Protein 4RAV (pdb70)

B-factor: mean 53.61, std 17.85, range [20.2, 138.65]

Organism: Homo sapiens (NCBI:txid9606)

Structure (mmCIF, N/CA/C/O backbone):
data_4RAV
#
_entry.id   4RAV
#
_cell.length_a   151.313
_cell.length_b   35.933
_cell.length_c   110.946
_cell.angle_alpha   90.00
_cell.angle_beta   120.72
_cell.angle_gamma   90.00
#
_symmetry.space_group_name_H-M   'C 1 2 1'
#
loop_
_entity.id
_entity.type
_entity.pdbx_description
1 polymer 'Single-chain Fv, VL'
2 polymer 'single-chain Fv, VH'
3 polymer Huntingtin
4 non-polymer 'SULFATE ION'
5 water water
#
loop_
_atom_site.group_PDB
_atom_site.id
_atom_site.type_symbol
_atom_site.label_atom_id
_atom_site.label_alt_id
_atom_site.label_comp_id
_atom_site.label_asym_id
_atom_site.label_entity_id
_atom_site.label_seq_id
_atom_site.pdbx_PDB_ins_code
_atom_site.Cartn_x
_atom_site.Cartn_y
_atom_site.Cartn_z
_atom_site.occupancy
_atom_site.B_iso_or_equiv
_atom_site.auth_seq_id
_atom_site.auth_comp_id
_atom_site.auth_asym_id
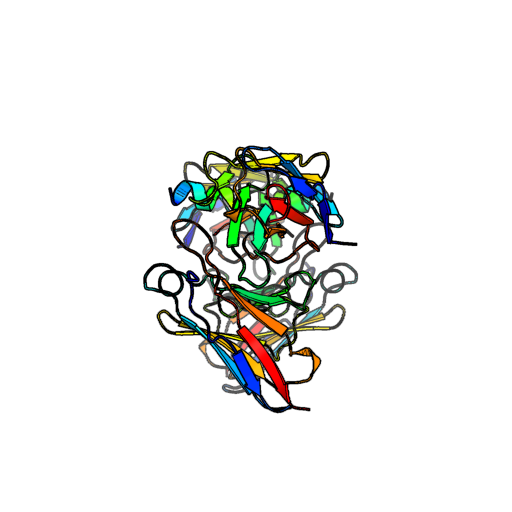_atom_site.auth_atom_id
_atom_site.pdbx_PDB_model_num
ATOM 1 N N . GLN A 1 2 ? 27.138 -18.008 76.934 1.00 73.59 128 GLN B N 1
ATOM 2 C CA . GLN A 1 2 ? 28.396 -18.009 77.674 1.00 76.62 128 GLN B CA 1
ATOM 3 C C . GLN A 1 2 ? 29.446 -17.128 77.000 1.00 79.92 128 GLN B C 1
ATOM 4 O O . GLN A 1 2 ? 29.756 -17.301 75.820 1.00 79.50 128 GLN B O 1
ATOM 6 N N . SER A 1 3 ? 29.991 -16.185 77.763 1.00 74.95 129 SER B N 1
ATOM 7 C CA . SER A 1 3 ? 30.982 -15.241 77.254 1.00 63.89 129 SER B CA 1
ATOM 8 C C . SER A 1 3 ? 32.299 -15.922 76.899 1.00 60.85 129 SER B C 1
ATOM 9 O O . SER A 1 3 ? 32.693 -16.897 77.540 1.00 71.80 129 SER B O 1
ATOM 12 N N . ALA A 1 4 ? 32.972 -15.400 75.876 1.00 48.67 130 ALA B N 1
ATOM 13 C CA . ALA A 1 4 ? 34.221 -15.980 75.386 1.00 54.10 130 ALA B CA 1
ATOM 14 C C . ALA A 1 4 ? 35.289 -16.006 76.475 1.00 64.17 130 ALA B C 1
ATOM 15 O O . ALA A 1 4 ? 35.927 -17.034 76.715 1.00 64.87 130 ALA B O 1
ATOM 17 N N . LEU A 1 5 ? 35.470 -14.863 77.127 1.00 59.49 131 LEU B N 1
ATOM 18 C CA . LEU A 1 5 ? 36.355 -14.751 78.278 1.00 52.91 131 LEU B CA 1
ATOM 19 C C . LEU A 1 5 ? 35.533 -14.787 79.556 1.00 55.07 131 LEU B C 1
ATOM 20 O O . LEU A 1 5 ? 34.388 -14.340 79.575 1.00 55.12 131 LEU B O 1
ATOM 25 N N . THR A 1 6 ? 36.111 -15.323 80.623 1.00 50.72 132 THR B N 1
ATOM 26 C CA . THR A 1 6 ? 35.366 -15.467 81.864 1.00 46.10 132 THR B CA 1
ATOM 27 C C . THR A 1 6 ? 35.784 -14.453 82.926 1.00 45.49 132 THR B C 1
ATOM 28 O O . THR A 1 6 ? 36.953 -14.370 83.304 1.00 50.10 132 THR B O 1
ATOM 32 N N . GLN A 1 7 ? 34.813 -13.682 83.401 1.00 32.33 133 GLN B N 1
ATOM 33 C CA . GLN A 1 7 ? 35.025 -12.770 84.515 1.00 39.43 133 GLN B CA 1
ATOM 34 C C . GLN A 1 7 ? 34.042 -13.086 85.631 1.00 46.53 133 GLN B C 1
ATOM 35 O O . GLN A 1 7 ? 32.971 -13.636 85.371 1.00 45.27 133 GLN B O 1
ATOM 41 N N . PRO A 1 8 ? 34.397 -12.732 86.877 1.00 38.40 134 PRO B N 1
ATOM 42 C CA . PRO A 1 8 ? 33.428 -12.821 87.974 1.00 40.31 134 PRO B CA 1
ATOM 43 C C . PRO A 1 8 ? 32.223 -11.926 87.704 1.00 45.36 134 PRO B C 1
ATOM 44 O O . PRO A 1 8 ? 32.381 -10.861 87.105 1.00 46.26 134 PRO B O 1
ATOM 48 N N . ALA A 1 9 ? 31.041 -12.348 88.144 1.00 41.30 135 ALA B N 1
ATOM 49 C CA . ALA A 1 9 ? 29.823 -11.593 87.877 1.00 33.23 135 ALA B CA 1
ATOM 50 C C . ALA A 1 9 ? 29.834 -10.259 88.612 1.00 32.38 135 ALA B C 1
ATOM 51 O O . ALA A 1 9 ? 29.443 -9.229 88.060 1.00 39.22 135 ALA B O 1
ATOM 53 N N . SER A 1 10 ? 30.303 -10.278 89.853 1.00 43.53 136 SER B N 1
ATOM 54 C CA . SER A 1 10 ? 30.317 -9.071 90.666 1.00 51.77 136 SER B CA 1
ATOM 55 C C . SER A 1 10 ? 31.411 -9.105 91.721 1.00 43.20 136 SER B C 1
ATOM 56 O O . SER A 1 10 ? 31.787 -10.169 92.210 1.00 49.76 136 SER B O 1
ATOM 59 N N . VAL A 1 11 ? 31.928 -7.928 92.053 1.00 41.89 137 VAL B N 1
ATOM 60 C CA . VAL A 1 11 ? 32.914 -7.784 93.118 1.00 42.76 137 VAL B CA 1
ATOM 61 C C . VAL A 1 11 ? 32.600 -6.533 93.925 1.00 40.32 137 VAL B C 1
ATOM 62 O O . VAL A 1 11 ? 32.451 -5.449 93.363 1.00 45.22 137 VAL B O 1
ATOM 66 N N . SER A 1 12 ? 32.482 -6.684 95.239 1.00 41.39 138 SER B N 1
ATOM 67 C CA . SER A 1 12 ? 32.224 -5.546 96.110 1.00 30.41 138 SER B CA 1
ATOM 68 C C . SER A 1 12 ? 33.459 -5.206 96.932 1.00 41.97 138 SER B C 1
ATOM 69 O O . SER A 1 12 ? 34.287 -6.074 97.216 1.00 44.33 138 SER B O 1
ATOM 72 N N . GLY A 1 13 ? 33.588 -3.934 97.294 1.00 36.36 139 GLY B N 1
ATOM 73 C CA . GLY A 1 13 ? 34.705 -3.485 98.101 1.00 36.99 139 GLY B CA 1
ATOM 74 C C . GLY A 1 13 ? 34.374 -2.241 98.900 1.00 49.93 139 GLY B C 1
ATOM 75 O O . GLY A 1 13 ? 33.543 -1.429 98.488 1.00 52.46 139 GLY B O 1
ATOM 76 N N . SER A 1 14 ? 35.014 -2.101 100.055 1.00 46.77 140 SER B N 1
ATOM 77 C CA . SER A 1 14 ? 34.869 -0.905 100.875 1.00 48.11 140 SER B CA 1
ATOM 78 C C . SER A 1 14 ? 35.741 0.218 100.316 1.00 50.82 140 SER B C 1
ATOM 79 O O . SER A 1 14 ? 36.806 -0.044 99.759 1.00 54.45 140 SER B O 1
ATOM 82 N N . PRO A 1 15 ? 35.285 1.472 100.454 1.00 50.10 141 PRO B N 1
ATOM 83 C CA . PRO A 1 15 ? 36.039 2.635 99.973 1.00 41.57 141 PRO B CA 1
ATOM 84 C C . PRO A 1 15 ? 37.450 2.696 100.549 1.00 48.22 141 PRO B C 1
ATOM 85 O O . PRO A 1 15 ? 37.627 2.533 101.757 1.00 61.05 141 PRO B O 1
ATOM 89 N N . GLY A 1 16 ? 38.436 2.922 99.687 1.00 49.12 142 GLY B N 1
ATOM 90 C CA . GLY A 1 16 ? 39.824 2.998 100.106 1.00 49.36 142 GLY B CA 1
ATOM 91 C C . GLY A 1 16 ? 40.591 1.711 99.861 1.00 43.02 142 GLY B C 1
ATOM 92 O O . GLY A 1 16 ? 41.813 1.723 99.730 1.00 34.02 142 GLY B O 1
ATOM 93 N N . GLN A 1 17 ? 39.867 0.599 99.791 1.00 44.94 143 GLN B N 1
ATOM 94 C CA . GLN A 1 17 ? 40.478 -0.713 99.608 1.00 42.45 143 GLN B CA 1
ATOM 95 C C . GLN A 1 17 ? 40.874 -0.966 98.153 1.00 52.78 143 GLN B C 1
ATOM 96 O O . GLN A 1 17 ? 40.737 -0.092 97.296 1.00 50.72 143 GLN B O 1
ATOM 102 N N . SER A 1 18 ? 41.370 -2.170 97.886 1.00 53.32 144 SER B N 1
ATOM 103 C CA . SER A 1 18 ? 41.691 -2.588 96.526 1.00 41.09 144 SER B CA 1
ATOM 104 C C . SER A 1 18 ? 40.933 -3.850 96.137 1.00 40.60 144 SER B C 1
ATOM 105 O O . SER A 1 18 ? 40.785 -4.775 96.936 1.00 43.62 144 SER B O 1
ATOM 108 N N . ILE A 1 19 ? 40.441 -3.881 94.906 1.00 47.10 145 ILE B N 1
ATOM 109 C CA . ILE A 1 19 ? 39.818 -5.083 94.373 1.00 40.58 145 ILE B CA 1
ATOM 110 C C . ILE A 1 19 ? 40.487 -5.497 93.073 1.00 46.94 145 ILE B C 1
ATOM 111 O O . ILE A 1 19 ? 40.989 -4.661 92.322 1.00 42.34 145 ILE B O 1
ATOM 116 N N . THR A 1 20 ? 40.499 -6.798 92.818 1.00 50.68 146 THR B N 1
ATOM 117 C CA . THR A 1 20 ? 41.067 -7.313 91.587 1.00 47.16 146 THR B CA 1
ATOM 118 C C . THR A 1 20 ? 40.009 -8.055 90.786 1.00 52.56 146 THR B C 1
ATOM 119 O O . THR A 1 20 ? 39.334 -8.952 91.298 1.00 55.40 146 THR B O 1
ATOM 123 N N . ILE A 1 21 ? 39.859 -7.655 89.528 1.00 43.81 147 ILE B N 1
ATOM 124 C CA . ILE A 1 21 ? 38.951 -8.324 88.613 1.00 33.15 147 ILE B CA 1
ATOM 125 C C . ILE A 1 21 ? 39.746 -9.253 87.715 1.00 40.01 147 ILE B C 1
ATOM 126 O O . ILE A 1 21 ? 40.598 -8.808 86.948 1.00 38.71 147 ILE B O 1
ATOM 131 N N . SER A 1 22 ? 39.480 -10.548 87.832 1.00 45.01 148 SER B N 1
ATOM 132 C CA . SER A 1 22 ? 40.168 -11.542 87.024 1.00 46.31 148 SER B CA 1
ATOM 133 C C . SER A 1 22 ? 39.456 -11.751 85.690 1.00 57.17 148 SER B C 1
ATOM 134 O O . SER A 1 22 ? 38.262 -11.486 85.557 1.00 52.64 148 SER B O 1
ATOM 137 N N . CYS A 1 23 ? 40.202 -12.227 84.703 1.00 55.25 149 CYS B N 1
ATOM 138 C CA . CYS A 1 23 ? 39.641 -12.517 83.394 1.00 49.64 149 CYS B CA 1
ATOM 139 C C . CYS A 1 23 ? 40.342 -13.719 82.787 1.00 59.80 149 CYS B C 1
ATOM 140 O O . CYS A 1 23 ? 41.449 -13.603 82.260 1.00 63.09 149 CYS B O 1
ATOM 143 N N . THR A 1 24 ? 39.702 -14.879 82.872 1.00 53.42 150 THR B N 1
ATOM 144 C CA . THR A 1 24 ? 40.317 -16.096 82.371 1.00 51.38 150 THR B CA 1
ATOM 145 C C . THR A 1 24 ? 39.943 -16.373 80.924 1.00 61.58 150 THR B C 1
ATOM 146 O O . THR A 1 24 ? 38.766 -16.472 80.575 1.00 65.69 150 THR B O 1
ATOM 150 N N . GLY A 1 25 ? 40.962 -16.491 80.083 1.00 70.17 151 GLY B N 1
ATOM 151 C CA . GLY A 1 25 ? 40.773 -16.878 78.702 1.00 69.21 151 GLY B CA 1
ATOM 152 C C . GLY A 1 25 ? 41.365 -18.257 78.521 1.00 74.23 151 GLY B C 1
ATOM 153 O O . GLY A 1 25 ? 41.249 -19.110 79.403 1.00 71.16 151 GLY B O 1
ATOM 154 N N . THR A 1 26 ? 42.002 -18.487 77.379 1.00 73.01 152 THR B N 1
ATOM 155 C CA . THR A 1 26 ? 42.643 -19.770 77.134 1.00 65.40 152 THR B CA 1
ATOM 156 C C . THR A 1 26 ? 44.021 -19.618 76.512 1.00 69.54 152 THR B C 1
ATOM 157 O O . THR A 1 26 ? 44.511 -18.508 76.298 1.00 57.58 152 THR B O 1
ATOM 161 N N . SER A 1 27 ? 44.642 -20.768 76.268 1.00 81.22 153 SER B N 1
ATOM 162 C CA . SER A 1 27 ? 45.852 -20.902 75.468 1.00 86.46 153 SER B CA 1
ATOM 163 C C . SER A 1 27 ? 45.883 -19.980 74.245 1.00 87.81 153 SER B C 1
ATOM 164 O O . SER A 1 27 ? 46.912 -19.373 73.953 1.00 84.94 153 SER B O 1
ATOM 167 N N . SER A 1 28 ? 44.765 -19.881 73.525 1.00 85.07 154 SER B N 1
ATOM 168 C CA . SER A 1 28 ? 44.791 -19.252 72.206 1.00 89.40 154 SER B CA 1
ATOM 169 C C . SER A 1 28 ? 44.293 -17.810 72.136 1.00 83.79 154 SER B C 1
ATOM 170 O O . SER A 1 28 ? 43.899 -17.340 71.067 1.00 77.16 154 SER B O 1
ATOM 173 N N . ASP A 1 29 ? 44.321 -17.105 73.262 1.00 80.54 155 ASP B N 1
ATOM 174 C CA . ASP A 1 29 ? 43.939 -15.695 73.273 1.00 72.37 155 ASP B CA 1
ATOM 175 C C . ASP A 1 29 ? 44.758 -14.888 74.292 1.00 67.14 155 ASP B C 1
ATOM 176 O O . ASP A 1 29 ? 45.741 -14.235 73.939 1.00 63.94 155 ASP B O 1
ATOM 181 N N . ILE A 1 30 ? 44.365 -14.961 75.560 1.00 63.90 156 ILE B N 1
ATOM 182 C CA . ILE A 1 30 ? 45.057 -14.236 76.619 1.00 61.84 156 ILE B CA 1
ATOM 183 C C . ILE A 1 30 ? 46.439 -14.835 76.842 1.00 63.93 156 ILE B C 1
ATOM 184 O O . ILE A 1 30 ? 47.396 -14.118 77.131 1.00 68.38 156 ILE B O 1
ATOM 189 N N . GLY A 1 31 ? 46.544 -16.151 76.701 1.00 62.81 157 GLY B N 1
ATOM 190 C CA . GLY A 1 31 ? 47.825 -16.817 76.837 1.00 76.66 157 GLY B CA 1
ATOM 191 C C . GLY A 1 31 ? 48.705 -16.605 75.617 1.00 82.80 157 GLY B C 1
ATOM 192 O O . GLY A 1 31 ? 49.914 -16.408 75.737 1.00 92.04 157 GLY B O 1
ATOM 193 N N . ALA A 1 32 ? 48.089 -16.632 74.439 1.00 76.27 158 ALA B N 1
ATOM 194 C CA . ALA A 1 32 ? 48.822 -16.543 73.179 1.00 74.78 158 ALA B CA 1
ATOM 195 C C . ALA A 1 32 ? 49.301 -15.129 72.854 1.00 77.69 158 ALA B C 1
ATOM 196 O O . ALA A 1 32 ? 50.314 -14.953 72.178 1.00 82.93 158 ALA B O 1
ATOM 198 N N . TYR A 1 33 ? 48.571 -14.123 73.323 1.00 76.66 159 TYR B N 1
ATOM 199 C CA . TYR A 1 33 ? 48.890 -12.741 72.979 1.00 70.22 159 TYR B CA 1
ATOM 200 C C . TYR A 1 33 ? 48.971 -11.843 74.205 1.00 60.03 159 TYR B C 1
ATOM 201 O O . TYR A 1 33 ? 48.336 -12.106 75.225 1.00 69.08 159 TYR B O 1
ATOM 210 N N . ASN A 1 34 ? 49.750 -10.774 74.085 1.00 54.07 160 ASN B N 1
ATOM 211 C CA . ASN A 1 34 ? 49.813 -9.740 75.107 1.00 58.39 160 ASN B CA 1
ATOM 212 C C . ASN A 1 34 ? 48.915 -8.578 74.704 1.00 64.19 160 ASN B C 1
ATOM 213 O O . ASN A 1 34 ? 49.287 -7.409 74.817 1.00 62.03 160 ASN B O 1
ATOM 218 N N . TYR A 1 35 ? 47.729 -8.923 74.215 1.00 65.35 161 TYR B N 1
ATOM 219 C CA . TYR A 1 35 ? 46.796 -7.951 73.664 1.00 67.89 161 TYR B CA 1
ATOM 220 C C . TYR A 1 35 ? 45.490 -7.887 74.451 1.00 64.71 161 TYR B C 1
ATOM 221 O O . TYR A 1 35 ? 44.409 -7.946 73.866 1.00 61.60 161 TYR B O 1
ATOM 230 N N . VAL A 1 36 ? 45.574 -7.779 75.771 1.00 66.01 162 VAL B N 1
ATOM 231 C CA . VAL A 1 36 ? 44.351 -7.701 76.559 1.00 61.38 162 VAL B CA 1
ATOM 232 C C . VAL A 1 36 ? 44.072 -6.253 76.966 1.00 53.41 162 VAL B C 1
ATOM 233 O O . VAL A 1 36 ? 44.981 -5.495 77.308 1.00 45.36 162 VAL B O 1
ATOM 237 N N . SER A 1 37 ? 42.803 -5.865 76.883 1.00 49.30 163 SER B N 1
ATOM 238 C CA . SER A 1 37 ? 42.396 -4.510 77.227 1.00 43.48 163 SER B CA 1
ATOM 239 C C . SER A 1 37 ? 41.295 -4.511 78.289 1.00 35.18 163 SER B C 1
ATOM 240 O O . SER A 1 37 ? 40.610 -5.512 78.485 1.00 38.25 163 SER B O 1
ATOM 243 N N . TRP A 1 38 ? 41.132 -3.385 78.975 1.00 34.48 164 TRP B N 1
ATOM 244 C CA . TRP A 1 38 ? 40.081 -3.252 79.978 1.00 28.09 164 TRP B CA 1
ATOM 245 C C . TRP A 1 38 ? 39.239 -2.006 79.729 1.00 30.42 164 TRP B C 1
ATOM 246 O O . TRP A 1 38 ? 39.761 -0.953 79.356 1.00 31.57 164 TRP B O 1
ATOM 257 N N . TYR A 1 39 ? 37.934 -2.134 79.949 1.00 26.07 165 TYR B N 1
ATOM 258 C CA . TYR A 1 39 ? 37.007 -1.042 79.701 1.00 31.19 165 TYR B CA 1
ATOM 259 C C . TYR A 1 39 ? 36.090 -0.799 80.893 1.00 34.27 165 TYR B C 1
ATOM 260 O O . TYR A 1 39 ? 35.684 -1.735 81.581 1.00 28.54 165 TYR B O 1
ATOM 269 N N . GLN A 1 40 ? 35.778 0.469 81.132 1.00 28.99 166 GLN B N 1
ATOM 270 C CA . GLN A 1 40 ? 34.827 0.856 82.161 1.00 25.14 166 GLN B CA 1
ATOM 271 C C . GLN A 1 40 ? 33.548 1.381 81.523 1.00 32.11 166 GLN B C 1
ATOM 272 O O . GLN A 1 40 ? 33.593 2.272 80.674 1.00 32.52 166 GLN B O 1
ATOM 278 N N . GLN A 1 41 ? 32.408 0.830 81.920 1.00 34.22 167 GLN B N 1
ATOM 279 C CA . GLN A 1 41 ? 31.143 1.303 81.376 1.00 38.50 167 GLN B CA 1
ATOM 280 C C . GLN A 1 41 ? 30.144 1.679 82.463 1.00 36.64 167 GLN B C 1
ATOM 281 O O . GLN A 1 41 ? 29.818 0.868 83.328 1.00 38.50 167 GLN B O 1
ATOM 287 N N . TYR A 1 42 ? 29.676 2.922 82.417 1.00 41.77 168 TYR B N 1
ATOM 288 C CA . TYR A 1 42 ? 28.561 3.358 83.246 1.00 46.63 168 TYR B CA 1
ATOM 289 C C . TYR A 1 42 ? 27.255 3.024 82.532 1.00 52.82 168 TYR B C 1
ATOM 290 O O . TYR A 1 42 ? 27.229 2.936 81.305 1.00 58.90 168 TYR B O 1
ATOM 299 N N . PRO A 1 43 ? 26.167 2.832 83.295 1.00 60.44 169 PRO B N 1
ATOM 300 C CA . PRO A 1 43 ? 24.876 2.473 82.693 1.00 58.11 169 PRO B CA 1
ATOM 301 C C . PRO A 1 43 ? 24.390 3.488 81.659 1.00 57.85 169 PRO B C 1
ATOM 302 O O . PRO A 1 43 ? 24.310 4.680 81.949 1.00 56.02 169 PRO B O 1
ATOM 306 N N . GLY A 1 44 ? 24.089 3.007 80.456 1.00 56.13 170 GLY B N 1
ATOM 307 C CA . GLY A 1 44 ? 23.571 3.853 79.396 1.00 51.88 170 GLY B CA 1
ATOM 308 C C . GLY A 1 44 ? 24.617 4.768 78.791 1.00 57.00 170 GLY B C 1
ATOM 309 O O . GLY A 1 44 ? 24.290 5.670 78.018 1.00 49.27 170 GLY B O 1
ATOM 310 N N . LYS A 1 45 ? 25.879 4.544 79.149 1.00 54.45 171 LYS B N 1
ATOM 311 C CA . LYS A 1 45 ? 26.971 5.354 78.622 1.00 42.51 171 LYS B CA 1
ATOM 312 C C . LYS A 1 45 ? 27.946 4.536 77.780 1.00 47.91 171 LYS B C 1
ATOM 313 O O . LYS A 1 45 ? 27.889 3.305 77.746 1.00 43.48 171 LYS B O 1
ATOM 319 N N . ALA A 1 46 ? 28.835 5.242 77.091 1.00 50.95 172 ALA B N 1
ATOM 320 C CA . ALA A 1 46 ? 29.839 4.611 76.247 1.00 53.27 172 ALA B CA 1
ATOM 321 C C . ALA A 1 46 ? 30.965 4.002 77.072 1.00 58.23 172 ALA B C 1
ATOM 322 O O . ALA A 1 46 ? 31.435 4.606 78.037 1.00 59.04 172 ALA B O 1
ATOM 324 N N . PRO A 1 47 ? 31.395 2.792 76.693 1.00 37.70 173 PRO B N 1
ATOM 325 C CA . PRO A 1 47 ? 32.552 2.145 77.312 1.00 28.58 173 PRO B CA 1
ATOM 326 C C . PRO A 1 47 ? 33.793 3.031 77.229 1.00 42.59 173 PRO B C 1
ATOM 327 O O . PRO A 1 47 ? 33.914 3.830 76.300 1.00 39.39 173 PRO B O 1
ATOM 331 N N . LYS A 1 48 ? 34.683 2.910 78.209 1.00 46.25 174 LYS B N 1
ATOM 332 C CA . LYS A 1 48 ? 35.883 3.737 78.262 1.00 44.17 174 LYS B CA 1
ATOM 333 C C . LYS A 1 48 ? 37.127 2.885 78.462 1.00 45.28 174 LYS B C 1
ATOM 334 O O . LYS A 1 48 ? 37.200 2.092 79.399 1.00 49.79 174 LYS B O 1
ATOM 340 N N . LEU A 1 49 ? 38.111 3.066 77.588 1.00 36.64 175 LEU B N 1
ATOM 341 C CA . LEU A 1 49 ? 39.352 2.306 77.667 1.00 35.96 175 LEU B CA 1
ATOM 342 C C . LEU A 1 49 ? 40.173 2.692 78.899 1.00 39.08 175 LEU B C 1
ATOM 343 O O . LEU A 1 49 ? 40.567 3.846 79.054 1.00 40.71 175 LEU B O 1
ATOM 348 N N . LEU A 1 50 ? 40.427 1.718 79.769 1.00 38.79 176 LEU B N 1
ATOM 349 C CA . LEU A 1 50 ? 41.215 1.953 80.978 1.00 34.20 176 LEU B CA 1
ATOM 350 C C . LEU A 1 50 ? 42.664 1.534 80.793 1.00 36.07 176 LEU B C 1
ATOM 351 O O . LEU A 1 50 ? 43.580 2.245 81.197 1.00 48.14 176 LEU B O 1
ATOM 356 N N . ILE A 1 51 ? 42.858 0.373 80.176 1.00 41.57 177 ILE B N 1
ATOM 357 C CA . ILE A 1 51 ? 44.183 -0.205 80.000 1.00 44.21 177 ILE B CA 1
ATOM 358 C C . ILE A 1 51 ? 44.248 -1.061 78.738 1.00 49.60 177 ILE B C 1
ATOM 359 O O . ILE A 1 51 ? 43.362 -1.871 78.488 1.00 50.76 177 ILE B O 1
ATOM 364 N N . TYR A 1 52 ? 45.299 -0.873 77.946 1.00 43.68 178 TYR B N 1
ATOM 365 C CA . TYR A 1 52 ? 45.519 -1.689 76.760 1.00 41.06 178 TYR B CA 1
ATOM 366 C C . TYR A 1 52 ? 46.870 -2.379 76.847 1.00 54.52 178 TYR B C 1
ATOM 367 O O . TYR A 1 52 ? 47.717 -1.992 77.656 1.00 52.88 178 TYR B O 1
ATOM 376 N N . ASP A 1 53 ? 47.055 -3.404 76.019 1.00 56.77 179 ASP B N 1
ATOM 377 C CA . ASP A 1 53 ? 48.294 -4.177 75.992 1.00 57.78 179 ASP B CA 1
ATOM 378 C C . ASP A 1 53 ? 48.658 -4.645 77.391 1.00 58.97 179 ASP B C 1
ATOM 379 O O . ASP A 1 53 ? 49.751 -4.358 77.879 1.00 59.43 179 ASP B O 1
ATOM 384 N N . VAL A 1 54 ? 47.713 -5.327 78.035 1.00 49.44 180 VAL B N 1
ATOM 385 C CA . VAL A 1 54 ? 47.892 -5.897 79.372 1.00 44.32 180 VAL B CA 1
ATOM 386 C C . VAL A 1 54 ? 48.064 -4.853 80.478 1.00 41.61 180 VAL B C 1
ATOM 387 O O . VAL A 1 54 ? 47.291 -4.831 81.435 1.00 50.66 180 VAL B O 1
ATOM 391 N N . SER A 1 55 ? 49.069 -3.991 80.355 1.00 48.38 181 SER B N 1
ATOM 392 C CA . SER A 1 55 ? 49.459 -3.147 81.479 1.00 52.46 181 SER B CA 1
ATOM 393 C C . SER A 1 55 ? 49.580 -1.655 81.162 1.00 50.09 181 SER B C 1
ATOM 394 O O . SER A 1 55 ? 49.821 -0.852 82.062 1.00 52.10 181 SER B O 1
ATOM 397 N N . ASN A 1 56 ? 49.397 -1.274 79.902 1.00 46.52 182 ASN B N 1
ATOM 398 C CA . ASN A 1 56 ? 49.611 0.118 79.515 1.00 52.70 182 ASN B CA 1
ATOM 399 C C . ASN A 1 56 ? 48.370 0.985 79.690 1.00 53.92 182 ASN B C 1
ATOM 400 O O . ASN A 1 56 ? 47.261 0.587 79.335 1.00 53.35 182 ASN B O 1
ATOM 405 N N . ARG A 1 57 ? 48.579 2.186 80.216 1.00 44.26 183 ARG B N 1
ATOM 406 C CA . ARG A 1 57 ? 47.486 3.064 80.607 1.00 43.34 183 ARG B CA 1
ATOM 407 C C . ARG A 1 57 ? 47.461 4.354 79.791 1.00 53.13 183 ARG B C 1
ATOM 408 O O . ARG A 1 57 ? 48.451 5.081 79.752 1.00 72.79 183 ARG B O 1
ATOM 416 N N . PRO A 1 58 ? 46.329 4.637 79.127 1.00 58.77 184 PRO B N 1
ATOM 417 C CA . PRO A 1 58 ? 46.146 5.900 78.400 1.00 56.95 184 PRO B CA 1
ATOM 418 C C . PRO A 1 58 ? 46.353 7.119 79.301 1.00 65.25 184 PRO B C 1
ATOM 419 O O . PRO A 1 58 ? 46.196 7.011 80.518 1.00 81.88 184 PRO B O 1
ATOM 423 N N . SER A 1 59 ? 46.686 8.259 78.700 1.00 66.96 185 SER B N 1
ATOM 424 C CA . SER A 1 59 ? 47.126 9.450 79.431 1.00 78.73 185 SER B CA 1
ATOM 425 C C . SER A 1 59 ? 46.150 9.966 80.491 1.00 80.55 185 SER B C 1
ATOM 426 O O . SER A 1 59 ? 46.549 10.280 81.614 1.00 88.47 185 SER B O 1
ATOM 429 N N . GLY A 1 60 ? 44.873 10.054 80.133 1.00 67.88 186 GLY B N 1
ATOM 430 C CA . GLY A 1 60 ? 43.884 10.639 81.018 1.00 61.74 186 GLY B CA 1
ATOM 431 C C . GLY A 1 60 ? 43.271 9.676 82.018 1.00 70.85 186 GLY B C 1
ATOM 432 O O . GLY A 1 60 ? 42.242 9.977 82.625 1.00 69.69 186 GLY B O 1
ATOM 433 N N . ILE A 1 61 ? 43.893 8.514 82.190 1.00 69.22 187 ILE B N 1
ATOM 434 C CA . ILE A 1 61 ? 43.373 7.499 83.102 1.00 65.75 187 ILE B CA 1
ATOM 435 C C . ILE A 1 61 ? 44.145 7.491 84.416 1.00 64.76 187 ILE B C 1
ATOM 436 O O . ILE A 1 61 ? 45.376 7.479 84.415 1.00 62.95 187 ILE B O 1
ATOM 441 N N . SER A 1 62 ? 43.413 7.490 85.529 1.00 63.61 188 SER B N 1
ATOM 442 C CA . SER A 1 62 ? 44.011 7.491 86.864 1.00 61.42 188 SER B CA 1
ATOM 443 C C . SER A 1 62 ? 44.947 6.312 87.094 1.00 60.33 188 SER B C 1
ATOM 444 O O . SER A 1 62 ? 44.686 5.205 86.632 1.00 71.72 188 SER B O 1
ATOM 447 N N . ASN A 1 63 ? 46.030 6.549 87.828 1.00 68.01 189 ASN B N 1
ATOM 448 C CA . ASN A 1 63 ? 47.005 5.498 88.102 1.00 71.34 189 ASN B CA 1
ATOM 449 C C . ASN A 1 63 ? 46.548 4.527 89.190 1.00 65.18 189 ASN B C 1
ATOM 450 O O . ASN A 1 63 ? 47.316 3.673 89.631 1.00 65.23 189 ASN B O 1
ATOM 455 N N . ARG A 1 64 ? 45.295 4.654 89.617 1.00 55.01 190 ARG B N 1
ATOM 456 C CA . ARG A 1 64 ? 44.721 3.698 90.554 1.00 58.85 190 ARG B CA 1
ATOM 457 C C . ARG A 1 64 ? 44.349 2.416 89.816 1.00 56.16 190 ARG B C 1
ATOM 458 O O . ARG A 1 64 ? 44.097 1.379 90.430 1.00 59.05 190 ARG B O 1
ATOM 466 N N . PHE A 1 65 ? 44.326 2.499 88.489 1.00 42.23 191 PHE B N 1
ATOM 467 C CA . PHE A 1 65 ? 44.041 1.347 87.645 1.00 46.50 191 PHE B CA 1
ATOM 468 C C . PHE A 1 65 ? 45.328 0.751 87.086 1.00 47.28 191 PHE B C 1
ATOM 469 O O . PHE A 1 65 ? 46.126 1.445 86.461 1.00 52.16 191 PHE B O 1
ATOM 477 N N . SER A 1 66 ? 45.517 -0.544 87.305 1.00 49.05 192 SER B N 1
ATOM 478 C CA . SER A 1 66 ? 46.683 -1.244 86.792 1.00 50.62 192 SER B CA 1
ATOM 479 C C . SER A 1 66 ? 46.278 -2.605 86.242 1.00 45.25 192 SER B C 1
ATOM 480 O O . SER A 1 66 ? 45.299 -3.199 86.690 1.00 49.68 192 SER B O 1
ATOM 483 N N . GLY A 1 67 ? 47.027 -3.085 85.256 1.00 46.14 193 GLY B N 1
ATOM 484 C CA . GLY A 1 67 ? 46.713 -4.340 84.601 1.00 45.04 193 GLY B CA 1
ATOM 485 C C . GLY A 1 67 ? 47.910 -5.266 84.560 1.00 50.44 193 GLY B C 1
ATOM 486 O O . GLY A 1 67 ? 49.046 -4.822 84.419 1.00 54.02 193 GLY B O 1
ATOM 487 N N . SER A 1 68 ? 47.649 -6.560 84.698 1.00 43.92 194 SER B N 1
ATOM 488 C CA . SER A 1 68 ? 48.699 -7.567 84.664 1.00 41.13 194 SER B CA 1
ATOM 489 C C . SER A 1 68 ? 48.176 -8.845 84.022 1.00 49.44 194 SER B C 1
ATOM 490 O O . SER A 1 68 ? 46.986 -8.963 83.738 1.00 62.80 194 SER B O 1
ATOM 493 N N . LYS A 1 69 ? 49.069 -9.798 83.790 1.00 60.23 195 LYS B N 1
ATOM 494 C CA . LYS A 1 69 ? 48.697 -11.035 83.118 1.00 57.95 195 LYS B CA 1
ATOM 495 C C . LYS A 1 69 ? 49.556 -12.208 83.580 1.00 62.50 195 LYS B C 1
ATOM 496 O O . LYS A 1 69 ? 50.782 -12.119 83.608 1.00 70.86 195 LYS B O 1
ATOM 502 N N . SER A 1 70 ? 48.902 -13.299 83.962 1.00 61.46 196 SER B N 1
ATOM 503 C CA . SER A 1 70 ? 49.608 -14.513 84.350 1.00 68.33 196 SER B CA 1
ATOM 504 C C . SER A 1 70 ? 48.982 -15.736 83.690 1.00 74.31 196 SER B C 1
ATOM 505 O O . SER A 1 70 ? 47.882 -16.153 84.052 1.00 73.14 196 SER B O 1
ATOM 508 N N . GLY A 1 71 ? 49.687 -16.307 82.720 1.00 81.95 197 GLY B N 1
ATOM 509 C CA . GLY A 1 71 ? 49.192 -17.469 82.008 1.00 79.54 197 GLY B CA 1
ATOM 510 C C . GLY A 1 71 ? 48.010 -17.150 81.116 1.00 77.75 197 GLY B C 1
ATOM 511 O O . GLY A 1 71 ? 48.117 -16.348 80.187 1.00 73.93 197 GLY B O 1
ATOM 512 N N . ASP A 1 72 ? 46.882 -17.795 81.394 1.00 74.98 198 ASP B N 1
ATOM 513 C CA . ASP A 1 72 ? 45.678 -17.594 80.604 1.00 76.42 198 ASP B CA 1
ATOM 514 C C . ASP A 1 72 ? 44.758 -16.569 81.254 1.00 73.97 198 ASP B C 1
ATOM 515 O O . ASP A 1 72 ? 43.649 -16.330 80.774 1.00 79.31 198 ASP B O 1
ATOM 520 N N . THR A 1 73 ? 45.217 -15.965 82.345 1.00 63.51 199 THR B N 1
ATOM 521 C CA . THR A 1 73 ? 44.388 -15.018 83.081 1.00 50.96 199 THR B CA 1
ATOM 522 C C . THR A 1 73 ? 44.998 -13.621 83.134 1.00 55.51 199 THR B C 1
ATOM 523 O O . THR A 1 73 ? 46.183 -13.453 83.416 1.00 61.62 199 THR B O 1
ATOM 527 N N . ALA A 1 74 ? 44.166 -12.623 82.860 1.00 53.84 200 ALA B N 1
ATOM 528 C CA . ALA A 1 74 ? 44.550 -11.229 83.005 1.00 38.84 200 ALA B CA 1
ATOM 529 C C . ALA A 1 74 ? 43.832 -10.653 84.214 1.00 45.51 200 ALA B C 1
ATOM 530 O O . ALA A 1 74 ? 42.811 -11.189 84.657 1.00 44.36 200 ALA B O 1
ATOM 532 N N . SER A 1 75 ? 44.376 -9.577 84.768 1.00 44.11 201 SER B N 1
ATOM 533 C CA . SER A 1 75 ? 43.793 -8.982 85.962 1.00 40.66 201 SER B CA 1
ATOM 534 C C . SER A 1 75 ? 43.761 -7.468 85.894 1.00 31.71 201 SER B C 1
ATOM 535 O O . SER A 1 75 ? 44.696 -6.835 85.405 1.00 34.11 201 SER B O 1
ATOM 538 N N . LEU A 1 76 ? 42.664 -6.897 86.376 1.00 37.70 202 LEU B N 1
ATOM 539 C CA . LEU A 1 76 ? 42.556 -5.458 86.550 1.00 31.79 202 LEU B CA 1
ATOM 540 C C . LEU A 1 76 ? 42.484 -5.140 88.038 1.00 39.31 202 LEU B C 1
ATOM 541 O O . LEU A 1 76 ? 41.688 -5.731 88.768 1.00 43.79 202 LEU B O 1
ATOM 546 N N . THR A 1 77 ? 43.324 -4.219 88.492 1.00 39.12 203 THR B N 1
ATOM 547 C CA . THR A 1 77 ? 43.324 -3.834 89.894 1.00 36.91 203 THR B CA 1
ATOM 548 C C . THR A 1 77 ? 42.946 -2.368 90.051 1.00 45.87 203 THR B C 1
ATOM 549 O O . THR A 1 77 ? 43.494 -1.499 89.374 1.00 49.40 203 THR B O 1
ATOM 553 N N . ILE A 1 78 ? 41.982 -2.109 90.928 1.00 45.12 204 ILE B N 1
ATOM 554 C CA . ILE A 1 78 ? 41.597 -0.751 91.277 1.00 40.11 204 ILE B CA 1
ATOM 555 C C . ILE A 1 78 ? 41.946 -0.477 92.736 1.00 41.95 204 ILE B C 1
ATOM 556 O O . ILE A 1 78 ? 41.386 -1.106 93.633 1.00 57.86 204 ILE B O 1
ATOM 561 N N . SER A 1 79 ? 42.871 0.448 92.977 1.00 42.14 205 SER B N 1
ATOM 562 C CA . SER A 1 79 ? 43.260 0.792 94.345 1.00 44.42 205 SER B CA 1
ATOM 563 C C . SER A 1 79 ? 42.647 2.129 94.740 1.00 54.57 205 SER B C 1
ATOM 564 O O . SER A 1 79 ? 42.251 2.910 93.876 1.00 61.32 205 SER B O 1
ATOM 567 N N . GLY A 1 80 ? 42.573 2.391 96.042 1.00 53.92 206 GLY B N 1
ATOM 568 C CA . GLY A 1 80 ? 41.938 3.602 96.533 1.00 58.42 206 GLY B CA 1
ATOM 569 C C . GLY A 1 80 ? 40.496 3.686 96.072 1.00 56.63 206 GLY B C 1
ATOM 570 O O . GLY A 1 80 ? 40.022 4.740 95.642 1.00 56.59 206 GLY B O 1
ATOM 571 N N . LEU A 1 81 ? 39.815 2.549 96.147 1.00 47.41 207 LEU B N 1
ATOM 572 C CA . LEU A 1 81 ? 38.447 2.398 95.674 1.00 43.18 207 LEU B CA 1
ATOM 573 C C . LEU A 1 81 ? 37.506 3.477 96.200 1.00 51.83 207 LEU B C 1
ATOM 574 O O . LEU A 1 81 ? 37.452 3.735 97.398 1.00 61.99 207 LEU B O 1
ATOM 579 N N . GLN A 1 82 ? 36.774 4.112 95.294 1.00 53.26 208 GLN B N 1
ATOM 580 C CA . GLN A 1 82 ? 35.830 5.152 95.677 1.00 48.39 208 GLN B CA 1
ATOM 581 C C . GLN A 1 82 ? 34.516 4.998 94.923 1.00 56.33 208 GLN B C 1
ATOM 582 O O . GLN A 1 82 ? 34.384 4.132 94.059 1.00 57.59 208 GLN B O 1
ATOM 588 N N . ALA A 1 83 ? 33.554 5.853 95.255 1.00 59.52 209 ALA B N 1
ATOM 589 C CA . ALA A 1 83 ? 32.198 5.775 94.718 1.00 51.10 209 ALA B CA 1
ATOM 590 C C . ALA A 1 83 ? 32.133 5.761 93.190 1.00 62.05 209 ALA B C 1
ATOM 591 O O . ALA A 1 83 ? 31.369 4.994 92.604 1.00 58.46 209 ALA B O 1
ATOM 593 N N . GLU A 1 84 ? 32.932 6.607 92.548 1.00 69.42 210 GLU B N 1
ATOM 594 C CA . GLU A 1 84 ? 32.881 6.752 91.095 1.00 65.83 210 GLU B CA 1
ATOM 595 C C . GLU A 1 84 ? 33.413 5.526 90.352 1.00 62.00 210 GLU B C 1
ATOM 596 O O . GLU A 1 84 ? 33.362 5.470 89.125 1.00 68.94 210 GLU B O 1
ATOM 602 N N . ASP A 1 85 ? 33.931 4.552 91.091 1.00 63.39 211 ASP B N 1
ATOM 603 C CA . ASP A 1 85 ? 34.464 3.340 90.482 1.00 55.49 211 ASP B CA 1
ATOM 604 C C . ASP A 1 85 ? 33.379 2.281 90.302 1.00 51.76 211 ASP B C 1
ATOM 605 O O . ASP A 1 85 ? 33.592 1.277 89.622 1.00 41.68 211 ASP B O 1
ATOM 610 N N . GLU A 1 86 ? 32.218 2.510 90.909 1.00 50.50 212 GLU B N 1
ATOM 611 C CA . GLU A 1 86 ? 31.095 1.584 90.779 1.00 45.51 212 GLU B CA 1
ATOM 612 C C . GLU A 1 86 ? 30.554 1.605 89.352 1.00 47.59 212 GLU B C 1
ATOM 613 O O . GLU A 1 86 ? 29.941 2.582 88.921 1.00 52.46 212 GLU B O 1
ATOM 619 N N . ALA A 1 87 ? 30.779 0.513 88.629 1.00 35.74 213 ALA B N 1
ATOM 620 C CA . ALA A 1 87 ? 30.448 0.443 87.212 1.00 32.00 213 ALA B CA 1
ATOM 621 C C . ALA A 1 87 ? 30.609 -0.974 86.693 1.00 32.39 213 ALA B C 1
ATOM 622 O O . ALA A 1 87 ? 30.873 -1.898 87.465 1.00 32.66 213 ALA B O 1
ATOM 624 N N . ASP A 1 88 ? 30.426 -1.139 85.385 1.00 29.02 214 ASP B N 1
ATOM 625 C CA . ASP A 1 88 ? 30.699 -2.408 84.722 1.00 27.83 214 ASP B CA 1
ATOM 626 C C . ASP A 1 88 ? 32.109 -2.394 84.137 1.00 35.63 214 ASP B C 1
ATOM 627 O O . ASP A 1 88 ? 32.552 -1.384 83.587 1.00 37.97 214 ASP B O 1
ATOM 632 N N . TYR A 1 89 ? 32.815 -3.513 84.255 1.00 31.42 215 TYR B N 1
ATOM 633 C CA . TYR A 1 89 ? 34.166 -3.609 83.719 1.00 24.16 215 TYR B CA 1
ATOM 634 C C . TYR A 1 89 ? 34.323 -4.821 82.822 1.00 34.81 215 TYR B C 1
ATOM 635 O O . TYR A 1 89 ? 34.050 -5.950 83.230 1.00 29.67 215 TYR B O 1
ATOM 644 N N . TYR A 1 90 ? 34.757 -4.571 81.591 1.00 26.53 216 TYR B N 1
ATOM 645 C CA . TYR A 1 90 ? 34.951 -5.630 80.610 1.00 27.31 216 TYR B CA 1
ATOM 646 C C . TYR A 1 90 ? 36.417 -5.759 80.236 1.00 30.39 216 TYR B C 1
ATOM 647 O O . TYR A 1 90 ? 37.114 -4.757 80.073 1.00 34.39 216 TYR B O 1
ATOM 656 N N . CYS A 1 91 ? 36.885 -6.995 80.110 1.00 28.44 217 CYS B N 1
ATOM 657 C CA . CYS A 1 91 ? 38.203 -7.246 79.546 1.00 33.45 217 CYS B CA 1
ATOM 658 C C . CYS A 1 91 ? 38.042 -7.732 78.113 1.00 39.41 217 CYS B C 1
ATOM 659 O O . CYS A 1 91 ? 37.076 -8.421 77.784 1.00 34.19 217 CYS B O 1
ATOM 662 N N . SER A 1 92 ? 38.987 -7.356 77.263 1.00 35.23 218 SER B N 1
ATOM 663 C CA . SER A 1 92 ? 39.007 -7.828 75.892 1.00 41.09 218 SER B CA 1
ATOM 664 C C . SER A 1 92 ? 40.372 -8.392 75.559 1.00 41.62 218 SER B C 1
ATOM 665 O O . SER A 1 92 ? 41.382 -7.890 76.038 1.00 36.96 218 SER B O 1
ATOM 668 N N . SER A 1 93 ? 40.400 -9.448 74.758 1.00 43.62 219 SER B N 1
ATOM 669 C CA . SER A 1 93 ? 41.662 -9.987 74.280 1.00 49.55 219 SER B CA 1
ATOM 670 C C . SER A 1 93 ? 41.671 -10.033 72.763 1.00 51.11 219 SER B C 1
ATOM 671 O O . SER A 1 93 ? 40.762 -9.534 72.106 1.00 58.07 219 SER B O 1
ATOM 674 N N . PHE A 1 94 ? 42.713 -10.635 72.213 1.00 48.03 220 PHE B N 1
ATOM 675 C CA . PHE A 1 94 ? 42.808 -10.825 70.781 1.00 49.92 220 PHE B CA 1
ATOM 676 C C . PHE A 1 94 ? 42.824 -12.318 70.486 1.00 52.41 220 PHE B C 1
ATOM 677 O O . PHE A 1 94 ? 43.281 -13.116 71.304 1.00 54.12 220 PHE B O 1
ATOM 685 N N . ALA A 1 95 ? 42.285 -12.693 69.333 1.00 42.57 221 ALA B N 1
ATOM 686 C CA . ALA A 1 95 ? 42.220 -14.090 68.934 1.00 60.56 221 ALA B CA 1
ATOM 687 C C . ALA A 1 95 ? 42.308 -14.196 67.415 1.00 75.85 221 ALA B C 1
ATOM 688 O O . ALA A 1 95 ? 42.110 -13.209 66.706 1.00 79.44 221 ALA B O 1
ATOM 690 N N . ASN A 1 96 ? 42.607 -15.395 66.922 1.00 76.96 222 ASN B N 1
ATOM 691 C CA . ASN A 1 96 ? 42.751 -15.635 65.489 1.00 80.46 222 ASN B CA 1
ATOM 692 C C . ASN A 1 96 ? 41.515 -15.286 64.662 1.00 74.74 222 ASN B C 1
ATOM 693 O O . ASN A 1 96 ? 41.618 -15.021 63.463 1.00 71.46 222 ASN B O 1
ATOM 698 N N . SER A 1 97 ? 40.351 -15.293 65.301 1.00 65.34 223 SER B N 1
ATOM 699 C CA . SER A 1 97 ? 39.104 -14.991 64.609 1.00 74.74 223 SER B CA 1
ATOM 700 C C . SER A 1 97 ? 38.545 -13.623 64.995 1.00 67.38 223 SER B C 1
ATOM 701 O O . SER A 1 97 ? 37.458 -13.244 64.563 1.00 72.64 223 SER B O 1
ATOM 704 N N . GLY A 1 98 ? 39.294 -12.883 65.805 1.00 62.84 224 GLY B N 1
ATOM 705 C CA . GLY A 1 98 ? 38.897 -11.539 66.180 1.00 50.18 224 GLY B CA 1
ATOM 706 C C . GLY A 1 98 ? 38.846 -11.328 67.681 1.00 52.73 224 GLY B C 1
ATOM 707 O O . GLY A 1 98 ? 38.849 -12.294 68.445 1.00 49.08 224 GLY B O 1
ATOM 708 N N . PRO A 1 99 ? 38.775 -10.057 68.108 1.00 47.97 225 PRO B N 1
ATOM 709 C CA . PRO A 1 99 ? 38.746 -9.650 69.517 1.00 43.76 225 PRO B CA 1
ATOM 710 C C . PRO A 1 99 ? 37.605 -10.293 70.299 1.00 40.38 225 PRO B C 1
ATOM 711 O O . PRO A 1 99 ? 36.472 -10.330 69.824 1.00 36.20 225 PRO B O 1
ATOM 715 N N . LEU A 1 100 ? 37.920 -10.800 71.486 1.00 37.10 226 LEU B N 1
ATOM 716 C CA . LEU A 1 100 ? 36.934 -11.430 72.355 1.00 42.19 226 LEU B CA 1
ATOM 717 C C . LEU A 1 100 ? 36.671 -10.562 73.577 1.00 41.84 226 LEU B C 1
ATOM 718 O O . LEU A 1 100 ? 37.561 -9.848 74.026 1.00 45.57 226 LEU B O 1
ATOM 723 N N . PHE A 1 101 ? 35.465 -10.641 74.130 1.00 34.30 227 PHE B N 1
ATOM 724 C CA . PHE A 1 101 ? 35.144 -9.898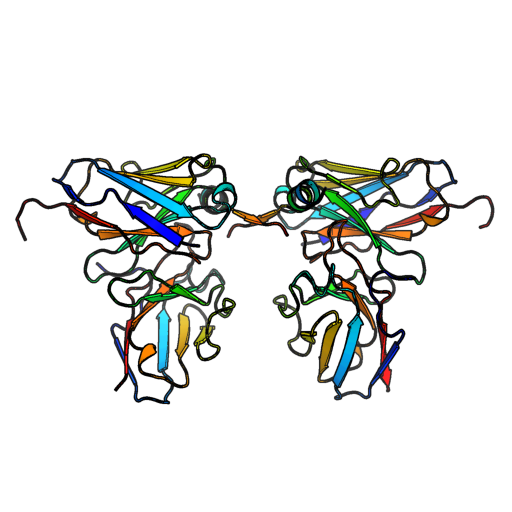 75.346 1.00 29.24 227 PHE B CA 1
ATOM 725 C C . PHE A 1 101 ? 34.719 -10.824 76.472 1.00 36.72 227 PHE B C 1
ATOM 726 O O . PHE A 1 101 ? 34.237 -11.932 76.237 1.00 36.48 227 PHE B O 1
ATOM 734 N N . GLY A 1 102 ? 34.894 -10.356 77.702 1.00 38.19 228 GLY B N 1
ATOM 735 C CA . GLY A 1 102 ? 34.391 -11.071 78.855 1.00 34.30 228 GLY B CA 1
ATOM 736 C C . GLY A 1 102 ? 32.944 -10.684 79.085 1.00 41.59 228 GLY B C 1
ATOM 737 O O . GLY A 1 102 ? 32.429 -9.775 78.432 1.00 37.59 228 GLY B O 1
ATOM 738 N N . GLY A 1 103 ? 32.292 -11.366 80.019 1.00 44.66 229 GLY B N 1
ATOM 739 C CA . GLY A 1 103 ? 30.902 -11.096 80.328 1.00 40.79 229 GLY B CA 1
ATOM 740 C C . GLY A 1 103 ? 30.698 -9.801 81.082 1.00 38.80 229 GLY B C 1
ATOM 741 O O . GLY A 1 103 ? 29.576 -9.304 81.194 1.00 43.07 229 GLY B O 1
ATOM 742 N N . GLY A 1 104 ? 31.788 -9.249 81.602 1.00 35.28 230 GLY B N 1
ATOM 743 C CA . GLY A 1 104 ? 31.712 -8.019 82.3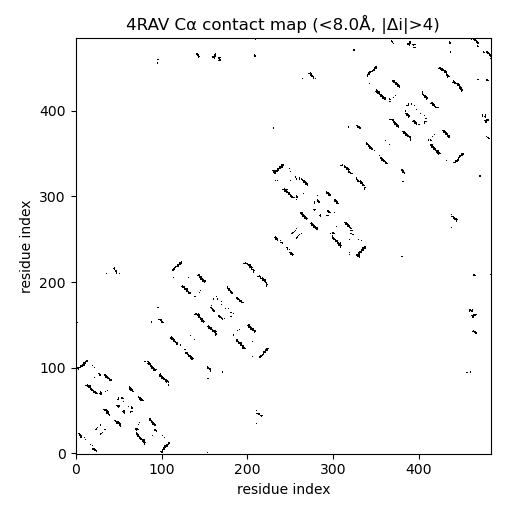63 1.00 29.67 230 GLY B CA 1
ATOM 744 C C . GLY A 1 104 ? 31.562 -8.281 83.846 1.00 31.65 230 GLY B C 1
ATOM 745 O O . GLY A 1 104 ? 31.033 -9.310 84.267 1.00 32.56 230 GLY B O 1
ATOM 746 N N . THR A 1 105 ? 32.029 -7.329 84.641 1.00 41.65 231 THR B N 1
ATOM 747 C CA . THR A 1 105 ? 32.000 -7.451 86.085 1.00 30.90 231 THR B CA 1
ATOM 748 C C . THR A 1 105 ? 31.407 -6.193 86.694 1.00 35.45 231 THR B C 1
ATOM 749 O O . THR A 1 105 ? 31.869 -5.088 86.416 1.00 40.87 231 THR B O 1
ATOM 753 N N . LYS A 1 106 ? 30.361 -6.356 87.497 1.00 30.84 232 LYS B N 1
ATOM 754 C CA . LYS A 1 106 ? 29.788 -5.223 88.210 1.00 43.34 232 LYS B CA 1
ATOM 755 C C . LYS A 1 106 ? 30.554 -4.995 89.510 1.00 44.20 232 LYS B C 1
ATOM 756 O O . LYS A 1 106 ? 30.675 -5.895 90.341 1.00 43.25 232 LYS B O 1
ATOM 762 N N . VAL A 1 107 ? 31.090 -3.792 89.667 1.00 39.84 233 VAL B N 1
ATOM 763 C CA . VAL A 1 107 ? 31.811 -3.432 90.876 1.00 36.39 233 VAL B CA 1
ATOM 764 C C . VAL A 1 107 ? 30.936 -2.595 91.795 1.00 41.61 233 VAL B C 1
ATOM 765 O O . VAL A 1 107 ? 30.391 -1.577 91.380 1.00 49.84 233 VAL B O 1
ATOM 769 N N . THR A 1 108 ? 30.799 -3.031 93.041 1.00 45.08 234 THR B N 1
ATOM 770 C CA . THR A 1 108 ? 29.997 -2.301 94.013 1.00 42.65 234 THR B CA 1
ATOM 771 C C . THR A 1 108 ? 30.869 -1.738 95.132 1.00 42.92 234 THR B C 1
ATOM 772 O O . THR A 1 108 ? 31.666 -2.455 95.735 1.00 38.56 234 THR B O 1
ATOM 776 N N . VAL A 1 109 ? 30.721 -0.445 95.392 1.00 41.61 235 VAL B N 1
ATOM 777 C CA . VAL A 1 109 ? 31.395 0.193 96.511 1.00 49.98 235 VAL B CA 1
ATOM 778 C C . VAL A 1 109 ? 30.370 0.415 97.615 1.00 54.32 235 VAL B C 1
ATOM 779 O O . VAL A 1 109 ? 29.253 0.859 97.350 1.00 65.53 235 VAL B O 1
ATOM 783 N N . LEU A 1 110 ? 30.744 0.097 98.848 1.00 56.58 236 LEU B N 1
ATOM 784 C CA . LEU A 1 110 ? 29.790 0.101 99.951 1.00 60.42 236 LEU B CA 1
ATOM 785 C C . LEU A 1 110 ? 29.792 1.411 100.732 1.00 73.92 236 LEU B C 1
ATOM 786 O O . LEU A 1 110 ? 30.792 1.781 101.344 1.00 72.67 236 LEU B O 1
ATOM 791 N N . GLY A 1 111 ? 28.657 2.106 100.705 1.00 80.59 237 GLY B N 1
ATOM 792 C CA . GLY A 1 111 ? 28.511 3.368 101.407 1.00 85.38 237 GLY B CA 1
ATOM 793 C C . GLY A 1 111 ? 27.067 3.702 101.730 1.00 86.59 237 GLY B C 1
ATOM 794 O O . GLY A 1 111 ? 26.141 3.147 101.137 1.00 85.72 237 GLY B O 1
ATOM 795 N N . GLN B 2 1 ? 36.431 18.426 70.795 1.00 77.30 1 GLN A N 1
ATOM 796 C CA . GLN B 2 1 ? 35.250 18.021 70.045 1.00 74.20 1 GLN A CA 1
ATOM 797 C C . GLN B 2 1 ? 35.480 16.683 69.354 1.00 78.28 1 GLN A C 1
ATOM 798 O O . GLN B 2 1 ? 34.877 16.399 68.320 1.00 74.82 1 GLN A O 1
ATOM 800 N N . VAL B 2 2 ? 36.360 15.868 69.932 1.00 78.33 2 VAL A N 1
ATOM 801 C CA . VAL B 2 2 ? 36.669 14.546 69.390 1.00 76.95 2 VAL A CA 1
ATOM 802 C C . VAL B 2 2 ? 35.638 13.514 69.847 1.00 72.99 2 VAL A C 1
ATOM 803 O O . VAL B 2 2 ? 35.547 13.192 71.033 1.00 66.75 2 VAL A O 1
ATOM 807 N N . GLN B 2 3 ? 34.851 13.005 68.903 1.00 73.99 3 GLN A N 1
ATOM 808 C CA . GLN B 2 3 ? 33.770 12.088 69.245 1.00 68.93 3 GLN A CA 1
ATOM 809 C C . GLN B 2 3 ? 33.234 11.278 68.067 1.00 67.75 3 GLN A C 1
ATOM 810 O O . GLN B 2 3 ? 33.394 11.644 66.901 1.00 63.29 3 GLN A O 1
ATOM 816 N N . LEU B 2 4 ? 32.585 10.170 68.404 1.00 59.96 4 LEU A N 1
ATOM 817 C CA . LEU B 2 4 ? 31.874 9.344 67.442 1.00 55.51 4 LEU A CA 1
ATOM 818 C C . LEU B 2 4 ? 30.384 9.397 67.755 1.00 52.90 4 LEU A C 1
ATOM 819 O O . LEU B 2 4 ? 29.994 9.377 68.923 1.00 57.54 4 LEU A O 1
ATOM 824 N N . GLN B 2 5 ? 29.551 9.463 66.722 1.00 47.23 5 GLN A N 1
ATOM 825 C CA . GLN B 2 5 ? 28.108 9.499 66.937 1.00 57.47 5 GLN A CA 1
ATOM 826 C C . GLN B 2 5 ? 27.367 8.596 65.961 1.00 54.46 5 GLN A C 1
ATOM 827 O O . GLN B 2 5 ? 27.316 8.867 64.760 1.00 46.03 5 GLN A O 1
ATOM 833 N N . GLU B 2 6 ? 26.810 7.511 66.490 1.00 51.41 6 GLU A N 1
ATOM 834 C CA . GLU B 2 6 ? 26.029 6.576 65.692 1.00 43.36 6 GLU A CA 1
ATOM 835 C C . GLU B 2 6 ? 24.633 7.121 65.402 1.00 42.56 6 GLU A C 1
ATOM 836 O O . GLU B 2 6 ? 24.162 8.039 66.072 1.00 58.99 6 GLU A O 1
ATOM 842 N N . SER B 2 7 ? 23.977 6.539 64.404 1.00 40.48 7 SER A N 1
ATOM 843 C CA . SER B 2 7 ? 22.592 6.862 64.074 1.00 44.47 7 SER A CA 1
ATOM 844 C C . SER B 2 7 ? 22.047 5.815 63.112 1.00 41.93 7 SER A C 1
ATOM 845 O O . SER B 2 7 ? 22.800 4.983 62.605 1.00 46.97 7 SER A O 1
ATOM 848 N N . GLY B 2 8 ? 20.742 5.850 62.867 1.00 44.96 8 GLY A N 1
ATOM 849 C CA . GLY B 2 8 ? 20.132 4.932 61.922 1.00 36.00 8 GLY A CA 1
ATOM 850 C C . GLY B 2 8 ? 19.508 3.726 62.593 1.00 42.95 8 GLY A C 1
ATOM 851 O O . GLY B 2 8 ? 18.873 2.895 61.941 1.00 48.53 8 GLY A O 1
ATOM 852 N N . GLY B 2 9 ? 19.693 3.625 63.903 1.00 48.10 9 GLY A N 1
ATOM 853 C CA . GLY B 2 9 ? 19.098 2.545 64.665 1.00 35.48 9 GLY A CA 1
ATOM 854 C C . GLY B 2 9 ? 17.590 2.673 64.667 1.00 42.34 9 GLY A C 1
ATOM 855 O O . GLY B 2 9 ? 17.047 3.716 64.305 1.00 43.51 9 GLY A O 1
ATOM 856 N N . GLY B 2 10 ? 16.907 1.606 65.061 1.00 35.44 10 GLY A N 1
ATOM 857 C CA . GLY B 2 10 ? 15.462 1.624 65.094 1.00 35.44 10 GLY A CA 1
ATOM 858 C C . GLY B 2 10 ? 14.858 0.251 65.280 1.00 51.76 10 GLY A C 1
ATOM 859 O O . GLY B 2 10 ? 15.559 -0.719 65.569 1.00 57.25 10 GLY A O 1
ATOM 860 N N . LEU B 2 11 ? 13.545 0.175 65.101 1.00 46.98 11 LEU A N 1
ATOM 861 C CA . LEU B 2 11 ? 12.807 -1.061 65.299 1.00 45.71 11 LEU A CA 1
ATOM 862 C C . LEU B 2 11 ? 12.425 -1.686 63.956 1.00 50.26 11 LEU A C 1
ATOM 863 O O . LEU B 2 11 ? 11.816 -1.036 63.105 1.00 54.81 11 LEU A O 1
ATOM 868 N N . VAL B 2 12 ? 12.812 -2.945 63.765 1.00 39.57 12 VAL A N 1
ATOM 869 C CA . VAL B 2 12 ? 12.613 -3.642 62.496 1.00 36.24 12 VAL A CA 1
ATOM 870 C C . VAL B 2 12 ? 12.197 -5.094 62.689 1.00 39.47 12 VAL A C 1
ATOM 871 O O . VAL B 2 12 ? 12.345 -5.655 63.776 1.00 40.25 12 VAL A O 1
ATOM 875 N N . GLN B 2 13 ? 11.666 -5.690 61.626 1.00 41.84 13 GLN A N 1
ATOM 876 C CA . GLN B 2 13 ? 11.232 -7.082 61.650 1.00 40.11 13 GLN A CA 1
ATOM 877 C C . GLN B 2 13 ? 12.314 -8.052 61.202 1.00 36.79 13 GLN A C 1
ATOM 878 O O . GLN B 2 13 ? 13.180 -7.690 60.411 1.00 42.23 13 GLN A O 1
ATOM 884 N N . PRO B 2 14 ? 12.252 -9.299 61.697 1.00 41.32 14 PRO A N 1
ATOM 885 C CA . PRO B 2 14 ? 13.168 -10.357 61.263 1.00 36.92 14 PRO A CA 1
ATOM 886 C C . PRO B 2 14 ? 13.145 -10.542 59.747 1.00 43.45 14 PRO A C 1
ATOM 887 O O . PRO B 2 14 ? 12.068 -10.613 59.154 1.00 54.47 14 PRO A O 1
ATOM 891 N N . GLY B 2 15 ? 14.322 -10.599 59.132 1.00 44.08 15 GLY A N 1
ATOM 892 C CA . GLY B 2 15 ? 14.421 -10.708 57.689 1.00 45.06 15 GLY A CA 1
ATOM 893 C C . GLY B 2 15 ? 14.543 -9.337 57.053 1.00 45.51 15 GLY A C 1
ATOM 894 O O . GLY B 2 15 ? 14.902 -9.207 55.883 1.00 50.94 15 GLY A O 1
ATOM 895 N N . GLY B 2 16 ? 14.231 -8.309 57.834 1.00 42.96 16 GLY A N 1
ATOM 896 C CA . GLY B 2 16 ? 14.323 -6.936 57.379 1.00 37.53 16 GLY A CA 1
ATOM 897 C C . GLY B 2 16 ? 15.755 -6.446 57.316 1.00 50.09 16 GLY A C 1
ATOM 898 O O . GLY B 2 16 ? 16.688 -7.147 57.718 1.00 46.50 16 GLY A O 1
ATOM 899 N N . SER B 2 17 ? 15.932 -5.237 56.798 1.00 43.85 17 SER A N 1
ATOM 900 C CA . SER B 2 17 ? 17.257 -4.652 56.679 1.00 38.03 17 SER A CA 1
ATOM 901 C C . SER B 2 17 ? 17.343 -3.313 57.396 1.00 43.28 17 SER A C 1
ATOM 902 O O . SER B 2 17 ? 16.334 -2.652 57.637 1.00 52.38 17 SER A O 1
ATOM 905 N N . LEU B 2 18 ? 18.566 -2.918 57.722 1.00 26.38 18 LEU A N 1
ATOM 906 C CA . LEU B 2 18 ? 18.808 -1.684 58.448 1.00 36.21 18 LEU A CA 1
ATOM 907 C C . LEU B 2 18 ? 20.223 -1.196 58.152 1.00 32.44 18 LEU A C 1
ATOM 908 O O . LEU B 2 18 ? 21.126 -1.995 57.905 1.00 34.40 18 LEU A O 1
ATOM 913 N N . ARG B 2 19 ? 20.423 0.113 58.212 1.00 27.19 19 ARG A N 1
ATOM 914 C CA . ARG B 2 19 ? 21.707 0.696 57.856 1.00 23.98 19 ARG A CA 1
ATOM 915 C C . ARG B 2 19 ? 22.164 1.712 58.888 1.00 25.68 19 ARG A C 1
ATOM 916 O O . ARG B 2 19 ? 21.547 2.763 59.054 1.00 30.51 19 ARG A O 1
ATOM 924 N N . LEU B 2 20 ? 23.246 1.388 59.587 1.00 27.66 20 LEU A N 1
ATOM 925 C CA . LEU B 2 20 ? 23.756 2.263 60.635 1.00 28.18 20 LEU A CA 1
ATOM 926 C C . LEU B 2 20 ? 24.840 3.191 60.096 1.00 36.55 20 LEU A C 1
ATOM 927 O O . LEU B 2 20 ? 25.630 2.809 59.232 1.00 34.32 20 LEU A O 1
ATOM 932 N N . SER B 2 21 ? 24.857 4.419 60.599 1.00 33.29 21 SER A N 1
ATOM 933 C CA . SER B 2 21 ? 25.878 5.389 60.231 1.00 28.57 21 SER A CA 1
ATOM 934 C C . SER B 2 21 ? 26.642 5.823 61.473 1.00 45.01 21 SER A C 1
ATOM 935 O O . SER B 2 21 ? 26.100 5.826 62.578 1.00 37.91 21 SER A O 1
ATOM 938 N N . CYS B 2 22 ? 27.908 6.177 61.290 1.00 53.26 22 CYS A N 1
ATOM 939 C CA . CYS B 2 22 ? 28.733 6.644 62.393 1.00 43.87 22 CYS A CA 1
ATOM 940 C C . CYS B 2 22 ? 29.515 7.878 61.968 1.00 45.71 22 CYS A C 1
ATOM 941 O O . CYS B 2 22 ? 30.412 7.794 61.131 1.00 54.23 22 CYS A O 1
ATOM 944 N N . ALA B 2 23 ? 29.149 9.027 62.526 1.00 46.11 23 ALA A N 1
ATOM 945 C CA . ALA B 2 23 ? 29.821 10.283 62.209 1.00 50.11 23 ALA A CA 1
ATOM 946 C C . ALA B 2 23 ? 30.997 10.543 63.148 1.00 49.98 23 ALA A C 1
ATOM 947 O O . ALA B 2 23 ? 30.818 10.667 64.359 1.00 53.84 23 ALA A O 1
ATOM 949 N N . ALA B 2 24 ? 32.197 10.623 62.585 1.00 41.12 24 ALA A N 1
ATOM 950 C CA . ALA B 2 24 ? 33.390 10.916 63.371 1.00 44.97 24 ALA A CA 1
ATOM 951 C C . ALA B 2 24 ? 33.755 12.392 63.274 1.00 61.50 24 ALA A C 1
ATOM 952 O O . ALA B 2 24 ? 33.653 12.993 62.206 1.00 71.33 24 ALA A O 1
ATOM 954 N N . SER B 2 25 ? 34.181 12.972 64.391 1.00 72.46 25 SER A N 1
ATOM 955 C CA . SER B 2 25 ? 34.583 14.375 64.419 1.00 72.69 25 SER A CA 1
ATOM 956 C C . SER B 2 25 ? 35.726 14.597 65.399 1.00 67.23 25 SER A C 1
ATOM 957 O O . SER B 2 25 ? 35.802 13.929 66.427 1.00 79.92 25 SER A O 1
ATOM 960 N N . GLY B 2 26 ? 36.617 15.529 65.075 1.00 73.13 26 GLY A N 1
ATOM 961 C CA . GLY B 2 26 ? 37.673 15.923 65.990 1.00 61.57 26 GLY A CA 1
ATOM 962 C C . GLY B 2 26 ? 38.987 15.178 65.844 1.00 64.14 26 GLY A C 1
ATOM 963 O O . GLY B 2 26 ? 39.862 15.297 66.702 1.00 72.38 26 GLY A O 1
ATOM 964 N N . PHE B 2 27 ? 39.127 14.406 64.770 1.00 59.93 27 PHE A N 1
ATOM 965 C CA . PHE B 2 27 ? 40.362 13.665 64.506 1.00 56.93 27 PHE A CA 1
ATOM 966 C C . PHE B 2 27 ? 40.421 13.216 63.050 1.00 62.22 27 PHE A C 1
ATOM 967 O O . PHE B 2 27 ? 39.476 13.434 62.293 1.00 66.73 27 PHE A O 1
ATOM 975 N N . THR B 2 28 ? 41.526 12.591 62.654 1.00 58.86 28 THR A N 1
ATOM 976 C CA . THR B 2 28 ? 41.684 12.169 61.266 1.00 60.39 28 THR A CA 1
ATOM 977 C C . THR B 2 28 ? 41.150 10.754 61.076 1.00 58.44 28 THR A C 1
ATOM 978 O O . THR B 2 28 ? 41.859 9.770 61.296 1.00 60.67 28 THR A O 1
ATOM 982 N N . PHE B 2 29 ? 39.890 10.683 60.650 1.00 57.96 29 PHE A N 1
ATOM 983 C CA . PHE B 2 29 ? 39.172 9.432 60.409 1.00 55.93 29 PHE A CA 1
ATOM 984 C C . PHE B 2 29 ? 39.933 8.495 59.479 1.00 58.88 29 PHE A C 1
ATOM 985 O O . PHE B 2 29 ? 39.984 7.284 59.699 1.00 65.05 29 PHE A O 1
ATOM 993 N N . SER B 2 30 ? 40.531 9.079 58.445 1.00 56.25 30 SER A N 1
ATOM 994 C CA . SER B 2 30 ? 41.249 8.339 57.414 1.00 55.33 30 SER A CA 1
ATOM 995 C C . SER B 2 30 ? 42.394 7.476 57.942 1.00 59.43 30 SER A C 1
ATOM 996 O O . SER B 2 30 ? 42.787 6.504 57.299 1.00 59.93 30 SER A O 1
ATOM 999 N N . SER B 2 31 ? 42.919 7.825 59.113 1.00 55.79 31 SER A N 1
ATOM 1000 C CA . SER B 2 31 ? 44.126 7.187 59.630 1.00 51.68 31 SER A CA 1
ATOM 1001 C C . SER B 2 31 ? 43.845 5.984 60.530 1.00 66.05 31 SER A C 1
ATOM 1002 O O . SER B 2 31 ? 44.743 5.188 60.807 1.00 61.95 31 SER A O 1
ATOM 1005 N N . TYR B 2 32 ? 42.607 5.858 60.997 1.00 58.74 32 TYR A N 1
ATOM 1006 C CA . TYR B 2 32 ? 42.264 4.791 61.928 1.00 52.20 32 TYR A CA 1
ATOM 1007 C C . TYR B 2 32 ? 41.348 3.736 61.317 1.00 50.13 32 TYR A C 1
ATOM 1008 O O . TYR B 2 32 ? 40.436 4.051 60.554 1.00 53.81 32 TYR A O 1
ATOM 1017 N N . SER B 2 33 ? 41.609 2.479 61.660 1.00 43.73 33 SER A N 1
ATOM 1018 C CA . SER B 2 33 ? 40.672 1.401 61.394 1.00 42.78 33 SER A CA 1
ATOM 1019 C C . SER B 2 33 ? 39.475 1.578 62.319 1.00 48.52 33 SER A C 1
ATOM 1020 O O . SER B 2 33 ? 39.621 2.073 63.434 1.00 41.54 33 SER A O 1
ATOM 1023 N N . MET B 2 34 ? 38.292 1.187 61.860 1.00 34.18 34 MET A N 1
ATOM 1024 C CA . MET B 2 34 ? 37.088 1.362 62.662 1.00 27.35 34 MET A CA 1
ATOM 1025 C C . MET B 2 34 ? 36.329 0.051 62.818 1.00 25.30 34 MET A C 1
ATOM 1026 O O . MET B 2 34 ? 36.328 -0.786 61.914 1.00 34.80 34 MET A O 1
ATOM 1031 N N . SER B 2 35 ? 35.684 -0.119 63.969 1.00 25.58 35 SER A N 1
ATOM 1032 C CA . SER B 2 35 ? 34.978 -1.357 64.276 1.00 25.77 35 SER A CA 1
ATOM 1033 C C . SER B 2 35 ? 33.540 -1.113 64.704 1.00 31.89 35 SER A C 1
ATOM 1034 O O . SER B 2 35 ? 33.173 -0.011 65.114 1.00 28.61 35 SER A O 1
ATOM 1037 N N . TRP B 2 36 ? 32.732 -2.161 64.607 1.00 31.93 36 TRP A N 1
ATOM 1038 C CA . TRP B 2 36 ? 31.400 -2.160 65.185 1.00 31.48 36 TRP A CA 1
ATOM 1039 C C . TRP B 2 36 ? 31.371 -3.172 66.314 1.00 35.11 36 TRP A C 1
ATOM 1040 O O . TRP B 2 36 ? 31.750 -4.328 66.132 1.00 39.62 36 TRP A O 1
ATOM 1051 N N . VAL B 2 37 ? 30.953 -2.719 67.488 1.00 30.05 37 VAL A N 1
ATOM 1052 C CA . VAL B 2 37 ? 30.795 -3.591 68.639 1.00 27.17 37 VAL A CA 1
ATOM 1053 C C . VAL B 2 37 ? 29.368 -3.438 69.147 1.00 36.01 37 VAL A C 1
ATOM 1054 O O . VAL B 2 37 ? 28.852 -2.323 69.227 1.00 39.04 37 VAL A O 1
ATOM 1058 N N . ARG B 2 38 ? 28.720 -4.549 69.474 1.00 27.60 38 ARG A N 1
ATOM 1059 C CA . ARG B 2 38 ? 27.330 -4.483 69.902 1.00 27.79 38 ARG A CA 1
ATOM 1060 C C . ARG B 2 38 ? 27.139 -5.081 71.281 1.00 29.17 38 ARG A C 1
ATOM 1061 O O . ARG B 2 38 ? 27.975 -5.843 71.770 1.00 35.31 38 ARG A O 1
ATOM 1069 N N . GLN B 2 39 ? 26.031 -4.712 71.909 1.00 37.24 39 GLN A N 1
ATOM 1070 C CA . GLN B 2 39 ? 25.728 -5.164 73.256 1.00 32.10 39 GLN A CA 1
ATOM 1071 C C . GLN B 2 39 ? 24.235 -5.408 73.404 1.00 34.66 39 GLN A C 1
ATOM 1072 O O . GLN B 2 39 ? 23.437 -4.474 73.316 1.00 38.93 39 GLN A O 1
ATOM 1078 N N . ALA B 2 40 ? 23.858 -6.671 73.577 1.00 39.67 40 ALA A N 1
ATOM 1079 C CA . ALA B 2 40 ? 22.464 -7.026 73.817 1.00 48.70 40 ALA A CA 1
ATOM 1080 C C . ALA B 2 40 ? 22.037 -6.460 75.171 1.00 50.46 40 ALA A C 1
ATOM 1081 O O . ALA B 2 40 ? 22.886 -6.220 76.027 1.00 60.45 40 ALA A O 1
ATOM 1083 N N . PRO B 2 41 ? 20.725 -6.236 75.367 1.00 53.03 41 PRO A N 1
ATOM 1084 C CA . PRO B 2 41 ? 20.217 -5.704 76.640 1.00 54.15 41 PRO A CA 1
ATOM 1085 C C . PRO B 2 41 ? 20.673 -6.508 77.858 1.00 56.20 41 PRO A C 1
ATOM 1086 O O . PRO B 2 41 ? 20.394 -7.704 77.944 1.00 64.37 41 PRO A O 1
ATOM 1090 N N . GLY B 2 42 ? 21.375 -5.847 78.776 1.00 54.62 42 GLY A N 1
ATOM 1091 C CA . GLY B 2 42 ? 21.852 -6.476 79.996 1.00 52.73 42 GLY A CA 1
ATOM 1092 C C . GLY B 2 42 ? 22.867 -7.584 79.767 1.00 63.26 42 GLY A C 1
ATOM 1093 O O . GLY B 2 42 ? 23.021 -8.474 80.603 1.00 74.30 42 GLY A O 1
ATOM 1094 N N . LYS B 2 43 ? 23.563 -7.534 78.636 1.00 53.70 43 LYS A N 1
ATOM 1095 C CA . LYS B 2 43 ? 24.568 -8.544 78.312 1.00 60.10 43 LYS A CA 1
ATOM 1096 C C . LYS B 2 43 ? 25.931 -7.919 77.989 1.00 54.25 43 LYS A C 1
ATOM 1097 O O . LYS B 2 43 ? 26.084 -6.698 78.005 1.00 47.95 43 LYS A O 1
ATOM 1102 N N . GLY B 2 44 ? 26.925 -8.764 77.726 1.00 49.36 44 GLY A N 1
ATOM 1103 C CA . GLY B 2 44 ? 28.273 -8.291 77.452 1.00 52.29 44 GLY A CA 1
ATOM 1104 C C . GLY B 2 44 ? 28.476 -7.677 76.079 1.00 47.64 44 GLY A C 1
ATOM 1105 O O . GLY B 2 44 ? 27.555 -7.618 75.269 1.00 51.34 44 GLY A O 1
ATOM 1106 N N . LEU B 2 45 ? 29.698 -7.219 75.822 1.00 38.48 45 LEU A N 1
ATOM 1107 C CA . LEU B 2 45 ? 30.070 -6.657 74.528 1.00 36.32 45 LEU A CA 1
ATOM 1108 C C . LEU B 2 45 ? 30.426 -7.751 73.524 1.00 36.74 45 LEU A C 1
ATOM 1109 O O . LEU B 2 45 ? 31.037 -8.756 73.884 1.00 36.86 45 LEU A O 1
ATOM 1114 N N . GLU B 2 46 ? 30.036 -7.558 72.267 1.00 33.82 46 GLU A N 1
ATOM 1115 C CA . GLU B 2 46 ? 30.383 -8.498 71.203 1.00 34.81 46 GLU A CA 1
ATOM 1116 C C . GLU B 2 46 ? 30.920 -7.767 69.971 1.00 39.20 46 GLU A C 1
ATOM 1117 O O . GLU B 2 46 ? 30.255 -6.888 69.420 1.00 36.96 46 GLU A O 1
ATOM 1123 N N . TRP B 2 47 ? 32.125 -8.124 69.543 1.00 33.85 47 TRP A N 1
ATOM 1124 C CA . TRP B 2 47 ? 32.714 -7.512 68.360 1.00 28.25 47 TRP A CA 1
ATOM 1125 C C . TRP B 2 47 ? 32.049 -8.036 67.084 1.00 38.28 47 TRP A C 1
ATOM 1126 O O . TRP B 2 47 ? 31.878 -9.243 66.911 1.00 39.64 47 TRP A O 1
ATOM 1137 N N . VAL B 2 48 ? 31.684 -7.121 66.192 1.00 26.98 48 VAL A N 1
ATOM 1138 C CA . VAL B 2 48 ? 30.926 -7.467 64.994 1.00 24.35 48 VAL A CA 1
ATOM 1139 C C . VAL B 2 48 ? 31.779 -7.477 63.723 1.00 33.62 48 VAL A C 1
ATOM 1140 O O . VAL B 2 48 ? 31.834 -8.482 63.013 1.00 30.85 48 VAL A O 1
ATOM 1144 N N . ALA B 2 49 ? 32.433 -6.356 63.435 1.00 32.32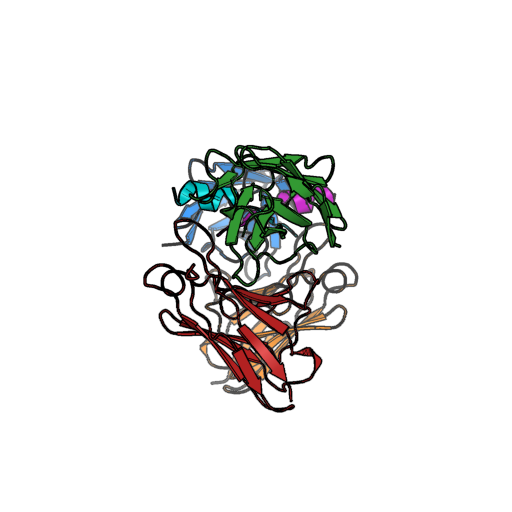 49 ALA A N 1
ATOM 1145 C CA . ALA B 2 49 ? 33.198 -6.218 62.198 1.00 31.80 49 ALA A CA 1
ATOM 1146 C C . ALA B 2 49 ? 34.225 -5.096 62.291 1.00 41.66 49 ALA A C 1
ATOM 1147 O O . ALA B 2 49 ? 34.119 -4.221 63.153 1.00 22.92 49 ALA A O 1
ATOM 1149 N N . VAL B 2 50 ? 35.203 -5.120 61.387 1.00 33.97 50 VAL A N 1
ATOM 1150 C CA . VAL B 2 50 ? 36.239 -4.092 61.342 1.00 27.60 50 VAL A CA 1
ATOM 1151 C C . VAL B 2 50 ? 36.607 -3.758 59.896 1.00 33.53 50 VAL A C 1
ATOM 1152 O O . VAL B 2 50 ? 36.534 -4.610 59.011 1.00 31.75 50 VAL A O 1
ATOM 1156 N N . ILE B 2 51 ? 36.982 -2.506 59.657 1.00 28.27 51 ILE A N 1
ATOM 1157 C CA . ILE B 2 51 ? 37.434 -2.083 58.340 1.00 26.96 51 ILE A CA 1
ATOM 1158 C C . ILE B 2 51 ? 38.702 -1.225 58.457 1.00 44.85 51 ILE A C 1
ATOM 1159 O O . ILE B 2 51 ? 38.857 -0.446 59.402 1.00 38.73 51 ILE A O 1
ATOM 1164 N N . SER B 2 52 ? 39.607 -1.381 57.494 1.00 56.26 52 SER A N 1
ATOM 1165 C CA . SER B 2 52 ? 40.885 -0.674 57.507 1.00 56.81 52 SER A CA 1
ATOM 1166 C C . SER B 2 52 ? 40.729 0.833 57.393 1.00 51.60 52 SER A C 1
ATOM 1167 O O . SER B 2 52 ? 39.660 1.338 57.049 1.00 45.88 52 SER A O 1
ATOM 1170 N N . TYR B 2 53 ? 41.822 1.535 57.669 1.00 44.47 53 TYR A N 1
ATOM 1171 C CA . TYR B 2 53 ? 41.897 2.987 57.554 1.00 46.44 53 TYR A CA 1
ATOM 1172 C C . TYR B 2 53 ? 41.515 3.483 56.159 1.00 51.80 53 TYR A C 1
ATOM 1173 O O . TYR B 2 53 ? 40.937 4.561 56.008 1.00 49.78 53 TYR A O 1
ATOM 1182 N N . ASP B 2 54 ? 41.830 2.686 55.141 1.00 50.99 54 ASP A N 1
ATOM 1183 C CA . ASP B 2 54 ? 41.565 3.072 53.760 1.00 55.64 54 ASP A CA 1
ATOM 1184 C C . ASP B 2 54 ? 40.468 2.212 53.140 1.00 55.50 54 ASP A C 1
ATOM 1185 O O . ASP B 2 54 ? 40.264 2.229 51.929 1.00 60.18 54 ASP A O 1
ATOM 1190 N N . GLY B 2 55 ? 39.785 1.442 53.981 1.00 53.15 55 GLY A N 1
ATOM 1191 C CA . GLY B 2 55 ? 38.643 0.652 53.560 1.00 41.14 55 GLY A CA 1
ATOM 1192 C C . GLY B 2 55 ? 38.969 -0.522 52.659 1.00 41.14 55 GLY A C 1
ATOM 1193 O O . GLY B 2 55 ? 38.071 -1.123 52.069 1.00 52.92 55 GLY A O 1
ATOM 1194 N N . SER B 2 56 ? 40.246 -0.872 52.575 1.00 39.30 56 SER A N 1
ATOM 1195 C CA . SER B 2 56 ? 40.694 -1.903 51.644 1.00 47.83 56 SER A CA 1
ATOM 1196 C C . SER B 2 56 ? 40.558 -3.313 52.213 1.00 58.91 56 SER A C 1
ATOM 1197 O O . SER B 2 56 ? 40.387 -4.275 51.465 1.00 66.36 56 SER A O 1
ATOM 1200 N N . ASN B 2 57 ? 40.653 -3.437 53.533 1.00 55.07 57 ASN A N 1
ATOM 1201 C CA . ASN B 2 57 ? 40.509 -4.737 54.177 1.00 61.15 57 ASN A CA 1
ATOM 1202 C C . ASN B 2 57 ? 39.432 -4.739 55.258 1.00 58.72 57 ASN A C 1
ATOM 1203 O O . ASN B 2 57 ? 39.454 -3.923 56.178 1.00 54.58 57 ASN A O 1
ATOM 1208 N N . LYS B 2 58 ? 38.496 -5.674 55.140 1.00 45.03 58 LYS A N 1
ATOM 1209 C CA . LYS B 2 58 ? 37.419 -5.816 56.110 1.00 43.05 58 LYS A CA 1
ATOM 1210 C C . LYS B 2 58 ? 37.493 -7.195 56.750 1.00 43.42 58 LYS A C 1
ATOM 1211 O O . LYS B 2 58 ? 38.099 -8.111 56.194 1.00 42.79 58 LYS A O 1
ATOM 1217 N N . TYR B 2 59 ? 36.886 -7.343 57.921 1.00 43.84 59 TYR A N 1
ATOM 1218 C CA . TYR B 2 59 ? 36.791 -8.650 58.558 1.00 43.47 59 TYR A CA 1
ATOM 1219 C C . TYR B 2 59 ? 35.528 -8.720 59.401 1.00 37.95 59 TYR A C 1
ATOM 1220 O O . TYR B 2 59 ? 35.181 -7.763 60.094 1.00 38.29 59 TYR A O 1
ATOM 1229 N N . TYR B 2 60 ? 34.850 -9.860 59.353 1.00 41.46 60 TYR A N 1
ATOM 1230 C CA . TYR B 2 60 ? 33.581 -10.023 60.052 1.00 44.61 60 TYR A CA 1
ATOM 1231 C C . TYR B 2 60 ? 33.631 -11.172 61.050 1.00 51.67 60 TYR A C 1
ATOM 1232 O O . TYR B 2 60 ? 34.379 -12.130 60.870 1.00 59.80 60 TYR A O 1
ATOM 1241 N N . ALA B 2 61 ? 32.843 -11.061 62.114 1.00 37.56 61 ALA A N 1
ATOM 1242 C CA . ALA B 2 61 ? 32.668 -12.163 63.048 1.00 38.93 61 ALA A CA 1
ATOM 1243 C C . ALA B 2 61 ? 31.815 -13.243 62.393 1.00 42.12 61 ALA A C 1
ATOM 1244 O O . ALA B 2 61 ? 31.019 -12.948 61.508 1.00 49.91 61 ALA A O 1
ATOM 1246 N N . ASP B 2 62 ? 31.979 -14.487 62.830 1.00 51.91 62 ASP A N 1
ATOM 1247 C CA . ASP B 2 62 ? 31.252 -15.612 62.243 1.00 50.44 62 ASP A CA 1
ATOM 1248 C C . ASP B 2 62 ? 29.731 -15.485 62.364 1.00 53.60 62 ASP A C 1
ATOM 1249 O O . ASP B 2 62 ? 28.991 -16.109 61.605 1.00 54.37 62 ASP A O 1
ATOM 1251 N N . SER B 2 63 ? 29.270 -14.678 63.315 1.00 46.28 63 SER A N 1
ATOM 1252 C CA . SER B 2 63 ? 27.841 -14.572 63.605 1.00 40.95 63 SER A CA 1
ATOM 1253 C C . SER B 2 63 ? 27.078 -13.621 62.676 1.00 45.06 63 SER A C 1
ATOM 1254 O O . SER B 2 63 ? 25.845 -13.602 62.679 1.00 43.73 63 SER A O 1
ATOM 1257 N N . VAL B 2 64 ? 27.805 -12.824 61.898 1.00 36.66 64 VAL A N 1
ATOM 1258 C CA . VAL B 2 64 ? 27.179 -11.840 61.018 1.00 35.00 64 VAL A CA 1
ATOM 1259 C C . VAL B 2 64 ? 27.718 -11.899 59.590 1.00 42.02 64 VAL A C 1
ATOM 1260 O O . VAL B 2 64 ? 27.250 -11.173 58.712 1.00 43.63 64 VAL A O 1
ATOM 1264 N N . LYS B 2 65 ? 28.703 -12.761 59.365 1.00 33.73 65 LYS A N 1
ATOM 1265 C CA . LYS B 2 65 ? 29.314 -12.896 58.051 1.00 36.85 65 LYS A CA 1
ATOM 1266 C C . LYS B 2 65 ? 28.287 -13.391 57.043 1.00 41.65 65 LYS A C 1
ATOM 1267 O O . LYS B 2 65 ? 27.577 -14.363 57.295 1.00 40.12 65 LYS A O 1
ATOM 1269 N N . GLY B 2 66 ? 28.194 -12.697 55.913 1.00 41.75 66 GLY A N 1
ATOM 1270 C CA . GLY B 2 66 ? 27.242 -13.052 54.876 1.00 38.55 66 GLY A CA 1
ATOM 1271 C C . GLY B 2 66 ? 25.937 -12.296 55.020 1.00 38.07 66 GLY A C 1
ATOM 1272 O O . GLY B 2 66 ? 25.091 -12.323 54.130 1.00 49.30 66 GLY A O 1
ATOM 1273 N N . ARG B 2 67 ? 25.781 -11.607 56.145 1.00 42.49 67 ARG A N 1
ATOM 1274 C CA . ARG B 2 67 ? 24.567 -10.849 56.414 1.00 39.71 67 ARG A CA 1
ATOM 1275 C C . ARG B 2 67 ? 24.870 -9.370 56.626 1.00 37.79 67 ARG A C 1
ATOM 1276 O O . ARG B 2 67 ? 24.103 -8.502 56.211 1.00 31.06 67 ARG A O 1
ATOM 1284 N N . PHE B 2 68 ? 25.988 -9.086 57.286 1.00 34.20 68 PHE A N 1
ATOM 1285 C CA . PHE B 2 68 ? 26.374 -7.706 57.547 1.00 33.64 68 PHE A CA 1
ATOM 1286 C C . PHE B 2 68 ? 27.497 -7.273 56.612 1.00 34.52 68 PHE A C 1
ATOM 1287 O O . PHE B 2 68 ? 28.368 -8.067 56.260 1.00 40.98 68 PHE A O 1
ATOM 1295 N N . THR B 2 69 ? 27.470 -6.004 56.222 1.00 32.17 69 THR A N 1
ATOM 1296 C CA . THR B 2 69 ? 28.496 -5.425 55.365 1.00 25.86 69 THR A CA 1
ATOM 1297 C C . THR B 2 69 ? 28.988 -4.106 55.937 1.00 36.17 69 THR A C 1
ATOM 1298 O O . THR B 2 69 ? 28.222 -3.150 56.066 1.00 41.86 69 THR A O 1
ATOM 1302 N N . ILE B 2 70 ? 30.267 -4.061 56.288 1.00 28.61 70 ILE A N 1
ATOM 1303 C CA . ILE B 2 70 ? 30.855 -2.850 56.835 1.00 20.69 70 ILE A CA 1
ATOM 1304 C C . ILE B 2 70 ? 31.527 -2.050 55.723 1.00 26.52 70 ILE A C 1
ATOM 1305 O O . ILE B 2 70 ? 32.091 -2.617 54.785 1.00 35.33 70 ILE A O 1
ATOM 1310 N N . SER B 2 71 ? 31.429 -0.729 55.812 1.00 26.79 71 SER A N 1
ATOM 1311 C CA . SER B 2 71 ? 32.044 0.146 54.826 1.00 21.40 71 SER A CA 1
ATOM 1312 C C . SER B 2 71 ? 32.267 1.532 55.416 1.00 27.63 71 SER A C 1
ATOM 1313 O O . SER B 2 71 ? 31.747 1.855 56.485 1.00 33.19 71 SER A O 1
ATOM 1316 N N . ARG B 2 72 ? 33.025 2.358 54.702 1.00 33.88 72 ARG A N 1
ATOM 1317 C CA . ARG B 2 72 ? 33.365 3.690 55.182 1.00 31.59 72 ARG A CA 1
ATOM 1318 C C . ARG B 2 72 ? 33.552 4.636 54.008 1.00 31.99 72 ARG A C 1
ATOM 1319 O O . ARG B 2 72 ? 33.873 4.206 52.901 1.00 31.92 72 ARG A O 1
ATOM 1327 N N . ASP B 2 73 ? 33.333 5.922 54.253 1.00 35.77 73 ASP A N 1
ATOM 1328 C CA . ASP B 2 73 ? 33.598 6.942 53.252 1.00 45.89 73 ASP A CA 1
ATOM 1329 C C . ASP B 2 73 ? 34.460 8.003 53.930 1.00 43.62 73 ASP A C 1
ATOM 1330 O O . ASP B 2 73 ? 33.948 8.891 54.611 1.00 45.45 73 ASP A O 1
ATOM 1335 N N . ASN B 2 74 ? 35.771 7.908 53.735 1.00 43.49 74 ASN A N 1
ATOM 1336 C CA . ASN B 2 74 ? 36.710 8.800 54.411 1.00 49.22 74 ASN A CA 1
ATOM 1337 C C . ASN B 2 74 ? 36.543 10.263 54.021 1.00 58.86 74 ASN A C 1
ATOM 1338 O O . ASN B 2 74 ? 36.917 11.156 54.780 1.00 60.74 74 ASN A O 1
ATOM 1343 N N . SER B 2 75 ? 35.971 10.508 52.847 1.00 66.65 75 SER A N 1
ATOM 1344 C CA . SER B 2 75 ? 35.800 11.873 52.369 1.00 57.22 75 SER A CA 1
ATOM 1345 C C . SER B 2 75 ? 34.650 12.584 53.072 1.00 52.10 75 SER A C 1
ATOM 1346 O O . SER B 2 75 ? 34.592 13.810 53.081 1.00 57.96 75 SER A O 1
ATOM 1349 N N . LYS B 2 76 ? 33.752 11.818 53.683 1.00 45.16 76 LYS A N 1
ATOM 1350 C CA . LYS B 2 76 ? 32.650 12.405 54.439 1.00 47.17 76 LYS A CA 1
ATOM 1351 C C . LYS B 2 76 ? 32.731 12.046 55.927 1.00 59.25 76 LYS A C 1
ATOM 1352 O O . LYS B 2 76 ? 31.824 12.365 56.700 1.00 53.94 76 LYS A O 1
ATOM 1355 N N . ASN B 2 77 ? 33.820 11.380 56.311 1.00 55.66 77 ASN A N 1
ATOM 1356 C CA . ASN B 2 77 ? 34.082 11.008 57.704 1.00 57.02 77 ASN A CA 1
ATOM 1357 C C . ASN B 2 77 ? 32.990 10.160 58.340 1.00 57.67 77 ASN A C 1
ATOM 1358 O O . ASN B 2 77 ? 32.541 10.443 59.451 1.00 56.80 77 ASN A O 1
ATOM 1363 N N . THR B 2 78 ? 32.576 9.109 57.645 1.00 50.38 78 THR A N 1
ATOM 1364 C CA . THR B 2 78 ? 31.470 8.295 58.119 1.00 42.83 78 THR A CA 1
ATOM 1365 C C . THR B 2 78 ? 31.773 6.807 58.007 1.00 36.72 78 THR A C 1
ATOM 1366 O O . THR B 2 78 ? 32.365 6.352 57.028 1.00 33.80 78 THR A O 1
ATOM 1370 N N . LEU B 2 79 ? 31.388 6.065 59.040 1.00 33.34 79 LEU A N 1
ATOM 1371 C CA . LEU B 2 79 ? 31.449 4.610 59.033 1.00 34.17 79 LEU A CA 1
ATOM 1372 C C . LEU B 2 79 ? 30.033 4.052 58.892 1.00 32.80 79 LEU A C 1
ATOM 1373 O O . LEU B 2 79 ? 29.099 4.575 59.497 1.00 44.69 79 LEU A O 1
ATOM 1378 N N . TYR B 2 80 ? 29.872 3.010 58.082 1.00 34.24 80 TYR A N 1
ATOM 1379 C CA . TYR B 2 80 ? 28.551 2.430 57.832 1.00 32.08 80 TYR A CA 1
ATOM 1380 C C . TYR B 2 80 ? 28.456 0.957 58.211 1.00 27.61 80 TYR A C 1
ATOM 1381 O O . TYR B 2 80 ? 29.449 0.233 58.205 1.00 29.31 80 TYR A O 1
ATOM 1390 N N . LEU B 2 81 ? 27.244 0.513 58.523 1.00 28.84 81 LEU A N 1
ATOM 1391 C CA . LEU B 2 81 ? 26.992 -0.904 58.732 1.00 24.45 81 LEU A CA 1
ATOM 1392 C C . LEU B 2 81 ? 25.655 -1.306 58.120 1.00 25.25 81 LEU A C 1
ATOM 1393 O O . LEU B 2 81 ? 24.591 -1.008 58.667 1.00 36.09 81 LEU A O 1
ATOM 1398 N N . GLN B 2 82 ? 25.722 -1.976 56.975 1.00 30.95 82 GLN A N 1
ATOM 1399 C CA . GLN B 2 82 ? 24.528 -2.482 56.315 1.00 24.97 82 GLN A CA 1
ATOM 1400 C C . GLN B 2 82 ? 24.155 -3.824 56.921 1.00 33.22 82 GLN A C 1
ATOM 1401 O O . GLN B 2 82 ? 24.925 -4.784 56.858 1.00 40.93 82 GLN A O 1
ATOM 1407 N N . MET B 2 83 ? 22.968 -3.884 57.512 1.00 25.17 83 MET A N 1
ATOM 1408 C CA . MET B 2 83 ? 22.509 -5.091 58.179 1.00 25.23 83 MET A CA 1
ATOM 1409 C C . MET B 2 83 ? 21.352 -5.718 57.407 1.00 38.38 83 MET A C 1
ATOM 1410 O O . MET B 2 83 ? 20.295 -5.110 57.263 1.00 44.82 83 MET A O 1
ATOM 1415 N N . ASN B 2 84 ? 21.568 -6.926 56.895 1.00 31.60 84 ASN A N 1
ATOM 1416 C CA . ASN B 2 84 ? 20.540 -7.644 56.147 1.00 35.10 84 ASN A CA 1
ATOM 1417 C C . ASN B 2 84 ? 20.179 -8.970 56.809 1.00 35.88 84 ASN A C 1
ATOM 1418 O O . ASN B 2 84 ? 20.970 -9.517 57.577 1.00 38.28 84 ASN A O 1
ATOM 1423 N N . SER B 2 85 ? 18.985 -9.477 56.505 1.00 31.88 85 SER A N 1
ATOM 1424 C CA . SER B 2 85 ? 18.491 -10.735 57.066 1.00 39.65 85 SER A CA 1
ATOM 1425 C C . SER B 2 85 ? 18.555 -10.738 58.588 1.00 37.41 85 SER A C 1
ATOM 1426 O O . SER B 2 85 ? 19.035 -11.693 59.196 1.00 45.56 85 SER A O 1
ATOM 1429 N N . LEU B 2 86 ? 18.067 -9.659 59.192 1.00 40.72 86 LEU A N 1
ATOM 1430 C CA . LEU B 2 86 ? 18.142 -9.467 60.638 1.00 39.60 86 LEU A CA 1
ATOM 1431 C C . LEU B 2 86 ? 17.407 -10.542 61.425 1.00 42.22 86 LEU A C 1
ATOM 1432 O O . LEU B 2 86 ? 16.346 -11.005 61.017 1.00 44.33 86 LEU A O 1
ATOM 1437 N N . ARG B 2 87 ? 17.985 -10.932 62.556 1.00 44.75 87 ARG A N 1
ATOM 1438 C CA . ARG B 2 87 ? 17.382 -11.935 63.426 1.00 42.15 87 ARG A CA 1
ATOM 1439 C C . ARG B 2 87 ? 17.128 -11.334 64.804 1.00 51.55 87 ARG A C 1
ATOM 1440 O O . ARG B 2 87 ? 17.619 -10.249 65.110 1.00 58.27 87 ARG A O 1
ATOM 1448 N N . ALA B 2 88 ? 16.364 -12.040 65.632 1.00 47.47 88 ALA A N 1
ATOM 1449 C CA . ALA B 2 88 ? 16.070 -11.573 66.982 1.00 42.70 88 ALA A CA 1
ATOM 1450 C C . ALA B 2 88 ? 17.348 -11.424 67.808 1.00 49.41 88 ALA A C 1
ATOM 1451 O O . ALA B 2 88 ? 17.487 -10.485 68.593 1.00 49.29 88 ALA A O 1
ATOM 1453 N N . GLU B 2 89 ? 18.283 -12.349 67.613 1.00 47.95 89 GLU A N 1
ATOM 1454 C CA . GLU B 2 89 ? 19.548 -12.337 68.340 1.00 46.04 89 GLU A CA 1
ATOM 1455 C C . GLU B 2 89 ? 20.403 -11.106 68.027 1.00 41.22 89 GLU A C 1
ATOM 1456 O O . GLU B 2 89 ? 21.352 -10.805 68.750 1.00 52.15 89 GLU A O 1
ATOM 1458 N N . ASP B 2 90 ? 20.070 -10.402 66.949 1.00 38.75 90 ASP A N 1
ATOM 1459 C CA . ASP B 2 90 ? 20.808 -9.207 66.544 1.00 32.60 90 ASP A CA 1
ATOM 1460 C C . ASP B 2 90 ? 20.389 -7.978 67.333 1.00 33.87 90 ASP A C 1
ATOM 1461 O O . ASP B 2 90 ? 20.991 -6.915 67.200 1.00 38.23 90 ASP A O 1
ATOM 1466 N N . THR B 2 91 ? 19.344 -8.124 68.140 1.00 38.79 91 THR A N 1
ATOM 1467 C CA . THR B 2 91 ? 18.848 -7.024 68.954 1.00 37.94 91 THR A CA 1
ATOM 1468 C C . THR B 2 91 ? 19.913 -6.587 69.948 1.00 32.45 91 THR A C 1
ATOM 1469 O O . THR B 2 91 ? 20.313 -7.364 70.812 1.00 46.88 91 THR A O 1
ATOM 1473 N N . ALA B 2 92 ? 20.367 -5.343 69.821 1.00 25.50 92 ALA A N 1
ATOM 1474 C CA . ALA B 2 92 ? 21.455 -4.839 70.649 1.00 25.03 92 ALA A CA 1
ATOM 1475 C C . ALA B 2 92 ? 21.662 -3.345 70.464 1.00 27.36 92 ALA A C 1
ATOM 1476 O O . ALA B 2 92 ? 21.117 -2.740 69.541 1.00 26.37 92 ALA A O 1
ATOM 1478 N N . VAL B 2 93 ? 22.460 -2.758 71.352 1.00 23.96 93 VAL A N 1
ATOM 1479 C CA . VAL B 2 93 ? 22.976 -1.413 71.149 1.00 27.09 93 VAL A CA 1
ATOM 1480 C C . VAL B 2 93 ? 24.266 -1.530 70.360 1.00 31.80 93 VAL A C 1
ATOM 1481 O O . VAL B 2 93 ? 25.154 -2.294 70.732 1.00 39.23 93 VAL A O 1
ATOM 1485 N N . TYR B 2 94 ? 24.362 -0.797 69.259 1.00 32.20 94 TYR A N 1
ATOM 1486 C CA . TYR B 2 94 ? 25.538 -0.893 68.404 1.00 29.08 94 TYR A CA 1
ATOM 1487 C C . TYR B 2 94 ? 26.450 0.315 68.561 1.00 23.27 94 TYR A C 1
ATOM 1488 O O . TYR B 2 94 ? 26.037 1.455 68.343 1.00 28.60 94 TYR A O 1
ATOM 1497 N N . TYR B 2 95 ? 27.690 0.044 68.956 1.00 23.51 95 TYR A N 1
ATOM 1498 C CA . TYR B 2 95 ? 28.717 1.069 69.104 1.00 20.28 95 TYR A CA 1
ATOM 1499 C C . TYR B 2 95 ? 29.716 1.012 67.952 1.00 31.63 95 TYR A C 1
ATOM 1500 O O . TYR B 2 95 ? 29.993 -0.059 67.414 1.00 34.25 95 TYR A O 1
ATOM 1509 N N . CYS B 2 96 ? 30.268 2.162 67.586 1.00 33.71 96 CYS A N 1
ATOM 1510 C CA . CYS B 2 96 ? 31.434 2.182 66.713 1.00 45.09 96 CYS A CA 1
ATOM 1511 C C . CYS B 2 96 ? 32.656 2.534 67.558 1.00 45.42 96 CYS A C 1
ATOM 1512 O O . CYS B 2 96 ? 32.600 3.424 68.406 1.00 45.65 96 CYS A O 1
ATOM 1515 N N . ALA B 2 97 ? 33.745 1.803 67.352 1.00 43.56 97 ALA A N 1
ATOM 1516 C CA . ALA B 2 97 ? 34.942 1.984 68.160 1.00 41.98 97 ALA A CA 1
ATOM 1517 C C . ALA B 2 97 ? 36.181 2.192 67.290 1.00 31.25 97 ALA A C 1
ATOM 1518 O O . ALA B 2 97 ? 36.378 1.494 66.297 1.00 42.47 97 ALA A O 1
ATOM 1520 N N . ARG B 2 98 ? 37.020 3.145 67.683 1.00 29.86 98 ARG A N 1
ATOM 1521 C CA . ARG B 2 98 ? 38.183 3.522 66.885 1.00 33.34 98 ARG A CA 1
ATOM 1522 C C . ARG B 2 98 ? 39.410 2.677 67.203 1.00 44.16 98 ARG A C 1
ATOM 1523 O O . ARG B 2 98 ? 39.670 2.355 68.361 1.00 46.50 98 ARG A O 1
ATOM 1531 N N . ASP B 2 99 ? 40.140 2.309 66.152 1.00 58.06 99 ASP A N 1
ATOM 1532 C CA . ASP B 2 99 ? 41.453 1.681 66.263 1.00 49.12 99 ASP A CA 1
ATOM 1533 C C . ASP B 2 99 ? 41.383 0.289 66.882 1.00 47.10 99 ASP A C 1
ATOM 1534 O O . ASP B 2 99 ? 40.307 -0.194 67.238 1.00 48.37 99 ASP A O 1
ATOM 1539 N N . ARG B 2 100 ? 42.539 -0.357 66.996 1.00 49.57 100 ARG A N 1
ATOM 1540 C CA . ARG B 2 100 ? 42.607 -1.720 67.509 1.00 53.59 100 ARG A CA 1
ATOM 1541 C C . ARG B 2 100 ? 42.440 -1.787 69.026 1.00 50.84 100 ARG A C 1
ATOM 1542 O O . ARG B 2 100 ? 42.137 -2.847 69.573 1.00 48.04 100 ARG A O 1
ATOM 1550 N N . TYR B 2 101 ? 42.641 -0.659 69.700 1.00 50.22 101 TYR A N 1
ATOM 1551 C CA . TYR B 2 101 ? 42.515 -0.602 71.155 1.00 56.56 101 TYR A CA 1
ATOM 1552 C C . TYR B 2 101 ? 41.077 -0.366 71.598 1.00 45.02 101 TYR A C 1
ATOM 1553 O O . TYR B 2 101 ? 40.764 -0.515 72.780 1.00 46.99 101 TYR A O 1
ATOM 1562 N N . PHE B 2 102 ? 40.214 -0.011 70.646 1.00 38.56 102 PHE A N 1
ATOM 1563 C CA . PHE B 2 102 ? 38.861 0.464 70.942 1.00 40.97 102 PHE A CA 1
ATOM 1564 C C . PHE B 2 102 ? 38.965 1.623 71.927 1.00 41.08 102 PHE A C 1
ATOM 1565 O O . PHE B 2 102 ? 38.335 1.611 72.984 1.00 49.13 102 PHE A O 1
ATOM 1573 N N . ASP B 2 103 ? 39.771 2.617 71.571 1.00 37.77 103 ASP A N 1
ATOM 1574 C CA . ASP B 2 103 ? 40.123 3.691 72.493 1.00 49.74 103 ASP A CA 1
ATOM 1575 C C . ASP B 2 103 ? 39.128 4.841 72.458 1.00 36.16 103 ASP A C 1
ATOM 1576 O O . ASP B 2 103 ? 39.296 5.842 73.150 1.00 36.48 103 ASP A O 1
ATOM 1581 N N . LEU B 2 104 ? 38.095 4.699 71.641 1.00 35.85 104 LEU A N 1
ATOM 1582 C CA . LEU B 2 104 ? 37.083 5.737 71.523 1.00 39.15 104 LEU A CA 1
ATOM 1583 C C . LEU B 2 104 ? 35.759 5.143 71.065 1.00 38.23 104 LEU A C 1
ATOM 1584 O O . LEU B 2 104 ? 35.691 4.476 70.035 1.00 39.24 104 LEU A O 1
ATOM 1589 N N . TRP B 2 105 ? 34.711 5.382 71.844 1.00 44.12 105 TRP A N 1
ATOM 1590 C CA . TRP B 2 105 ? 33.399 4.823 71.555 1.00 34.67 105 TRP A CA 1
ATOM 1591 C C . TRP B 2 105 ? 32.383 5.931 71.334 1.00 40.93 105 TRP A C 1
ATOM 1592 O O . TRP B 2 105 ? 32.578 7.058 71.783 1.00 44.43 105 TRP A O 1
ATOM 1603 N N . GLY B 2 106 ? 31.300 5.603 70.634 1.00 40.31 106 GLY A N 1
ATOM 1604 C CA . GLY B 2 106 ? 30.161 6.496 70.524 1.00 43.78 106 GLY A CA 1
ATOM 1605 C C . GLY B 2 106 ? 29.142 6.147 71.589 1.00 37.41 106 GLY A C 1
ATOM 1606 O O . GLY B 2 106 ? 29.323 5.174 72.317 1.00 38.92 106 GLY A O 1
ATOM 1607 N N . ARG B 2 107 ? 28.061 6.918 71.674 1.00 33.93 107 ARG A N 1
ATOM 1608 C CA . ARG B 2 107 ? 27.052 6.681 72.702 1.00 42.01 107 ARG A CA 1
ATOM 1609 C C . ARG B 2 107 ? 26.214 5.451 72.363 1.00 43.78 107 ARG A C 1
ATOM 1610 O O . ARG B 2 107 ? 25.609 4.834 73.241 1.00 55.18 107 ARG A O 1
ATOM 1613 N N . GLY B 2 108 ? 26.179 5.100 71.083 1.00 32.95 108 GLY A N 1
ATOM 1614 C CA . GLY B 2 108 ? 25.504 3.893 70.650 1.00 36.04 108 GLY A CA 1
ATOM 1615 C C . GLY B 2 108 ? 24.154 4.165 70.020 1.00 40.70 108 GLY A C 1
ATOM 1616 O O . GLY B 2 108 ? 23.578 5.240 70.190 1.00 45.65 108 GLY A O 1
ATOM 1617 N N . THR B 2 109 ? 23.657 3.193 69.267 1.00 33.84 109 THR A N 1
ATOM 1618 C CA . THR B 2 109 ? 22.327 3.300 68.690 1.00 35.18 109 THR A CA 1
ATOM 1619 C C . THR B 2 109 ? 21.572 1.979 68.835 1.00 43.36 109 THR A C 1
ATOM 1620 O O . THR B 2 109 ? 22.148 0.898 68.693 1.00 51.67 109 THR A O 1
ATOM 1624 N N . LEU B 2 110 ? 20.281 2.076 69.139 1.00 46.54 110 LEU A N 1
ATOM 1625 C CA . LEU B 2 110 ? 19.457 0.898 69.390 1.00 45.23 110 LEU A CA 1
ATOM 1626 C C . LEU B 2 110 ? 18.939 0.215 68.144 1.00 41.88 110 LEU A C 1
ATOM 1627 O O . LEU B 2 110 ? 18.356 0.845 67.263 1.00 42.66 110 LEU A O 1
ATOM 1632 N N . VAL B 2 111 ? 19.141 -1.094 68.095 1.00 35.63 111 VAL A N 1
ATOM 1633 C CA . VAL B 2 111 ? 18.569 -1.907 67.042 1.00 40.23 111 VAL A CA 1
ATOM 1634 C C . VAL B 2 111 ? 17.740 -3.012 67.683 1.00 46.18 111 VAL A C 1
ATOM 1635 O O . VAL B 2 111 ? 18.268 -3.861 68.400 1.00 41.77 111 VAL A O 1
ATOM 1639 N N . THR B 2 112 ? 16.435 -2.986 67.435 1.00 46.03 112 THR A N 1
ATOM 1640 C CA . THR B 2 112 ? 15.541 -3.991 67.993 1.00 46.88 112 THR A CA 1
ATOM 1641 C C . THR B 2 112 ? 14.881 -4.783 66.874 1.00 43.84 112 THR A C 1
ATOM 1642 O O . THR B 2 112 ? 14.265 -4.215 65.974 1.00 40.92 112 THR A O 1
ATOM 1646 N N . VAL B 2 113 ? 15.023 -6.099 66.935 1.00 38.92 113 VAL A N 1
ATOM 1647 C CA . VAL B 2 113 ? 14.405 -6.976 65.959 1.00 43.28 113 VAL A CA 1
ATOM 1648 C C . VAL B 2 113 ? 13.348 -7.853 66.616 1.00 53.24 113 VAL A C 1
ATOM 1649 O O . VAL B 2 113 ? 13.672 -8.759 67.384 1.00 57.76 113 VAL A O 1
ATOM 1653 N N . SER B 2 114 ? 12.082 -7.578 66.314 1.00 59.85 114 SER A N 1
ATOM 1654 C CA . SER B 2 114 ? 10.980 -8.356 66.866 1.00 62.95 114 SER A CA 1
ATOM 1655 C C . SER B 2 114 ? 9.751 -8.311 65.964 1.00 67.58 114 SER A C 1
ATOM 1656 O O . SER B 2 114 ? 9.707 -7.563 64.987 1.00 58.21 114 SER A O 1
ATOM 1658 N N . SER B 2 115 ? 8.748 -9.108 66.316 1.00 87.94 115 SER A N 1
ATOM 1659 C CA . SER B 2 115 ? 7.491 -9.140 65.582 1.00 89.46 115 SER A CA 1
ATOM 1660 C C . SER B 2 115 ? 6.336 -8.940 66.546 1.00 104.64 115 SER A C 1
ATOM 1661 O O . SER B 2 115 ? 6.228 -9.639 67.555 1.00 114.93 115 SER A O 1
ATOM 1664 N N . GLY B 2 116 ? 5.477 -7.976 66.238 1.00 104.77 116 GLY A N 1
ATOM 1665 C CA . GLY B 2 116 ? 4.315 -7.720 67.062 1.00 107.52 116 GLY A CA 1
ATOM 1666 C C . GLY B 2 116 ? 4.683 -7.100 68.394 1.00 111.55 116 GLY A C 1
ATOM 1667 O O . GLY B 2 116 ? 4.922 -5.896 68.484 1.00 110.62 116 GLY A O 1
ATOM 1668 N N . GLY B 2 117 ? 4.725 -7.929 69.433 1.00 118.72 117 GLY A N 1
ATOM 1669 C CA . GLY B 2 117 ? 5.074 -7.470 70.764 1.00 121.34 117 GLY A CA 1
ATOM 1670 C C . GLY B 2 117 ? 6.545 -7.667 71.075 1.00 118.16 117 GLY A C 1
ATOM 1671 O O . GLY B 2 117 ? 7.290 -6.701 71.236 1.00 114.50 117 GLY A O 1
ATOM 1672 N N . GLY B 2 118 ? 6.964 -8.925 71.160 1.00 92.48 118 GLY A N 1
ATOM 1673 C CA . GLY B 2 118 ? 8.352 -9.248 71.429 1.00 94.84 118 GLY A CA 1
ATOM 1674 C C . GLY B 2 118 ? 8.608 -10.742 71.440 1.00 100.39 118 GLY A C 1
ATOM 1675 O O . GLY B 2 118 ? 9.387 -11.252 70.636 1.00 106.24 118 GLY A O 1
ATOM 1676 N N . SER C 1 1 ? 79.660 24.714 65.923 1.00 81.79 127 SER D N 1
ATOM 1677 C CA . SER C 1 1 ? 78.217 24.567 65.763 1.00 88.55 127 SER D CA 1
ATOM 1678 C C . SER C 1 1 ? 77.519 24.380 67.108 1.00 91.03 127 SER D C 1
ATOM 1679 O O . SER C 1 1 ? 78.007 23.656 67.976 1.00 93.41 127 SER D O 1
ATOM 1682 N N . GLN C 1 2 ? 76.378 25.042 67.274 1.00 87.63 128 GLN D N 1
ATOM 1683 C CA . GLN C 1 2 ? 75.593 24.928 68.500 1.00 82.15 128 GLN D CA 1
ATOM 1684 C C . GLN C 1 2 ? 74.373 24.041 68.275 1.00 81.72 128 GLN D C 1
ATOM 1685 O O . GLN C 1 2 ? 73.596 24.265 67.348 1.00 87.63 128 GLN D O 1
ATOM 1687 N N . SER C 1 3 ? 74.220 23.026 69.120 1.00 71.23 129 SER D N 1
ATOM 1688 C CA . SER C 1 3 ? 73.117 22.078 68.994 1.00 66.42 129 SER D CA 1
ATOM 1689 C C . SER C 1 3 ? 71.769 22.742 69.261 1.00 74.15 129 SER D C 1
ATOM 1690 O O . SER C 1 3 ? 71.670 23.661 70.075 1.00 82.69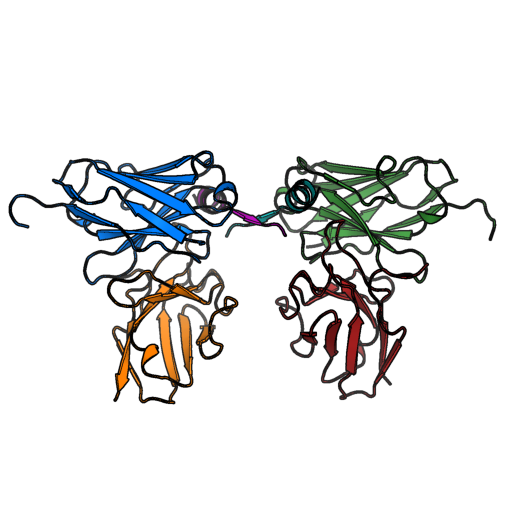 129 SER D O 1
ATOM 1693 N N . ALA C 1 4 ? 70.737 22.267 68.566 1.00 70.08 130 ALA D N 1
ATOM 1694 C CA . ALA C 1 4 ? 69.394 22.836 68.667 1.00 65.35 130 ALA D CA 1
ATOM 1695 C C . ALA C 1 4 ? 68.863 22.767 70.094 1.00 66.41 130 ALA D C 1
ATOM 1696 O O . ALA C 1 4 ? 68.367 23.760 70.629 1.00 66.13 130 ALA D O 1
ATOM 1698 N N . LEU C 1 5 ? 68.967 21.590 70.702 1.00 61.41 131 LEU D N 1
ATOM 1699 C CA . LEU C 1 5 ? 68.627 21.430 72.110 1.00 50.14 131 LEU D CA 1
ATOM 1700 C C . LEU C 1 5 ? 69.903 21.437 72.941 1.00 53.65 131 LEU D C 1
ATOM 1701 O O . LEU C 1 5 ? 70.944 20.962 72.490 1.00 55.64 131 LEU D O 1
ATOM 1706 N N . THR C 1 6 ? 69.816 21.963 74.159 1.00 63.70 132 THR D N 1
ATOM 1707 C CA . THR C 1 6 ? 70.993 22.104 75.011 1.00 53.03 132 THR D CA 1
ATOM 1708 C C . THR C 1 6 ? 71.034 21.079 76.136 1.00 48.87 132 THR D C 1
ATOM 1709 O O . THR C 1 6 ? 70.098 20.970 76.927 1.00 51.88 132 THR D O 1
ATOM 1713 N N . GLN C 1 7 ? 72.127 20.325 76.189 1.00 38.49 133 GLN D N 1
ATOM 1714 C CA . GLN C 1 7 ? 72.387 19.406 77.290 1.00 42.80 133 GLN D CA 1
ATOM 1715 C C . GLN C 1 7 ? 73.727 19.738 77.932 1.00 46.77 133 GLN D C 1
ATOM 1716 O O . GLN C 1 7 ? 74.607 20.295 77.274 1.00 53.40 133 GLN D O 1
ATOM 1722 N N . PRO C 1 8 ? 73.895 19.387 79.215 1.00 41.08 134 PRO D N 1
ATOM 1723 C CA . PRO C 1 8 ? 75.220 19.515 79.832 1.00 46.53 134 PRO D CA 1
ATOM 1724 C C . PRO C 1 8 ? 76.239 18.649 79.102 1.00 47.03 134 PRO D C 1
ATOM 1725 O O . PRO C 1 8 ? 75.886 17.571 78.621 1.00 40.99 134 PRO D O 1
ATOM 1729 N N . ALA C 1 9 ? 77.483 19.107 79.026 1.00 46.46 135 ALA D N 1
ATOM 1730 C CA . ALA C 1 9 ? 78.508 18.372 78.299 1.00 44.22 135 ALA D CA 1
ATOM 1731 C C . ALA C 1 9 ? 78.821 17.056 78.998 1.00 40.63 135 ALA D C 1
ATOM 1732 O O . ALA C 1 9 ? 78.992 16.023 78.354 1.00 42.54 135 ALA D O 1
ATOM 1734 N N . SER C 1 10 ? 78.890 17.094 80.322 1.00 39.76 136 SER D N 1
ATOM 1735 C CA . SER C 1 10 ? 79.215 15.898 81.082 1.00 48.42 136 SER D CA 1
ATOM 1736 C C . SER C 1 10 ? 78.671 15.947 82.499 1.00 43.44 136 SER D C 1
ATOM 1737 O O . SER C 1 10 ? 78.544 17.018 83.089 1.00 50.43 136 SER D O 1
ATOM 1740 N N . VAL C 1 11 ? 78.337 14.775 83.028 1.00 43.56 137 VAL D N 1
ATOM 1741 C CA . VAL C 1 11 ? 77.910 14.622 84.414 1.00 33.86 137 VAL D CA 1
ATOM 1742 C C . VAL C 1 11 ? 78.515 13.352 84.999 1.00 38.97 137 VAL D C 1
ATOM 1743 O O . VAL C 1 11 ? 78.413 12.283 84.400 1.00 34.99 137 VAL D O 1
ATOM 1747 N N . SER C 1 12 ? 79.176 13.477 86.147 1.00 47.94 138 SER D N 1
ATOM 1748 C CA . SER C 1 12 ? 79.753 12.319 86.827 1.00 41.85 138 SER D CA 1
ATOM 1749 C C . SER C 1 12 ? 78.976 11.981 88.095 1.00 39.05 138 SER D C 1
ATOM 1750 O O . SER C 1 12 ? 78.370 12.856 88.715 1.00 36.39 138 SER D O 1
ATOM 1753 N N . GLY C 1 13 ? 78.997 10.707 88.474 1.00 32.17 139 GLY D N 1
ATOM 1754 C CA . GLY C 1 13 ? 78.310 10.263 89.671 1.00 34.52 139 GLY D CA 1
ATOM 1755 C C . GLY C 1 13 ? 78.939 9.031 90.293 1.00 53.68 139 GLY D C 1
ATOM 1756 O O . GLY C 1 13 ? 79.527 8.200 89.599 1.00 58.75 139 GLY D O 1
ATOM 1757 N N . SER C 1 14 ? 78.815 8.920 91.612 1.00 55.03 140 SER D N 1
ATOM 1758 C CA . SER C 1 14 ? 79.295 7.752 92.338 1.00 51.83 140 SER D CA 1
ATOM 1759 C C . SER C 1 14 ? 78.308 6.605 92.175 1.00 53.60 140 SER D C 1
ATOM 1760 O O . SER C 1 14 ? 77.103 6.836 92.085 1.00 57.24 140 SER D O 1
ATOM 1763 N N . PRO C 1 15 ? 78.813 5.362 92.139 1.00 58.01 141 PRO D N 1
ATOM 1764 C CA . PRO C 1 15 ? 77.944 4.186 92.004 1.00 56.86 141 PRO D CA 1
ATOM 1765 C C . PRO C 1 15 ? 76.859 4.122 93.080 1.00 50.82 141 PRO D C 1
ATOM 1766 O O . PRO C 1 15 ? 77.151 4.307 94.261 1.00 62.40 141 PRO D O 1
ATOM 1770 N N . GLY C 1 16 ? 75.621 3.874 92.661 1.00 42.64 142 GLY D N 1
ATOM 1771 C CA . GLY C 1 16 ? 74.494 3.792 93.574 1.00 40.72 142 GLY D CA 1
ATOM 1772 C C . GLY C 1 16 ? 73.659 5.060 93.628 1.00 44.25 142 GLY D C 1
ATOM 1773 O O . GLY C 1 16 ? 72.478 5.025 93.974 1.00 45.80 142 GLY D O 1
ATOM 1774 N N . GLN C 1 17 ? 74.269 6.185 93.274 1.00 44.71 143 GLN D N 1
ATOM 1775 C CA . GLN C 1 17 ? 73.594 7.475 93.345 1.00 40.77 143 GLN D CA 1
ATOM 1776 C C . GLN C 1 17 ? 72.641 7.697 92.174 1.00 42.50 143 GLN D C 1
ATOM 1777 O O . GLN C 1 17 ? 72.459 6.822 91.327 1.00 42.07 143 GLN D O 1
ATOM 1783 N N . SER C 1 18 ? 72.032 8.877 92.138 1.00 46.76 144 SER D N 1
ATOM 1784 C CA . SER C 1 18 ? 71.173 9.270 91.030 1.00 44.89 144 SER D CA 1
ATOM 1785 C C . SER C 1 18 ? 71.659 10.563 90.392 1.00 44.62 144 SER D C 1
ATOM 1786 O O . SER C 1 18 ? 72.058 11.499 91.085 1.00 43.64 144 SER D O 1
ATOM 1789 N N . ILE C 1 19 ? 71.618 10.609 89.066 1.00 45.15 145 ILE D N 1
ATOM 1790 C CA . ILE C 1 19 ? 71.946 11.825 88.336 1.00 38.15 145 ILE D CA 1
ATOM 1791 C C . ILE C 1 19 ? 70.801 12.222 87.415 1.00 39.48 145 ILE D C 1
ATOM 1792 O O . ILE C 1 19 ? 70.041 11.375 86.940 1.00 39.41 145 ILE D O 1
ATOM 1797 N N . THR C 1 20 ? 70.673 13.521 87.184 1.00 37.12 146 THR D N 1
ATOM 1798 C CA . THR C 1 20 ? 69.663 14.033 86.279 1.00 42.42 146 THR D CA 1
ATOM 1799 C C . THR C 1 20 ? 70.317 14.782 85.132 1.00 38.56 146 THR D C 1
ATOM 1800 O O . THR C 1 20 ? 71.159 15.654 85.346 1.00 41.50 146 THR D O 1
ATOM 1804 N N . ILE C 1 21 ? 69.953 14.403 83.912 1.00 41.17 147 ILE D N 1
ATOM 1805 C CA . ILE C 1 21 ? 70.405 15.103 82.719 1.00 37.70 147 ILE D CA 1
ATOM 1806 C C . ILE C 1 21 ? 69.305 16.019 82.206 1.00 40.46 147 ILE D C 1
ATOM 1807 O O . ILE C 1 21 ? 68.226 15.559 81.833 1.00 46.75 147 ILE D O 1
ATOM 1812 N N . SER C 1 22 ? 69.576 17.318 82.202 1.00 44.72 148 SER D N 1
ATOM 1813 C CA . SER C 1 22 ? 68.603 18.290 81.728 1.00 45.74 148 SER D CA 1
ATOM 1814 C C . SER C 1 22 ? 68.713 18.470 80.222 1.00 69.80 148 SER D C 1
ATOM 1815 O O . SER C 1 22 ? 69.759 18.208 79.626 1.00 76.94 148 SER D O 1
ATOM 1818 N N . CYS C 1 23 ? 67.626 18.924 79.613 1.00 66.13 149 CYS D N 1
ATOM 1819 C CA . CYS C 1 23 ? 67.606 19.183 78.184 1.00 55.62 149 CYS D CA 1
ATOM 1820 C C . CYS C 1 23 ? 66.711 20.374 77.891 1.00 58.06 149 CYS D C 1
ATOM 1821 O O . CYS C 1 23 ? 65.491 20.248 77.852 1.00 69.21 149 CYS D O 1
ATOM 1824 N N . THR C 1 24 ? 67.324 21.532 77.685 1.00 59.77 150 THR D N 1
ATOM 1825 C CA . THR C 1 24 ? 66.577 22.764 77.464 1.00 62.93 150 THR D CA 1
ATOM 1826 C C . THR C 1 24 ? 66.307 23.019 75.983 1.00 62.41 150 THR D C 1
ATOM 1827 O O . THR C 1 24 ? 67.231 23.060 75.173 1.00 68.53 150 THR D O 1
ATOM 1831 N N . GLY C 1 25 ? 65.036 23.206 75.638 1.00 80.50 151 GLY D N 1
ATOM 1832 C CA . GLY C 1 25 ? 64.660 23.524 74.274 1.00 80.99 151 GLY D CA 1
ATOM 1833 C C . GLY C 1 25 ? 64.197 24.960 74.131 1.00 82.09 151 GLY D C 1
ATOM 1834 O O . GLY C 1 25 ? 64.758 25.859 74.756 1.00 81.38 151 GLY D O 1
ATOM 1835 N N . THR C 1 26 ? 63.179 25.180 73.305 1.00 83.43 152 THR D N 1
ATOM 1836 C CA . THR C 1 26 ? 62.652 26.523 73.081 1.00 85.79 152 THR D CA 1
ATOM 1837 C C . THR C 1 26 ? 61.128 26.543 73.095 1.00 86.02 152 THR D C 1
ATOM 1838 O O . THR C 1 26 ? 60.483 25.525 73.353 1.00 72.75 152 THR D O 1
ATOM 1842 N N . SER C 1 27 ? 60.574 27.725 72.841 1.00 99.72 153 SER D N 1
ATOM 1843 C CA . SER C 1 27 ? 59.141 27.937 72.653 1.00 103.22 153 SER D CA 1
ATOM 1844 C C . SER C 1 27 ? 58.419 26.808 71.912 1.00 99.88 153 SER D C 1
ATOM 1845 O O . SER C 1 27 ? 57.428 26.261 72.404 1.00 92.41 153 SER D O 1
ATOM 1848 N N . SER C 1 28 ? 58.941 26.455 70.741 1.00 93.92 154 SER D N 1
ATOM 1849 C CA . SER C 1 28 ? 58.251 25.550 69.819 1.00 90.97 154 SER D CA 1
ATOM 1850 C C . SER C 1 28 ? 58.840 24.147 69.702 1.00 85.36 154 SER D C 1
ATOM 1851 O O . SER C 1 28 ? 58.741 23.537 68.638 1.00 89.84 154 SER D O 1
ATOM 1854 N N . ASP C 1 29 ? 59.438 23.620 70.767 1.00 82.39 155 ASP D N 1
ATOM 1855 C CA . ASP C 1 29 ? 60.070 22.305 70.676 1.00 79.84 155 ASP D CA 1
ATOM 1856 C C . ASP C 1 29 ? 59.588 21.380 71.778 1.00 74.31 155 ASP D C 1
ATOM 1857 O O . ASP C 1 29 ? 58.632 20.618 71.609 1.00 63.04 155 ASP D O 1
ATOM 1862 N N . ILE C 1 30 ? 60.253 21.483 72.920 1.00 63.70 156 ILE D N 1
ATOM 1863 C CA . ILE C 1 30 ? 59.928 20.688 74.087 1.00 62.23 156 ILE D CA 1
ATOM 1864 C C . ILE C 1 30 ? 58.635 21.188 74.713 1.00 74.58 156 ILE D C 1
ATOM 1865 O O . ILE C 1 30 ? 57.834 20.403 75.213 1.00 86.32 156 ILE D O 1
ATOM 1870 N N . GLY C 1 31 ? 58.430 22.500 74.663 1.00 78.27 157 GLY D N 1
ATOM 1871 C CA . GLY C 1 31 ? 57.227 23.106 75.204 1.00 92.19 157 GLY D CA 1
ATOM 1872 C C . GLY C 1 31 ? 55.991 22.881 74.349 1.00 102.43 157 GLY D C 1
ATOM 1873 O O . GLY C 1 31 ? 54.896 22.668 74.872 1.00 112.16 157 GLY D O 1
ATOM 1874 N N . ALA C 1 32 ? 56.163 22.922 73.032 1.00 89.91 158 ALA D N 1
ATOM 1875 C CA . ALA C 1 32 ? 55.033 22.813 72.118 1.00 90.06 158 ALA D CA 1
ATOM 1876 C C . ALA C 1 32 ? 54.501 21.385 72.001 1.00 89.25 158 ALA D C 1
ATOM 1877 O O . ALA C 1 32 ? 53.315 21.179 71.745 1.00 93.78 158 ALA D O 1
ATOM 1879 N N . TYR C 1 33 ? 55.373 20.400 72.187 1.00 80.62 159 TYR D N 1
ATOM 1880 C CA . TYR C 1 33 ? 54.988 19.006 71.994 1.00 70.36 159 TYR D CA 1
ATOM 1881 C C . TYR C 1 33 ? 55.371 18.111 73.166 1.00 70.90 159 TYR D C 1
ATOM 1882 O O . TYR C 1 33 ? 56.308 18.403 73.909 1.00 82.45 159 TYR D O 1
ATOM 1891 N N . ASN C 1 34 ? 54.635 17.019 73.325 1.00 66.39 160 ASN D N 1
ATOM 1892 C CA . ASN C 1 34 ? 54.983 15.996 74.300 1.00 63.90 160 ASN D CA 1
ATOM 1893 C C . ASN C 1 34 ? 55.702 14.847 73.605 1.00 65.42 160 ASN D C 1
ATOM 1894 O O . ASN C 1 34 ? 55.452 13.675 73.883 1.00 70.04 160 ASN D O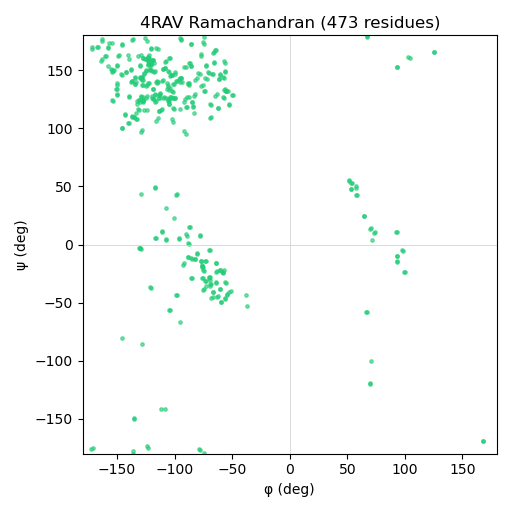 1
ATOM 1899 N N . TYR C 1 35 ? 56.606 15.203 72.700 1.00 58.44 161 TYR D N 1
ATOM 1900 C CA . TYR C 1 35 ? 57.287 14.233 71.853 1.00 61.99 161 TYR D CA 1
ATOM 1901 C C . TYR C 1 35 ? 58.788 14.208 72.101 1.00 61.95 161 TYR D C 1
ATOM 1902 O O . TYR C 1 35 ? 59.577 14.263 71.158 1.00 69.48 161 TYR D O 1
ATOM 1911 N N . VAL C 1 36 ? 59.190 14.120 73.363 1.00 61.91 162 VAL D N 1
ATOM 1912 C CA . VAL C 1 36 ? 60.611 14.107 73.677 1.00 59.18 162 VAL D CA 1
ATOM 1913 C C . VAL C 1 36 ? 61.101 12.687 73.948 1.00 60.08 162 VAL D C 1
ATOM 1914 O O . VAL C 1 36 ? 60.411 11.877 74.568 1.00 60.12 162 VAL D O 1
ATOM 1918 N N . SER C 1 37 ? 62.277 12.376 73.416 1.00 41.79 163 SER D N 1
ATOM 1919 C CA . SER C 1 37 ? 62.868 11.058 73.598 1.00 44.86 163 SER D CA 1
ATOM 1920 C C . SER C 1 37 ? 64.289 11.124 74.162 1.00 42.23 163 SER D C 1
ATOM 1921 O O . SER C 1 37 ? 64.960 12.157 74.088 1.00 36.69 163 SER D O 1
ATOM 1924 N N . TRP C 1 38 ? 64.736 10.012 74.737 1.00 30.18 164 TRP D N 1
ATOM 1925 C CA . TRP C 1 38 ? 66.096 9.906 75.251 1.00 29.83 164 TRP D CA 1
ATOM 1926 C C . TRP C 1 38 ? 66.763 8.658 74.699 1.00 31.87 164 TRP D C 1
ATOM 1927 O O . TRP C 1 38 ? 66.123 7.615 74.558 1.00 34.66 164 TRP D O 1
ATOM 1938 N N . TYR C 1 39 ? 68.050 8.775 74.385 1.00 21.15 165 TYR D N 1
ATOM 1939 C CA . TYR C 1 39 ? 68.799 7.674 73.792 1.00 27.81 165 TYR D CA 1
ATOM 1940 C C . TYR C 1 39 ? 70.116 7.410 74.512 1.00 34.25 165 TYR D C 1
ATOM 1941 O O . TYR C 1 39 ? 70.788 8.339 74.959 1.00 23.84 165 TYR D O 1
ATOM 1950 N N . GLN C 1 40 ? 70.477 6.135 74.618 1.00 35.80 166 GLN D N 1
ATOM 1951 C CA . GLN C 1 40 ? 71.762 5.745 75.183 1.00 35.38 166 GLN D CA 1
ATOM 1952 C C . GLN C 1 40 ? 72.674 5.180 74.105 1.00 44.98 166 GLN D C 1
ATOM 1953 O O . GLN C 1 40 ? 72.298 4.249 73.394 1.00 50.91 166 GLN D O 1
ATOM 1959 N N . GLN C 1 41 ? 73.875 5.734 73.989 1.00 43.95 167 GLN D N 1
ATOM 1960 C CA . GLN C 1 41 ? 74.831 5.230 73.016 1.00 40.24 167 GLN D CA 1
ATOM 1961 C C . GLN C 1 41 ? 76.175 4.905 73.654 1.00 39.40 167 GLN D C 1
ATOM 1962 O O . GLN C 1 41 ? 76.802 5.762 74.272 1.00 46.61 167 GLN D O 1
ATOM 1968 N N . TYR C 1 42 ? 76.605 3.658 73.504 1.00 46.88 168 TYR D N 1
ATOM 1969 C CA . TYR C 1 42 ? 77.964 3.272 73.852 1.00 43.18 168 TYR D CA 1
ATOM 1970 C C . TYR C 1 42 ? 78.847 3.569 72.646 1.00 47.36 168 TYR D C 1
ATOM 1971 O O . TYR C 1 42 ? 78.354 3.594 71.517 1.00 42.16 168 TYR D O 1
ATOM 1980 N N . PRO C 1 43 ? 80.148 3.814 72.877 1.00 44.28 169 PRO D N 1
ATOM 1981 C CA . PRO C 1 43 ? 81.062 4.116 71.768 1.00 42.30 169 PRO D CA 1
ATOM 1982 C C . PRO C 1 43 ? 81.105 3.007 70.718 1.00 52.64 169 PRO D C 1
ATOM 1983 O O . PRO C 1 43 ? 81.310 1.841 71.059 1.00 45.42 169 PRO D O 1
ATOM 1987 N N . GLY C 1 44 ? 80.883 3.373 69.458 1.00 58.18 170 GLY D N 1
ATOM 1988 C CA . GLY C 1 44 ? 80.946 2.425 68.362 1.00 54.44 170 GLY D CA 1
ATOM 1989 C C . GLY C 1 44 ? 79.759 1.486 68.304 1.00 60.69 170 GLY D C 1
ATOM 1990 O O . GLY C 1 44 ? 79.768 0.511 67.553 1.00 66.86 170 GLY D O 1
ATOM 1991 N N . LYS C 1 45 ? 78.731 1.784 69.092 1.00 58.02 171 LYS D N 1
ATOM 1992 C CA . LYS C 1 45 ? 77.536 0.949 69.132 1.00 50.42 171 LYS D CA 1
ATOM 1993 C C . LYS C 1 45 ? 76.337 1.714 68.587 1.00 48.87 171 LYS D C 1
ATOM 1994 O O . LYS C 1 45 ? 76.397 2.931 68.395 1.00 53.00 171 LYS D O 1
ATOM 2000 N N . ALA C 1 46 ? 75.248 0.997 68.336 1.00 47.91 172 ALA D N 1
ATOM 2001 C CA . ALA C 1 46 ? 74.027 1.619 67.845 1.00 56.22 172 ALA D CA 1
ATOM 2002 C C . ALA C 1 46 ? 73.308 2.321 68.987 1.00 56.55 172 ALA D C 1
ATOM 2003 O O . ALA C 1 46 ? 73.199 1.770 70.081 1.00 61.17 172 ALA D O 1
ATOM 2005 N N . PRO C 1 47 ? 72.814 3.542 68.737 1.00 49.14 173 PRO D N 1
ATOM 2006 C CA . PRO C 1 47 ? 72.009 4.259 69.730 1.00 39.93 173 PRO D CA 1
ATOM 2007 C C . PRO C 1 47 ? 70.800 3.437 70.160 1.00 48.57 173 PRO D C 1
ATOM 2008 O O . PRO C 1 47 ? 70.269 2.662 69.362 1.00 54.37 173 PRO D O 1
ATOM 2012 N N . LYS C 1 48 ? 70.373 3.608 71.406 1.00 43.78 174 LYS D N 1
ATOM 2013 C CA . LYS C 1 48 ? 69.273 2.825 71.957 1.00 41.54 174 LYS D CA 1
ATOM 2014 C C . LYS C 1 48 ? 68.213 3.713 72.595 1.00 37.85 174 LYS D C 1
ATOM 2015 O O . LYS C 1 48 ? 68.524 4.574 73.411 1.00 47.14 174 LYS D O 1
ATOM 2021 N N . LEU C 1 49 ? 66.962 3.515 72.201 1.00 39.72 175 LEU D N 1
ATOM 2022 C CA . LEU C 1 49 ? 65.860 4.283 72.761 1.00 36.29 175 LEU D CA 1
ATOM 2023 C C . LEU C 1 49 ? 65.625 3.902 74.220 1.00 36.42 175 LEU D C 1
ATOM 2024 O O . LEU C 1 49 ? 65.373 2.741 74.537 1.00 44.84 175 LEU D O 1
ATOM 2029 N N . LEU C 1 50 ? 65.730 4.879 75.110 1.00 38.89 176 LEU D N 1
ATOM 2030 C CA . LEU C 1 50 ? 65.495 4.634 76.527 1.00 47.41 176 LEU D CA 1
ATOM 2031 C C . LEU C 1 50 ? 64.090 5.048 76.912 1.00 49.31 176 LEU D C 1
ATOM 2032 O O . LEU C 1 50 ? 63.401 4.343 77.642 1.00 53.63 176 LEU D O 1
ATOM 2037 N N . ILE C 1 51 ? 63.675 6.202 76.406 1.00 42.31 177 ILE D N 1
ATOM 2038 C CA . ILE C 1 51 ? 62.396 6.784 76.768 1.00 42.13 177 ILE D CA 1
ATOM 2039 C C . ILE C 1 51 ? 61.829 7.603 75.620 1.00 50.74 177 ILE D C 1
ATOM 2040 O O . ILE C 1 51 ? 62.543 8.383 74.999 1.00 54.78 177 ILE D O 1
ATOM 2045 N N . TYR C 1 52 ? 60.547 7.400 75.328 1.00 57.17 178 TYR D N 1
ATOM 2046 C CA . TYR C 1 52 ? 59.849 8.187 74.319 1.00 40.76 178 TYR D CA 1
ATOM 2047 C C . TYR C 1 52 ? 58.630 8.865 74.931 1.00 53.78 178 TYR D C 1
ATOM 2048 O O . TYR C 1 52 ? 58.147 8.446 75.984 1.00 62.38 178 TYR D O 1
ATOM 2057 N N . ASP C 1 53 ? 58.130 9.897 74.257 1.00 54.01 179 ASP D N 1
ATOM 2058 C CA . ASP C 1 53 ? 56.971 10.650 74.729 1.00 55.61 179 ASP D CA 1
ATOM 2059 C C . ASP C 1 53 ? 57.152 11.111 76.171 1.00 57.42 179 ASP D C 1
ATOM 2060 O O . ASP C 1 53 ? 56.338 10.789 77.034 1.00 62.40 179 ASP D O 1
ATOM 2065 N N . VAL C 1 54 ? 58.245 11.832 76.413 1.00 48.13 180 VAL D N 1
ATOM 2066 C CA . VAL C 1 54 ? 58.580 12.414 77.715 1.00 50.96 180 VAL D CA 1
ATOM 2067 C C . VAL C 1 54 ? 58.909 11.382 78.798 1.00 56.63 180 VAL D C 1
ATOM 2068 O O . VAL C 1 54 ? 59.996 11.407 79.380 1.00 61.36 180 VAL D O 1
ATOM 2072 N N . SER C 1 55 ? 57.973 10.479 79.068 1.00 56.95 181 SER D N 1
ATOM 2073 C CA . SER C 1 55 ? 58.067 9.633 80.252 1.00 60.08 181 SER D CA 1
ATOM 2074 C C . SER C 1 55 ? 57.886 8.137 80.003 1.00 54.01 181 SER D C 1
ATOM 2075 O O . SER C 1 55 ? 58.002 7.338 80.931 1.00 54.60 181 SER D O 1
ATOM 2078 N N . ASN C 1 56 ? 57.604 7.752 78.764 1.00 57.77 182 ASN D N 1
ATOM 2079 C CA . ASN C 1 56 ? 57.285 6.356 78.479 1.00 61.75 182 ASN D CA 1
ATOM 2080 C C . ASN C 1 56 ? 58.507 5.498 78.173 1.00 52.84 182 ASN D C 1
ATOM 2081 O O . ASN C 1 56 ? 59.417 5.907 77.454 1.00 47.03 182 ASN D O 1
ATOM 2086 N N . ARG C 1 57 ? 58.504 4.292 78.726 1.00 48.71 183 ARG D N 1
ATOM 2087 C CA . ARG C 1 57 ? 59.662 3.417 78.682 1.00 46.99 183 ARG D CA 1
ATOM 2088 C C . ARG C 1 57 ? 59.387 2.128 77.908 1.00 55.68 183 ARG D C 1
ATOM 2089 O O . ARG C 1 57 ? 58.458 1.388 78.236 1.00 64.55 183 ARG D O 1
ATOM 2097 N N . PRO C 1 58 ? 60.187 1.871 76.862 1.00 57.62 184 PRO D N 1
ATOM 2098 C CA . PRO C 1 58 ? 60.155 0.633 76.073 1.00 59.30 184 PRO D CA 1
ATOM 2099 C C . PRO C 1 58 ? 60.365 -0.613 76.928 1.00 64.07 184 PRO D C 1
ATOM 2100 O O . PRO C 1 58 ? 60.938 -0.527 78.013 1.00 65.98 184 PRO D O 1
ATOM 2104 N N . SER C 1 59 ? 59.913 -1.755 76.419 1.00 70.79 185 SER D N 1
ATOM 2105 C CA . SER C 1 59 ? 59.808 -2.986 77.198 1.00 79.31 185 SER D CA 1
ATOM 2106 C C . SER C 1 59 ? 61.108 -3.441 77.855 1.00 80.34 185 SER D C 1
ATOM 2107 O O . SER C 1 59 ? 61.118 -3.789 79.036 1.00 95.63 185 SER D O 1
ATOM 2110 N N . GLY C 1 60 ? 62.196 -3.449 77.096 1.00 70.92 186 GLY D N 1
ATOM 2111 C CA . GLY C 1 60 ? 63.458 -3.963 77.599 1.00 66.13 186 GLY D CA 1
ATOM 2112 C C . GLY C 1 60 ? 64.324 -2.959 78.335 1.00 64.33 186 GLY D C 1
ATOM 2113 O O . GLY C 1 60 ? 65.511 -3.206 78.555 1.00 72.74 186 GLY D O 1
ATOM 2114 N N . ILE C 1 61 ? 63.746 -1.827 78.720 1.00 52.55 187 ILE D N 1
ATOM 2115 C CA . ILE C 1 61 ? 64.523 -0.785 79.382 1.00 54.90 187 ILE D CA 1
ATOM 2116 C C . ILE C 1 61 ? 64.309 -0.789 80.891 1.00 59.55 187 ILE D C 1
ATOM 2117 O O . ILE C 1 61 ? 63.175 -0.826 81.368 1.00 58.70 187 ILE D O 1
ATOM 2122 N N . SER C 1 62 ? 65.414 -0.747 81.631 1.00 63.21 188 SER D N 1
ATOM 2123 C CA . SER C 1 62 ? 65.390 -0.753 83.091 1.00 56.66 188 SER D CA 1
ATOM 2124 C C . SER C 1 62 ? 64.580 0.400 83.666 1.00 55.15 188 SER D C 1
ATOM 2125 O O . SER C 1 62 ? 64.587 1.507 83.128 1.00 56.58 188 SER D O 1
ATOM 2128 N N . ASN C 1 63 ? 63.888 0.131 84.768 1.00 53.61 189 ASN D N 1
ATOM 2129 C CA . ASN C 1 63 ? 63.070 1.144 85.424 1.00 62.55 189 ASN D CA 1
ATOM 2130 C C . ASN C 1 63 ? 63.902 2.122 86.251 1.00 59.88 189 ASN D C 1
ATOM 2131 O O . ASN C 1 63 ? 63.362 2.968 86.962 1.00 52.27 189 ASN D O 1
ATOM 2136 N N . ARG C 1 64 ? 65.222 2.012 86.142 1.00 57.96 190 ARG D N 1
ATOM 2137 C CA . ARG C 1 64 ? 66.113 2.973 86.774 1.00 54.93 190 ARG D CA 1
ATOM 2138 C C . ARG C 1 64 ? 66.133 4.251 85.947 1.00 55.64 190 ARG D C 1
ATOM 2139 O O . ARG C 1 64 ? 66.587 5.296 86.410 1.00 57.26 190 ARG D O 1
ATOM 2147 N N . PHE C 1 65 ? 65.621 4.158 84.722 1.00 45.78 191 PHE D N 1
ATOM 2148 C CA . PHE C 1 65 ? 65.520 5.312 83.838 1.00 45.89 191 PHE D CA 1
ATOM 2149 C C . PHE C 1 65 ? 64.109 5.886 83.840 1.00 47.54 191 PHE D C 1
ATOM 2150 O O . PHE C 1 65 ? 63.139 5.173 83.597 1.00 56.94 191 PHE D O 1
ATOM 2158 N N . SER C 1 66 ? 64.004 7.182 84.108 1.00 50.92 192 SER D N 1
ATOM 2159 C CA . SER C 1 66 ? 62.720 7.865 84.093 1.00 49.71 192 SER D CA 1
ATOM 2160 C C . SER C 1 66 ? 62.864 9.221 83.414 1.00 51.01 192 SER D C 1
ATOM 2161 O O . SER C 1 66 ? 63.936 9.830 83.442 1.00 47.54 192 SER D O 1
ATOM 2164 N N . GLY C 1 67 ? 61.786 9.680 82.786 1.00 43.73 193 GLY D N 1
ATOM 2165 C CA . GLY C 1 67 ? 61.810 10.930 82.053 1.00 44.58 193 GLY D CA 1
ATOM 2166 C C . GLY C 1 67 ? 60.667 11.843 82.436 1.00 48.18 193 GLY D C 1
ATOM 2167 O O . GLY C 1 67 ? 59.555 11.386 82.689 1.00 53.02 193 GLY D O 1
ATOM 2168 N N . SER C 1 68 ? 60.940 13.142 82.467 1.00 48.36 194 SER D N 1
ATOM 2169 C CA . SER C 1 68 ? 59.924 14.126 82.805 1.00 47.25 194 SER D CA 1
ATOM 2170 C C . SER C 1 68 ? 60.138 15.404 82.009 1.00 61.97 194 SER D C 1
ATOM 2171 O O . SER C 1 68 ? 61.156 15.567 81.334 1.00 61.38 194 SER D O 1
ATOM 2174 N N . LYS C 1 69 ? 59.175 16.313 82.100 1.00 68.65 195 LYS D N 1
ATOM 2175 C CA . LYS C 1 69 ? 59.222 17.554 81.342 1.00 66.03 195 LYS D CA 1
ATOM 2176 C C . LYS C 1 69 ? 58.513 18.677 82.086 1.00 73.26 195 LYS D C 1
ATOM 2177 O O . LYS C 1 69 ? 57.364 18.532 82.503 1.00 72.05 195 LYS D O 1
ATOM 2183 N N . SER C 1 70 ? 59.205 19.801 82.241 1.00 73.55 196 SER D N 1
ATOM 2184 C CA . SER C 1 70 ? 58.628 20.971 82.884 1.00 78.08 196 SER D CA 1
ATOM 2185 C C . SER C 1 70 ? 58.907 22.208 82.046 1.00 80.11 196 SER D C 1
ATOM 2186 O O . SER C 1 70 ? 60.039 22.687 81.983 1.00 82.09 196 SER D O 1
ATOM 2188 N N . GLY C 1 71 ? 57.862 22.721 81.405 1.00 81.55 197 GLY D N 1
ATOM 2189 C CA . GLY C 1 71 ? 57.987 23.877 80.539 1.00 75.36 197 GLY D CA 1
ATOM 2190 C C . GLY C 1 71 ? 58.754 23.551 79.274 1.00 74.38 197 GLY D C 1
ATOM 2191 O O . GLY C 1 71 ? 58.353 22.680 78.502 1.00 68.33 197 GLY D O 1
ATOM 2192 N N . ASP C 1 72 ? 59.866 24.248 79.066 1.00 84.16 198 ASP D N 1
ATOM 2193 C CA . ASP C 1 72 ? 60.685 24.050 77.874 1.00 85.92 198 ASP D CA 1
ATOM 2194 C C . ASP C 1 72 ? 61.846 23.092 78.131 1.00 86.88 198 ASP D C 1
ATOM 2195 O O . ASP C 1 72 ? 62.698 22.897 77.262 1.00 84.64 198 ASP D O 1
ATOM 2200 N N . THR C 1 73 ? 61.883 22.500 79.322 1.00 75.99 199 THR D N 1
ATOM 2201 C CA . THR C 1 73 ? 62.986 21.618 79.691 1.00 64.52 199 THR D CA 1
ATOM 2202 C C . THR C 1 73 ? 62.527 20.190 79.979 1.00 57.08 199 THR D C 1
ATOM 2203 O O . THR C 1 73 ? 61.546 19.969 80.690 1.00 66.56 199 THR D O 1
ATOM 2207 N N . ALA C 1 74 ? 63.247 19.227 79.414 1.00 46.26 200 ALA D N 1
ATOM 2208 C CA . ALA C 1 74 ? 63.026 17.817 79.706 1.00 41.65 200 ALA D CA 1
ATOM 2209 C C . ALA C 1 74 ? 64.181 17.280 80.541 1.00 51.66 200 ALA D C 1
ATOM 2210 O O . ALA C 1 74 ? 65.284 17.830 80.516 1.00 53.68 200 ALA D O 1
ATOM 2212 N N . SER C 1 75 ? 63.929 16.205 81.278 1.00 45.29 201 SER D N 1
ATOM 2213 C CA . SER C 1 75 ? 64.947 15.640 82.154 1.00 47.77 201 SER D CA 1
ATOM 2214 C C . SER C 1 75 ? 64.981 14.126 82.082 1.00 46.10 201 SER D C 1
ATOM 2215 O O . SER C 1 75 ? 63.942 13.470 81.975 1.00 38.53 201 SER D O 1
ATOM 2218 N N . LEU C 1 76 ? 66.193 13.584 82.115 1.00 42.87 202 LEU D N 1
ATOM 2219 C CA . LEU C 1 76 ? 66.399 12.150 82.227 1.00 39.09 202 LEU D CA 1
ATOM 2220 C C . LEU C 1 76 ? 67.033 11.850 83.577 1.00 41.07 202 LEU D C 1
ATOM 2221 O O . LEU C 1 76 ? 68.003 12.496 83.969 1.00 44.80 202 LEU D O 1
ATOM 2226 N N . THR C 1 77 ? 66.471 10.892 84.301 1.00 39.52 203 THR D N 1
ATOM 2227 C CA . THR C 1 77 ? 67.019 10.515 85.594 1.00 35.48 203 THR D CA 1
ATOM 2228 C C . THR C 1 77 ? 67.496 9.066 85.572 1.00 36.75 203 THR D C 1
ATOM 2229 O O . THR C 1 77 ? 66.762 8.167 85.163 1.00 36.93 203 THR D O 1
ATOM 2233 N N . ILE C 1 78 ? 68.736 8.851 85.999 1.00 38.55 204 ILE D N 1
ATOM 2234 C CA . ILE C 1 78 ? 69.277 7.505 86.135 1.00 45.15 204 ILE D CA 1
ATOM 2235 C C . ILE C 1 78 ? 69.517 7.208 87.609 1.00 48.47 204 ILE D C 1
ATOM 2236 O O . ILE C 1 78 ? 70.353 7.849 88.245 1.00 52.62 204 ILE D O 1
ATOM 2241 N N . SER C 1 79 ? 68.780 6.245 88.153 1.00 50.15 205 SER D N 1
ATOM 2242 C CA . SER C 1 79 ? 68.920 5.881 89.560 1.00 45.91 205 SER D CA 1
ATOM 2243 C C . SER C 1 79 ? 69.676 4.570 89.706 1.00 45.67 205 SER D C 1
ATOM 2244 O O . SER C 1 79 ? 69.763 3.793 88.755 1.00 51.76 205 SER D O 1
ATOM 2247 N N . GLY C 1 80 ? 70.219 4.328 90.897 1.00 48.11 206 GLY D N 1
ATOM 2248 C CA . GLY C 1 80 ? 71.018 3.141 91.145 1.00 50.29 206 GLY D CA 1
ATOM 2249 C C . GLY C 1 80 ? 72.187 3.068 90.184 1.00 55.09 206 GLY D C 1
ATOM 2250 O O . GLY C 1 80 ? 72.497 2.003 89.645 1.00 53.79 206 GLY D O 1
ATOM 2251 N N . LEU C 1 81 ? 72.826 4.217 89.977 1.00 53.82 207 LEU D N 1
ATOM 2252 C CA . LEU C 1 81 ? 73.898 4.378 88.999 1.00 40.79 207 LEU D CA 1
ATOM 2253 C C . LEU C 1 81 ? 74.956 3.292 89.114 1.00 45.81 207 LEU D C 1
ATOM 2254 O O . LEU C 1 81 ? 75.475 3.028 90.197 1.00 54.78 207 LEU D O 1
ATOM 2259 N N . GLN C 1 82 ? 75.264 2.655 87.990 1.00 46.47 208 GLN D N 1
ATOM 2260 C CA . GLN C 1 82 ? 76.262 1.595 87.968 1.00 48.90 208 GLN D CA 1
ATOM 2261 C C . GLN C 1 82 ? 77.180 1.741 86.767 1.00 50.26 208 GLN D C 1
ATOM 2262 O O . GLN C 1 82 ? 76.992 2.630 85.939 1.00 61.33 208 GLN D O 1
ATOM 2268 N N . ALA C 1 83 ? 78.173 0.861 86.688 1.00 40.65 209 ALA D N 1
ATOM 2269 C CA . ALA C 1 83 ? 79.208 0.928 85.660 1.00 43.01 209 ALA D CA 1
ATOM 2270 C C . ALA C 1 83 ? 78.647 0.974 84.240 1.00 64.18 209 ALA D C 1
ATOM 2271 O O . ALA C 1 83 ? 79.109 1.755 83.408 1.00 71.04 209 ALA D O 1
ATOM 2273 N N . GLU C 1 84 ? 77.641 0.145 83.974 1.00 65.42 210 GLU D N 1
ATOM 2274 C CA . GLU C 1 84 ? 77.082 0.008 82.632 1.00 60.67 210 GLU D CA 1
ATOM 2275 C C . GLU C 1 84 ? 76.312 1.246 82.177 1.00 58.13 210 GLU D C 1
ATOM 2276 O O . GLU C 1 84 ? 75.847 1.308 81.039 1.00 57.48 210 GLU D O 1
ATOM 2282 N N . ASP C 1 85 ? 76.166 2.222 83.067 1.00 48.35 211 ASP D N 1
ATOM 2283 C CA . ASP C 1 85 ? 75.442 3.440 82.734 1.00 43.94 211 ASP D CA 1
ATOM 2284 C C . ASP C 1 85 ? 76.363 4.488 82.114 1.00 39.34 211 ASP D C 1
ATOM 2285 O O . ASP C 1 85 ? 75.898 5.502 81.595 1.00 36.99 211 ASP D O 1
ATOM 2290 N N . GLU C 1 86 ? 77.669 4.247 82.176 1.00 40.73 212 GLU D N 1
ATOM 2291 C CA . GLU C 1 86 ? 78.641 5.163 81.581 1.00 47.59 212 GLU D CA 1
ATOM 2292 C C . GLU C 1 86 ? 78.552 5.135 80.055 1.00 44.40 212 GLU D C 1
ATOM 2293 O O . GLU C 1 86 ? 78.950 4.156 79.422 1.00 40.36 212 GLU D O 1
ATOM 2299 N N . ALA C 1 87 ? 78.030 6.215 79.478 1.00 44.71 213 ALA D N 1
ATOM 2300 C CA . ALA C 1 87 ? 77.778 6.296 78.040 1.00 41.24 213 ALA D CA 1
ATOM 2301 C C . ALA C 1 87 ? 77.345 7.701 77.636 1.00 39.67 213 ALA D C 1
ATOM 2302 O O . ALA C 1 87 ? 77.303 8.609 78.468 1.00 39.91 213 ALA D O 1
ATOM 2304 N N . ASP C 1 88 ? 77.001 7.866 76.360 1.00 33.97 214 ASP D N 1
ATOM 2305 C CA . ASP C 1 88 ? 76.436 9.122 75.867 1.00 36.40 214 ASP D CA 1
ATOM 2306 C C . ASP C 1 88 ? 74.914 9.082 75.903 1.00 37.64 214 ASP D C 1
ATOM 2307 O O . ASP C 1 88 ? 74.301 8.064 75.577 1.00 43.86 214 ASP D O 1
ATOM 2312 N N . TYR C 1 89 ? 74.307 10.196 76.296 1.00 29.78 215 TYR D N 1
ATOM 2313 C CA . TYR C 1 89 ? 72.855 10.291 76.362 1.00 31.34 215 TYR D CA 1
ATOM 2314 C C . TYR C 1 89 ? 72.376 11.504 75.591 1.00 37.74 215 TYR D C 1
ATOM 2315 O O . TYR C 1 89 ? 72.807 12.630 75.848 1.00 33.91 215 TYR D O 1
ATOM 2324 N N . TYR C 1 90 ? 71.487 11.261 74.636 1.00 29.30 216 TYR D N 1
ATOM 2325 C CA . TYR C 1 90 ? 70.959 12.322 73.794 1.00 32.57 216 TYR D CA 1
ATOM 2326 C C . TYR C 1 90 ? 69.462 12.493 74.022 1.00 40.39 216 TYR D C 1
ATOM 2327 O O . TYR C 1 90 ? 68.739 11.512 74.200 1.00 44.55 216 TYR D O 1
ATOM 2336 N N . CYS C 1 91 ? 69.003 13.739 74.040 1.00 30.78 217 CYS D N 1
ATOM 2337 C CA . CYS C 1 91 ? 67.572 14.004 74.031 1.00 34.62 217 CYS D CA 1
ATOM 2338 C C . CYS C 1 91 ? 67.134 14.427 72.636 1.00 41.88 217 CYS D C 1
ATOM 2339 O O . CYS C 1 91 ? 67.887 15.066 71.900 1.00 35.63 217 CYS D O 1
ATOM 2342 N N . SER C 1 92 ? 65.923 14.038 72.264 1.00 49.40 218 SER D N 1
ATOM 2343 C CA . SER C 1 92 ? 65.345 14.481 71.006 1.00 51.54 218 SER D CA 1
ATOM 2344 C C . SER C 1 92 ? 63.953 15.042 71.240 1.00 51.65 218 SER D C 1
ATOM 2345 O O . SER C 1 92 ? 63.211 14.545 72.084 1.00 39.44 218 SER D O 1
ATOM 2348 N N . SER C 1 93 ? 63.604 16.081 70.493 1.00 53.20 219 SER D N 1
ATOM 2349 C CA . SER C 1 93 ? 62.259 16.630 70.542 1.00 52.78 219 SER D CA 1
ATOM 2350 C C . SER C 1 93 ? 61.639 16.621 69.158 1.00 57.13 219 SER D C 1
ATOM 2351 O O . SER C 1 93 ? 62.224 16.110 68.206 1.00 50.71 219 SER D O 1
ATOM 2354 N N . PHE C 1 94 ? 60.451 17.198 69.049 1.00 56.80 220 PHE D N 1
ATOM 2355 C CA . PHE C 1 94 ? 59.800 17.330 67.760 1.00 47.91 220 PHE D CA 1
ATOM 2356 C C . PHE C 1 94 ? 59.619 18.806 67.439 1.00 51.04 220 PHE D C 1
ATOM 2357 O O . PHE C 1 94 ? 59.475 19.628 68.343 1.00 52.80 220 PHE D O 1
ATOM 2365 N N . ALA C 1 95 ? 59.661 19.144 66.156 1.00 58.59 221 ALA D N 1
ATOM 2366 C CA . ALA C 1 95 ? 59.521 20.532 65.739 1.00 71.25 221 ALA D CA 1
ATOM 2367 C C . ALA C 1 95 ? 58.860 20.647 64.369 1.00 69.37 221 ALA D C 1
ATOM 2368 O O . ALA C 1 95 ? 58.794 19.675 63.614 1.00 60.67 221 ALA D O 1
ATOM 2370 N N . ASN C 1 96 ? 58.365 21.844 64.065 1.00 76.89 222 ASN D N 1
ATOM 2371 C CA . ASN C 1 96 ? 57.700 22.124 62.795 1.00 80.56 222 ASN D CA 1
ATOM 2372 C C . ASN C 1 96 ? 58.583 21.866 61.581 1.00 77.70 222 ASN D C 1
ATOM 2373 O O . ASN C 1 96 ? 58.083 21.640 60.481 1.00 86.22 222 ASN D O 1
ATOM 2378 N N . SER C 1 97 ? 59.896 21.908 61.785 1.00 74.54 223 SER D N 1
ATOM 2379 C CA . SER C 1 97 ? 60.844 21.703 60.697 1.00 75.44 223 SER D CA 1
ATOM 2380 C C . SER C 1 97 ? 61.537 20.347 60.786 1.00 74.99 223 SER D C 1
ATOM 2381 O O . SER C 1 97 ? 62.409 20.032 59.977 1.00 76.27 223 SER D O 1
ATOM 2384 N N . GLY C 1 98 ? 61.136 19.542 61.763 1.00 73.42 224 GLY D N 1
ATOM 2385 C CA . GLY C 1 98 ? 61.667 18.199 61.910 1.00 59.34 224 GLY D CA 1
ATOM 2386 C C . GLY C 1 98 ? 62.245 17.938 63.287 1.00 57.65 224 GLY D C 1
ATOM 2387 O O . GLY C 1 98 ? 62.474 18.873 64.058 1.00 56.70 224 GLY D O 1
ATOM 2388 N N . PRO C 1 99 ? 62.484 16.656 63.604 1.00 52.35 225 PRO D N 1
ATOM 2389 C CA . PRO C 1 99 ? 63.037 16.229 64.895 1.00 49.36 225 PRO D CA 1
ATOM 2390 C C . PRO C 1 99 ? 64.379 16.883 65.205 1.00 48.87 225 PRO D C 1
ATOM 2391 O O . PRO C 1 99 ? 65.267 16.914 64.352 1.00 48.87 225 PRO D O 1
ATOM 2395 N N . LEU C 1 100 ? 64.516 17.392 66.424 1.00 43.47 226 LEU D N 1
ATOM 2396 C CA . LEU C 1 100 ? 65.749 18.027 66.866 1.00 47.20 226 LEU D CA 1
ATOM 2397 C C . LEU C 1 100 ? 66.445 17.166 67.908 1.00 48.42 226 LEU D C 1
ATOM 2398 O O . LEU C 1 100 ? 65.793 16.428 68.641 1.00 48.21 226 LEU D O 1
ATOM 2403 N N . PHE C 1 101 ? 67.767 17.266 67.973 1.00 51.39 227 PHE D N 1
ATOM 2404 C CA . PHE C 1 101 ? 68.546 16.535 68.966 1.00 30.92 227 PHE D CA 1
ATOM 2405 C C . PHE C 1 101 ? 69.372 17.475 69.829 1.00 45.54 227 PHE D C 1
ATOM 2406 O O . PHE C 1 101 ? 69.666 18.602 69.434 1.00 41.02 227 PHE D O 1
ATOM 2414 N N . GLY C 1 102 ? 69.732 17.011 71.018 1.00 48.94 228 GLY D N 1
ATOM 2415 C CA . GLY C 1 102 ? 70.651 17.744 71.865 1.00 41.47 228 GLY D CA 1
ATOM 2416 C C . GLY C 1 102 ? 72.085 17.404 71.508 1.00 46.82 228 GLY D C 1
ATOM 2417 O O . GLY C 1 102 ? 72.335 16.506 70.703 1.00 46.57 228 GLY D O 1
ATOM 2418 N N . GLY C 1 103 ? 73.027 18.120 72.114 1.00 54.62 229 GLY D N 1
ATOM 2419 C CA . GLY C 1 103 ? 74.442 17.901 71.867 1.00 45.14 229 GLY D CA 1
ATOM 2420 C C . GLY C 1 103 ? 74.974 16.629 72.498 1.00 45.61 229 GLY D C 1
ATOM 2421 O O . GLY C 1 103 ? 76.073 16.176 72.178 1.00 44.72 229 GLY D O 1
ATOM 2422 N N . GLY C 1 104 ? 74.191 16.052 73.404 1.00 46.74 230 GLY D N 1
ATOM 2423 C CA . GLY C 1 104 ? 74.586 14.839 74.092 1.00 41.96 230 GLY D CA 1
ATOM 2424 C C . GLY C 1 104 ? 75.284 15.097 75.413 1.00 53.73 230 GLY D C 1
ATOM 2425 O O . GLY C 1 104 ? 75.906 16.141 75.612 1.00 54.54 230 GLY D O 1
ATOM 2426 N N . THR C 1 105 ? 75.173 14.137 76.323 1.00 44.86 231 THR D N 1
ATOM 2427 C CA . THR C 1 105 ? 75.781 14.252 77.636 1.00 36.78 231 THR D CA 1
ATOM 2428 C C . THR C 1 105 ? 76.568 12.985 77.947 1.00 44.62 231 THR D C 1
ATOM 2429 O O . THR C 1 105 ? 76.023 11.883 77.899 1.00 48.94 231 THR D O 1
ATOM 2433 N N . LYS C 1 106 ? 77.853 13.141 78.252 1.00 43.27 232 LYS D N 1
ATOM 2434 C CA . LYS C 1 106 ? 78.670 12.007 78.656 1.00 41.70 232 LYS D CA 1
ATOM 2435 C C . LYS C 1 106 ? 78.497 11.756 80.151 1.00 39.35 232 LYS D C 1
ATOM 2436 O O . LYS C 1 106 ? 78.728 12.646 80.968 1.00 41.00 232 LYS D O 1
ATOM 2438 N N . VAL C 1 107 ? 78.070 10.547 80.502 1.00 37.55 233 VAL D N 1
ATOM 2439 C CA . VAL C 1 107 ? 77.894 10.171 81.898 1.00 35.88 233 VAL D CA 1
ATOM 2440 C C . VAL C 1 107 ? 79.069 9.329 82.379 1.00 42.85 233 VAL D C 1
ATOM 2441 O O . VAL C 1 107 ? 79.404 8.316 81.770 1.00 46.18 233 VAL D O 1
ATOM 2445 N N . THR C 1 108 ? 79.690 9.751 83.476 1.00 49.62 234 THR D N 1
ATOM 2446 C CA . THR C 1 108 ? 80.834 9.037 84.028 1.00 42.92 234 THR D CA 1
ATOM 2447 C C . THR C 1 108 ? 80.513 8.421 85.386 1.00 47.48 234 THR D C 1
ATOM 2448 O O . THR C 1 108 ? 80.016 9.098 86.283 1.00 46.91 234 THR D O 1
ATOM 2452 N N . VAL C 1 109 ? 80.795 7.131 85.531 1.00 48.87 235 VAL D N 1
ATOM 2453 C CA . VAL C 1 109 ? 80.622 6.457 86.809 1.00 42.68 235 VAL D CA 1
ATOM 2454 C C . VAL C 1 109 ? 81.970 6.224 87.479 1.00 46.25 235 VAL D C 1
ATOM 2455 O O . VAL C 1 109 ? 82.912 5.752 86.847 1.00 54.14 235 VAL D O 1
ATOM 2459 N N . LEU C 1 110 ? 82.054 6.549 88.765 1.00 53.42 236 LEU D N 1
ATOM 2460 C CA . LEU C 1 110 ? 83.324 6.516 89.479 1.00 57.27 236 LEU D CA 1
ATOM 2461 C C . LEU C 1 110 ? 83.508 5.213 90.247 1.00 61.79 236 LEU D C 1
ATOM 2462 O O . LEU C 1 110 ? 84.635 4.795 90.515 1.00 77.62 236 LEU D O 1
ATOM 2467 N N . VAL D 2 2 ? 66.552 -9.287 64.726 1.00 71.97 2 VAL C N 1
ATOM 2468 C CA . VAL D 2 2 ? 66.075 -7.932 64.461 1.00 74.19 2 VAL C CA 1
ATOM 2469 C C . VAL D 2 2 ? 67.223 -6.924 64.507 1.00 72.08 2 VAL C C 1
ATOM 2470 O O . VAL D 2 2 ? 67.798 -6.669 65.567 1.00 74.24 2 VAL C O 1
ATOM 2474 N N . GLN D 2 3 ? 67.562 -6.361 63.349 1.00 67.65 3 GLN C N 1
ATOM 2475 C CA . GLN D 2 3 ? 68.697 -5.448 63.257 1.00 68.89 3 GLN C CA 1
ATOM 2476 C C . GLN D 2 3 ? 68.720 -4.605 61.983 1.00 67.35 3 GLN C C 1
ATOM 2477 O O . GLN D 2 3 ? 68.105 -4.956 60.975 1.00 62.62 3 GLN C O 1
ATOM 2483 N N . LEU D 2 4 ? 69.436 -3.485 62.052 1.00 63.64 4 LEU C N 1
ATOM 2484 C CA . LEU D 2 4 ? 69.725 -2.650 60.888 1.00 51.43 4 LEU C CA 1
ATOM 2485 C C . LEU D 2 4 ? 71.227 -2.624 60.623 1.00 54.62 4 LEU C C 1
ATOM 2486 O O . LEU D 2 4 ? 72.025 -2.556 61.560 1.00 68.66 4 LEU C O 1
ATOM 2491 N N . GLN D 2 5 ? 71.614 -2.670 59.353 1.00 46.86 5 GLN C N 1
ATOM 2492 C CA . GLN D 2 5 ? 73.026 -2.627 58.993 1.00 37.78 5 GLN C CA 1
ATOM 2493 C C . GLN D 2 5 ? 73.272 -1.712 57.800 1.00 47.54 5 GLN C C 1
ATOM 2494 O O . GLN D 2 5 ? 72.890 -2.028 56.674 1.00 52.14 5 GLN C O 1
ATOM 2496 N N . GLU D 2 6 ? 73.908 -0.574 58.059 1.00 47.08 6 GLU C N 1
ATOM 2497 C CA . GLU D 2 6 ? 74.258 0.375 57.007 1.00 43.90 6 GLU C CA 1
ATOM 2498 C C . GLU D 2 6 ? 75.471 -0.087 56.205 1.00 47.93 6 GLU C C 1
ATOM 2499 O O . GLU D 2 6 ? 76.219 -0.963 56.637 1.00 57.77 6 GLU C O 1
ATOM 2505 N N . SER D 2 7 ? 75.655 0.518 55.037 1.00 49.75 7 SER C N 1
ATOM 2506 C CA . SER D 2 7 ? 76.827 0.275 54.201 1.00 50.90 7 SER C CA 1
ATOM 2507 C C . SER D 2 7 ? 76.907 1.349 53.129 1.00 47.89 7 SER C C 1
ATOM 2508 O O . SER D 2 7 ? 75.972 2.133 52.960 1.00 53.83 7 SER C O 1
ATOM 2511 N N . GLY D 2 8 ? 78.024 1.387 52.410 1.00 42.96 8 GLY C N 1
ATOM 2512 C CA . GLY D 2 8 ? 78.194 2.329 51.319 1.00 46.32 8 GLY C CA 1
ATOM 2513 C C . GLY D 2 8 ? 78.978 3.571 51.688 1.00 55.42 8 GLY C C 1
ATOM 2514 O O . GLY D 2 8 ? 79.272 4.403 50.831 1.00 57.02 8 GLY C O 1
ATOM 2515 N N . GLY D 2 9 ? 79.318 3.702 52.966 1.00 60.28 9 GLY C N 1
ATOM 2516 C CA . GLY D 2 9 ? 80.114 4.825 53.426 1.00 47.80 9 GLY C CA 1
ATOM 2517 C C . GLY D 2 9 ? 81.525 4.791 52.875 1.00 54.14 9 GLY C C 1
ATOM 2518 O O . GLY D 2 9 ? 81.974 3.764 52.371 1.00 52.73 9 GLY C O 1
ATOM 2519 N N . GLY D 2 10 ? 82.230 5.914 52.978 1.00 52.37 10 GLY C N 1
ATOM 2520 C CA . GLY D 2 10 ? 83.592 5.999 52.486 1.00 40.65 10 GLY C CA 1
ATOM 2521 C C . GLY D 2 10 ? 84.144 7.410 52.426 1.00 48.92 10 GLY C C 1
ATOM 2522 O O . GLY D 2 10 ? 83.553 8.348 52.958 1.00 51.21 10 GLY C O 1
ATOM 2523 N N . LEU D 2 11 ? 85.293 7.552 51.773 1.00 51.86 11 LEU C N 1
ATOM 2524 C CA . LEU D 2 11 ? 85.974 8.835 51.645 1.00 51.96 11 LEU C CA 1
ATOM 2525 C C . LEU D 2 11 ? 85.764 9.405 50.245 1.00 51.64 11 LEU C C 1
ATOM 2526 O O . LEU D 2 11 ? 86.007 8.726 49.249 1.00 53.77 11 LEU C O 1
ATOM 2531 N N . VAL D 2 12 ? 85.285 10.641 50.168 1.00 45.56 12 VAL C N 1
ATOM 2532 C CA . VAL D 2 12 ? 84.990 11.246 48.877 1.00 49.88 12 VAL C CA 1
ATOM 2533 C C . VAL D 2 12 ? 85.422 12.713 48.862 1.00 57.45 12 VAL C C 1
ATOM 2534 O O . VAL D 2 12 ? 85.578 13.335 49.915 1.00 56.71 12 VAL C O 1
ATOM 2538 N N . GLN D 2 13 ? 85.597 13.261 47.663 1.00 61.70 13 GLN C N 1
ATOM 2539 C CA . GLN D 2 13 ? 86.020 14.645 47.498 1.00 61.40 13 GLN C CA 1
ATOM 2540 C C . GLN D 2 13 ? 84.805 15.560 47.424 1.00 58.91 13 GLN C C 1
ATOM 2541 O O . GLN D 2 13 ? 83.733 15.132 46.994 1.00 56.46 13 GLN C O 1
ATOM 2543 N N . PRO D 2 14 ? 84.971 16.828 47.835 1.00 60.10 14 PRO C N 1
ATOM 2544 C CA . PRO D 2 14 ? 83.884 17.811 47.768 1.00 62.80 14 PRO C CA 1
ATOM 2545 C C . PRO D 2 14 ? 83.279 17.921 46.376 1.00 62.03 14 PRO C C 1
ATOM 2546 O O . PRO D 2 14 ? 84.007 18.028 45.390 1.00 62.97 14 PRO C O 1
ATOM 2550 N N . GLY D 2 15 ? 81.953 17.880 46.306 1.00 59.91 15 GLY C N 1
ATOM 2551 C CA . GLY D 2 15 ? 81.257 17.908 45.035 1.00 61.41 15 GLY C CA 1
ATOM 2552 C C . GLY D 2 15 ? 80.962 16.512 44.523 1.00 63.68 15 GLY C C 1
ATOM 2553 O O . GLY D 2 15 ? 80.156 16.333 43.609 1.00 74.52 15 GLY C O 1
ATOM 2554 N N . GLY D 2 16 ? 81.616 15.516 45.114 1.00 55.94 16 GLY C N 1
ATOM 2555 C CA . GLY D 2 16 ? 81.412 14.136 44.717 1.00 58.58 16 GLY C CA 1
ATOM 2556 C C . GLY D 2 16 ? 80.092 13.574 45.207 1.00 61.89 16 GLY C C 1
ATOM 2557 O O . GLY D 2 16 ? 79.384 14.208 45.993 1.00 55.22 16 GLY C O 1
ATOM 2558 N N . SER D 2 17 ? 79.768 12.367 44.755 1.00 61.11 17 SER C N 1
ATOM 2559 C CA . SER D 2 17 ? 78.512 11.734 45.122 1.00 51.18 17 SER C CA 1
ATOM 2560 C C . SER D 2 17 ? 78.723 10.381 45.782 1.00 51.84 17 SER C C 1
ATOM 2561 O O . SER D 2 17 ? 79.765 9.751 45.617 1.00 50.30 17 SER C O 1
ATOM 2564 N N . LEU D 2 18 ? 77.722 9.951 46.540 1.00 45.93 18 LEU C N 1
ATOM 2565 C CA . LEU D 2 18 ? 77.781 8.689 47.254 1.00 38.48 18 LEU C CA 1
ATOM 2566 C C . LEU D 2 18 ? 76.369 8.204 47.572 1.00 48.11 18 LEU C C 1
ATOM 2567 O O . LEU D 2 18 ? 75.439 9.005 47.692 1.00 44.17 18 LEU C O 1
ATOM 2572 N N . ARG D 2 19 ? 76.203 6.895 47.710 1.00 47.54 19 ARG C N 1
ATOM 2573 C CA . ARG D 2 19 ? 74.885 6.344 47.976 1.00 41.88 19 ARG C CA 1
ATOM 2574 C C . ARG D 2 19 ? 74.950 5.334 49.116 1.00 43.03 19 ARG C C 1
ATOM 2575 O O . ARG D 2 19 ? 75.683 4.347 49.051 1.00 40.67 19 ARG C O 1
ATOM 2583 N N . LEU D 2 20 ? 74.188 5.603 50.170 1.00 36.65 20 LEU C N 1
ATOM 2584 C CA . LEU D 2 20 ? 74.171 4.742 51.342 1.00 37.02 20 LEU C CA 1
ATOM 2585 C C . LEU D 2 20 ? 73.039 3.724 51.267 1.00 47.38 20 LEU C C 1
ATOM 2586 O O . LEU D 2 20 ? 71.948 4.025 50.779 1.00 49.01 20 LEU C O 1
ATOM 2591 N N . SER D 2 21 ? 73.303 2.516 51.751 1.00 49.80 21 SER C N 1
ATOM 2592 C CA . SER D 2 21 ? 72.284 1.477 51.800 1.00 38.77 21 SER C CA 1
ATOM 2593 C C . SER D 2 21 ? 72.059 1.033 53.235 1.00 46.33 21 SER C C 1
ATOM 2594 O O . SER D 2 21 ? 72.975 1.058 54.055 1.00 45.91 21 SER C O 1
ATOM 2597 N N . CYS D 2 22 ? 70.834 0.620 53.533 1.00 48.35 22 CYS C N 1
ATOM 2598 C CA . CYS D 2 22 ? 70.506 0.137 54.864 1.00 47.54 22 CYS C CA 1
ATOM 2599 C C . CYS D 2 22 ? 69.682 -1.137 54.769 1.00 50.60 22 CYS C C 1
ATOM 2600 O O . CYS D 2 22 ? 68.518 -1.104 54.369 1.00 48.17 22 CYS C O 1
ATOM 2603 N N . ALA D 2 23 ? 70.291 -2.259 55.139 1.00 55.19 23 ALA C N 1
ATOM 2604 C CA . ALA D 2 23 ? 69.617 -3.550 55.088 1.00 52.96 23 ALA C CA 1
ATOM 2605 C C . ALA D 2 23 ? 68.879 -3.843 56.392 1.00 51.04 23 ALA C C 1
ATOM 2606 O O . ALA D 2 23 ? 69.495 -3.943 57.453 1.00 54.31 23 ALA C O 1
ATOM 2608 N N . ALA D 2 24 ? 67.559 -3.981 56.302 1.00 51.11 24 ALA C N 1
ATOM 2609 C CA . ALA D 2 24 ? 66.735 -4.296 57.465 1.00 51.13 24 ALA C CA 1
ATOM 2610 C C . ALA D 2 24 ? 66.411 -5.784 57.534 1.00 60.53 24 ALA C C 1
ATOM 2611 O O . ALA D 2 24 ? 66.141 -6.416 56.513 1.00 69.53 24 ALA C O 1
ATOM 2613 N N . SER D 2 25 ? 66.435 -6.336 58.744 1.00 65.09 25 SER C N 1
ATOM 2614 C CA . SER D 2 25 ? 66.125 -7.747 58.953 1.00 67.59 25 SER C CA 1
ATOM 2615 C C . SER D 2 25 ? 65.427 -7.989 60.289 1.00 63.69 25 SER C C 1
ATOM 2616 O O . SER D 2 25 ? 65.686 -7.295 61.271 1.00 59.49 25 SER C O 1
ATOM 2619 N N . GLY D 2 26 ? 64.540 -8.979 60.316 1.00 67.05 26 GLY C N 1
ATOM 2620 C CA . GLY D 2 26 ? 63.894 -9.399 61.549 1.00 76.20 26 GLY C CA 1
ATOM 2621 C C . GLY D 2 26 ? 62.556 -8.744 61.842 1.00 66.26 26 GLY C C 1
ATOM 2622 O O . GLY D 2 26 ? 62.020 -8.887 62.939 1.00 64.31 26 GLY C O 1
ATOM 2623 N N . PHE D 2 27 ? 62.017 -8.030 60.859 1.00 64.65 27 PHE C N 1
ATOM 2624 C CA . PHE D 2 27 ? 60.716 -7.380 60.991 1.00 61.68 27 PHE C CA 1
ATOM 2625 C C . PHE D 2 27 ? 60.194 -7.010 59.608 1.00 61.52 27 PHE C C 1
ATOM 2626 O O . PHE D 2 27 ? 60.891 -7.196 58.611 1.00 72.05 27 PHE C O 1
ATOM 2634 N N . THR D 2 28 ? 58.970 -6.497 59.537 1.00 56.50 28 THR C N 1
ATOM 2635 C CA . THR D 2 28 ? 58.389 -6.151 58.243 1.00 65.91 28 THR C CA 1
ATOM 2636 C C . THR D 2 28 ? 58.676 -4.693 57.891 1.00 61.86 28 THR C C 1
ATOM 2637 O O . THR D 2 28 ? 57.973 -3.776 58.322 1.00 60.81 28 THR C O 1
ATOM 2641 N N . PHE D 2 29 ? 59.719 -4.517 57.086 1.00 55.42 29 PHE C N 1
ATOM 2642 C CA . PHE D 2 29 ? 60.213 -3.220 56.630 1.00 56.33 29 PHE C CA 1
ATOM 2643 C C . PHE D 2 29 ? 59.114 -2.340 56.040 1.00 59.17 29 PHE C C 1
ATOM 2644 O O . PHE D 2 29 ? 59.060 -1.138 56.304 1.00 54.49 29 PHE C O 1
ATOM 2652 N N . SER D 2 30 ? 58.223 -2.961 55.274 1.00 60.91 30 SER C N 1
ATOM 2653 C CA . SER D 2 30 ? 57.140 -2.266 54.581 1.00 67.06 30 SER C CA 1
ATOM 2654 C C . SER D 2 30 ? 56.218 -1.452 55.495 1.00 66.84 30 SER C C 1
ATOM 2655 O O . SER D 2 30 ? 55.534 -0.539 55.032 1.00 64.37 30 SER C O 1
ATOM 2658 N N . SER D 2 31 ? 56.187 -1.786 56.782 1.00 62.35 31 SER C N 1
ATOM 2659 C CA . SER D 2 31 ? 55.219 -1.186 57.695 1.00 57.84 31 SER C CA 1
ATOM 2660 C C . SER D 2 31 ? 55.722 0.060 58.422 1.00 64.46 31 SER C C 1
ATOM 2661 O O . SER D 2 31 ? 54.923 0.837 58.946 1.00 65.58 31 SER C O 1
ATOM 2664 N N . TYR D 2 32 ? 57.036 0.263 58.443 1.00 52.79 32 TYR C N 1
ATOM 2665 C CA . TYR D 2 32 ? 57.613 1.370 59.200 1.00 41.59 32 TYR C CA 1
ATOM 2666 C C . TYR D 2 32 ? 58.188 2.461 58.306 1.00 50.14 32 TYR C C 1
ATOM 2667 O O . TYR D 2 32 ? 58.781 2.178 57.265 1.00 46.36 32 TYR C O 1
ATOM 2676 N N . SER D 2 33 ? 57.998 3.712 58.711 1.00 47.67 33 SER C N 1
ATOM 2677 C CA . SER D 2 33 ? 58.731 4.814 58.108 1.00 41.55 33 SER C CA 1
ATOM 2678 C C . SER D 2 33 ? 60.189 4.717 58.550 1.00 53.95 33 SER C C 1
ATOM 2679 O O . SER D 2 33 ? 60.478 4.239 59.647 1.00 47.25 33 SER C O 1
ATOM 2682 N N . MET D 2 34 ? 61.104 5.146 57.689 1.00 35.04 34 MET C N 1
ATOM 2683 C CA . MET D 2 34 ? 62.529 5.060 57.985 1.00 28.59 34 MET C CA 1
ATOM 2684 C C . MET D 2 34 ? 63.214 6.414 57.817 1.00 28.62 34 MET C C 1
ATOM 2685 O O . MET D 2 34 ? 62.825 7.218 56.971 1.00 35.54 34 MET C O 1
ATOM 2690 N N . SER D 2 35 ? 64.236 6.657 58.632 1.00 28.96 35 SER C N 1
ATOM 2691 C CA . SER D 2 35 ? 64.937 7.937 58.628 1.00 37.03 35 SER C CA 1
ATOM 2692 C C . SER D 2 35 ? 66.439 7.778 58.484 1.00 37.41 35 SER C C 1
ATOM 2693 O O . SER D 2 35 ? 66.993 6.709 58.737 1.00 32.78 35 SER C O 1
ATOM 2696 N N . TRP D 2 36 ? 67.091 8.860 58.074 1.00 34.07 36 TRP C N 1
ATOM 2697 C CA . TRP D 2 36 ? 68.541 8.950 58.132 1.00 31.03 36 TRP C CA 1
ATOM 2698 C C . TRP D 2 36 ? 68.919 10.021 59.151 1.00 37.36 36 TRP C C 1
ATOM 2699 O O . TRP D 2 36 ? 68.435 11.154 59.096 1.00 35.57 36 TRP C O 1
ATOM 2710 N N . VAL D 2 37 ? 69.760 9.640 60.104 1.00 24.75 37 VAL C N 1
ATOM 2711 C CA . VAL D 2 37 ? 70.275 10.572 61.094 1.00 36.80 37 VAL C CA 1
ATOM 2712 C C . VAL D 2 37 ? 71.793 10.521 61.037 1.00 32.70 37 VAL C C 1
ATOM 2713 O O . VAL D 2 37 ? 72.376 9.445 60.902 1.00 29.60 37 VAL C O 1
ATOM 2717 N N . ARG D 2 38 ? 72.434 11.680 61.093 1.00 24.68 38 ARG C N 1
ATOM 2718 C CA . ARG D 2 38 ? 73.881 11.725 60.996 1.00 24.56 38 ARG C CA 1
ATOM 2719 C C . ARG D 2 38 ? 74.480 12.418 62.204 1.00 32.18 38 ARG C C 1
ATOM 2720 O O . ARG D 2 38 ? 73.788 13.134 62.927 1.00 40.56 38 ARG C O 1
ATOM 2728 N N . GLN D 2 39 ? 75.769 12.189 62.426 1.00 36.19 39 GLN C N 1
ATOM 2729 C CA . GLN D 2 39 ? 76.459 12.776 63.562 1.00 31.21 39 GLN C CA 1
ATOM 2730 C C . GLN D 2 39 ? 77.884 13.163 63.197 1.00 29.32 39 GLN C C 1
ATOM 2731 O O . GLN D 2 39 ? 78.725 12.300 62.951 1.00 27.72 39 GLN C O 1
ATOM 2737 N N . ALA D 2 40 ? 78.140 14.466 63.152 1.00 28.92 40 ALA C N 1
ATOM 2738 C CA . ALA D 2 40 ? 79.477 14.985 62.888 1.00 35.03 40 ALA C CA 1
ATOM 2739 C C . ALA D 2 40 ? 80.414 14.619 64.036 1.00 32.13 40 ALA C C 1
ATOM 2740 O O . ALA D 2 40 ? 79.956 14.344 65.144 1.00 46.89 40 ALA C O 1
ATOM 2742 N N . PRO D 2 41 ? 81.728 14.593 63.771 1.00 35.89 41 PRO C N 1
ATOM 2743 C CA . PRO D 2 41 ? 82.697 14.283 64.828 1.00 43.56 41 PRO C CA 1
ATOM 2744 C C . PRO D 2 41 ? 82.524 15.158 66.069 1.00 51.40 41 PRO C C 1
ATOM 2745 O O . PRO D 2 41 ? 82.606 16.383 65.981 1.00 51.72 41 PRO C O 1
ATOM 2749 N N . GLY D 2 42 ? 82.267 14.520 67.208 1.00 54.30 42 GLY C N 1
ATOM 2750 C CA . GLY D 2 42 ? 82.127 15.217 68.473 1.00 49.21 42 GLY C CA 1
ATOM 2751 C C . GLY D 2 42 ? 80.950 16.168 68.544 1.00 50.30 42 GLY C C 1
ATOM 2752 O O . GLY D 2 42 ? 80.952 17.108 69.336 1.00 60.24 42 GLY C O 1
ATOM 2753 N N . LYS D 2 43 ? 79.934 15.924 67.727 1.00 53.14 43 LYS C N 1
ATOM 2754 C CA . LYS D 2 43 ? 78.749 16.770 67.744 1.00 49.98 43 LYS C CA 1
ATOM 2755 C C . LYS D 2 43 ? 77.508 15.926 67.987 1.00 45.46 43 LYS C C 1
ATOM 2756 O O . LYS D 2 43 ? 77.584 14.699 68.053 1.00 48.99 43 LYS C O 1
ATOM 2759 N N . GLY D 2 44 ? 76.367 16.588 68.123 1.00 42.21 44 GLY C N 1
ATOM 2760 C CA . GLY D 2 44 ? 75.124 15.896 68.404 1.00 42.34 44 GLY C CA 1
ATOM 2761 C C . GLY D 2 44 ? 74.585 15.174 67.187 1.00 32.06 44 GLY C C 1
ATOM 2762 O O . GLY D 2 44 ? 75.182 15.208 66.115 1.00 39.45 44 GLY C O 1
ATOM 2763 N N . LEU D 2 45 ? 73.446 14.517 67.355 1.00 41.09 45 LEU C N 1
ATOM 2764 C CA . LEU D 2 45 ? 72.793 13.854 66.239 1.00 36.96 45 LEU C CA 1
ATOM 2765 C C . LEU D 2 45 ? 72.021 14.883 65.427 1.00 37.90 45 LEU C C 1
ATOM 2766 O O . LEU D 2 45 ? 71.464 15.831 65.976 1.00 47.13 45 LEU C O 1
ATOM 2771 N N . GLU D 2 46 ? 72.008 14.705 64.114 1.00 35.27 46 GLU C N 1
ATOM 2772 C CA . GLU D 2 46 ? 71.257 15.599 63.250 1.00 39.60 46 GLU C CA 1
ATOM 2773 C C . GLU D 2 46 ? 70.387 14.788 62.310 1.00 34.24 46 GLU C C 1
ATOM 2774 O O . GLU D 2 46 ? 70.877 13.938 61.566 1.00 46.20 46 GLU C O 1
ATOM 2780 N N . TRP D 2 47 ? 69.089 15.048 62.358 1.00 43.76 47 TRP C N 1
ATOM 2781 C CA . TRP D 2 47 ? 68.148 14.352 61.498 1.00 37.34 47 TRP C CA 1
ATOM 2782 C C . TRP D 2 47 ? 68.265 14.869 60.066 1.00 40.88 47 TRP C C 1
ATOM 2783 O O . TRP D 2 47 ? 68.296 16.077 59.834 1.00 44.73 47 TRP C O 1
ATOM 2794 N N . VAL D 2 48 ? 68.343 13.945 59.113 1.00 38.85 48 VAL C N 1
ATOM 2795 C CA . VAL D 2 48 ? 68.586 14.288 57.713 1.00 40.65 48 VAL C CA 1
ATOM 2796 C C . VAL D 2 48 ? 67.324 14.186 56.852 1.00 43.16 48 VAL C C 1
ATOM 2797 O O . VAL D 2 48 ? 66.927 15.152 56.200 1.00 42.24 48 VAL C O 1
ATOM 2801 N N . ALA D 2 49 ? 66.694 13.016 56.856 1.00 42.52 49 ALA C N 1
ATOM 2802 C CA . ALA D 2 49 ? 65.524 12.789 56.014 1.00 37.89 49 ALA C CA 1
ATOM 2803 C C . ALA D 2 49 ? 64.675 11.627 56.516 1.00 38.81 49 ALA C C 1
ATOM 2804 O O . ALA D 2 49 ? 65.141 10.798 57.300 1.00 40.11 49 ALA C O 1
ATOM 2806 N N . VAL D 2 50 ? 63.429 11.575 56.052 1.00 33.94 50 VAL C N 1
ATOM 2807 C CA . VAL D 2 50 ? 62.503 10.503 56.405 1.00 33.52 50 VAL C CA 1
ATOM 2808 C C . VAL D 2 50 ? 61.654 10.135 55.190 1.00 47.67 50 VAL C C 1
ATOM 2809 O O . VAL D 2 50 ? 61.367 10.980 54.337 1.00 34.32 50 VAL C O 1
ATOM 2813 N N . ILE D 2 51 ? 61.276 8.863 55.102 1.00 42.86 51 ILE C N 1
ATOM 2814 C CA . ILE D 2 51 ? 60.411 8.393 54.035 1.00 34.73 51 ILE C CA 1
ATOM 2815 C C . ILE D 2 51 ? 59.316 7.501 54.619 1.00 49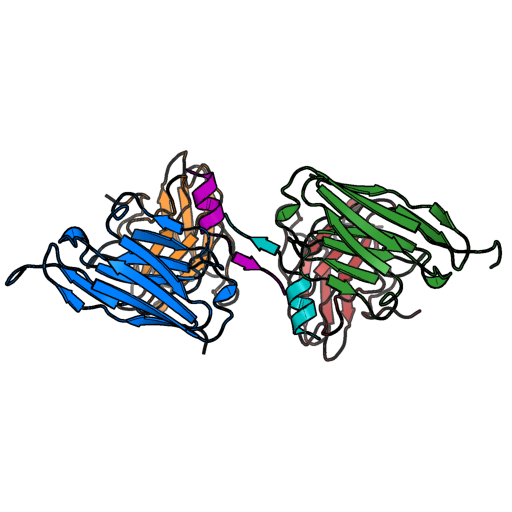.46 51 ILE C C 1
ATOM 2816 O O . ILE D 2 51 ? 59.552 6.758 55.574 1.00 44.67 51 ILE C O 1
ATOM 2821 N N . SER D 2 52 ? 58.115 7.598 54.053 1.00 74.36 52 SER C N 1
ATOM 2822 C CA . SER D 2 52 ? 56.957 6.852 54.541 1.00 69.27 52 SER C CA 1
ATOM 2823 C C . SER D 2 52 ? 57.105 5.346 54.382 1.00 57.60 52 SER C C 1
ATOM 2824 O O . SER D 2 52 ? 57.987 4.869 53.668 1.00 55.08 52 SER C O 1
ATOM 2827 N N . TYR D 2 53 ? 56.217 4.610 55.044 1.00 49.83 53 TYR C N 1
ATOM 2828 C CA . TYR D 2 53 ? 56.183 3.154 54.957 1.00 60.11 53 TYR C CA 1
ATOM 2829 C C . TYR D 2 53 ? 56.051 2.655 53.516 1.00 65.67 53 TYR C C 1
ATOM 2830 O O . TYR D 2 53 ? 56.582 1.600 53.164 1.00 68.78 53 TYR C O 1
ATOM 2839 N N . ASP D 2 54 ? 55.352 3.419 52.683 1.00 55.04 54 ASP C N 1
ATOM 2840 C CA . ASP D 2 54 ? 55.121 3.015 51.303 1.00 58.43 54 ASP C CA 1
ATOM 2841 C C . ASP D 2 54 ? 55.879 3.904 50.323 1.00 60.45 54 ASP C C 1
ATOM 2842 O O . ASP D 2 54 ? 55.643 3.853 49.119 1.00 64.26 54 ASP C O 1
ATOM 2847 N N . GLY D 2 55 ? 56.781 4.724 50.851 1.00 58.42 55 GLY C N 1
ATOM 2848 C CA . GLY D 2 55 ? 57.649 5.551 50.031 1.00 53.57 55 GLY C CA 1
ATOM 2849 C C . GLY D 2 55 ? 56.962 6.697 49.315 1.00 50.91 55 GLY C C 1
ATOM 2850 O O . GLY D 2 55 ? 57.535 7.303 48.410 1.00 67.93 55 GLY C O 1
ATOM 2851 N N . SER D 2 56 ? 55.741 7.010 49.729 1.00 55.70 56 SER C N 1
ATOM 2852 C CA . SER D 2 56 ? 54.939 8.012 49.037 1.00 58.16 56 SER C CA 1
ATOM 2853 C C . SER D 2 56 ? 55.238 9.429 49.517 1.00 60.59 56 SER C C 1
ATOM 2854 O O . SER D 2 56 ? 55.098 10.388 48.760 1.00 64.44 56 SER C O 1
ATOM 2857 N N . ASN D 2 57 ? 55.646 9.564 50.774 1.00 56.29 57 ASN C N 1
ATOM 2858 C CA . ASN D 2 57 ? 55.971 10.882 51.302 1.00 55.69 57 ASN C CA 1
ATOM 2859 C C . ASN D 2 57 ? 57.381 10.950 51.867 1.00 55.80 57 ASN C C 1
ATOM 2860 O O . ASN D 2 57 ? 57.784 10.123 52.683 1.00 52.97 57 ASN C O 1
ATOM 2865 N N . LYS D 2 58 ? 58.134 11.940 51.408 1.00 47.57 58 LYS C N 1
ATOM 2866 C CA . LYS D 2 58 ? 59.487 12.153 51.885 1.00 50.47 58 LYS C CA 1
ATOM 2867 C C . LYS D 2 58 ? 59.592 13.528 52.528 1.00 58.80 58 LYS C C 1
ATOM 2868 O O . LYS D 2 58 ? 58.773 14.408 52.257 1.00 52.54 58 LYS C O 1
ATOM 2874 N N . TYR D 2 59 ? 60.591 13.708 53.386 1.00 50.30 59 TYR C N 1
ATOM 2875 C CA . TYR D 2 59 ? 60.861 15.017 53.965 1.00 53.15 59 TYR C CA 1
ATOM 2876 C C . TYR D 2 59 ? 62.344 15.185 54.273 1.00 59.68 59 TYR C C 1
ATOM 2877 O O . TYR D 2 59 ? 62.983 14.279 54.805 1.00 61.87 59 TYR C O 1
ATOM 2886 N N . TYR D 2 60 ? 62.877 16.362 53.960 1.00 52.10 60 TYR C N 1
ATOM 2887 C CA . TYR D 2 60 ? 64.300 16.632 54.117 1.00 59.83 60 TYR C CA 1
ATOM 2888 C C . TYR D 2 60 ? 64.556 17.821 55.035 1.00 61.04 60 TYR C C 1
ATOM 2889 O O . TYR D 2 60 ? 63.738 18.735 55.125 1.00 69.88 60 TYR C O 1
ATOM 2898 N N . ALA D 2 61 ? 65.692 17.799 55.722 1.00 41.69 61 ALA C N 1
ATOM 2899 C CA . ALA D 2 61 ? 66.142 18.954 56.488 1.00 44.37 61 ALA C CA 1
ATOM 2900 C C . ALA D 2 61 ? 66.617 20.037 55.528 1.00 45.63 61 ALA C C 1
ATOM 2901 O O . ALA D 2 61 ? 67.013 19.736 54.405 1.00 44.66 61 ALA C O 1
ATOM 2903 N N . ASP D 2 62 ? 66.573 21.291 55.966 1.00 56.50 62 ASP C N 1
ATOM 2904 C CA . ASP D 2 62 ? 66.975 22.415 55.120 1.00 61.21 62 ASP C CA 1
ATOM 2905 C C . ASP D 2 62 ? 68.434 22.324 54.668 1.00 67.52 62 ASP C C 1
ATOM 2906 O O . ASP D 2 62 ? 68.814 22.919 53.661 1.00 71.15 62 ASP C O 1
ATOM 2911 N N . SER D 2 63 ? 69.243 21.573 55.408 1.00 72.07 63 SER C N 1
ATOM 2912 C CA . SER D 2 63 ? 70.677 21.508 55.143 1.00 63.11 63 SER C CA 1
ATOM 2913 C C . SER D 2 63 ? 71.027 20.525 54.030 1.00 51.56 63 SER C C 1
ATOM 2914 O O . SER D 2 63 ? 72.157 20.513 53.543 1.00 62.84 63 SER C O 1
ATOM 2917 N N . VAL D 2 64 ? 70.068 19.696 53.631 1.00 49.97 64 VAL C N 1
ATOM 2918 C CA . VAL D 2 64 ? 70.327 18.680 52.612 1.00 51.54 64 VAL C CA 1
ATOM 2919 C C . VAL D 2 64 ? 69.290 18.673 51.487 1.00 49.73 64 VAL C C 1
ATOM 2920 O O . VAL D 2 64 ? 69.411 17.905 50.529 1.00 44.31 64 VAL C O 1
ATOM 2924 N N . LYS D 2 65 ? 68.272 19.519 51.604 1.00 45.76 65 LYS C N 1
ATOM 2925 C CA . LYS D 2 65 ? 67.215 19.577 50.598 1.00 52.76 65 LYS C CA 1
ATOM 2926 C C . LYS D 2 65 ? 67.762 20.049 49.256 1.00 53.66 65 LYS C C 1
ATOM 2927 O O . LYS D 2 65 ? 68.423 21.082 49.175 1.00 56.79 65 LYS C O 1
ATOM 2930 N N . GLY D 2 66 ? 67.481 19.291 48.203 1.00 50.66 66 GLY C N 1
ATOM 2931 C CA . GLY D 2 66 ? 67.965 19.633 46.879 1.00 53.44 66 GLY C CA 1
ATOM 2932 C C . GLY D 2 66 ? 69.281 18.961 46.539 1.00 56.35 66 GLY C C 1
ATOM 2933 O O . GLY D 2 66 ? 69.738 19.013 45.398 1.00 68.26 66 GLY C O 1
ATOM 2934 N N . ARG D 2 67 ? 69.896 18.333 47.535 1.00 53.78 67 ARG C N 1
ATOM 2935 C CA . ARG D 2 67 ? 71.171 17.648 47.345 1.00 45.09 67 ARG C CA 1
ATOM 2936 C C . ARG D 2 67 ? 71.080 16.165 47.696 1.00 48.72 67 ARG C C 1
ATOM 2937 O O . ARG D 2 67 ? 71.707 15.328 47.048 1.00 49.02 67 ARG C O 1
ATOM 2945 N N . PHE D 2 68 ? 70.302 15.846 48.727 1.00 54.24 68 PHE C N 1
ATOM 2946 C CA . PHE D 2 68 ? 70.127 14.459 49.150 1.00 52.29 68 PHE C CA 1
ATOM 2947 C C . PHE D 2 68 ? 68.786 13.910 48.662 1.00 52.82 68 PHE C C 1
ATOM 2948 O O . PHE D 2 68 ? 67.797 14.639 48.579 1.00 59.59 68 PHE C O 1
ATOM 2956 N N . THR D 2 69 ? 68.764 12.621 48.334 1.00 42.69 69 THR C N 1
ATOM 2957 C CA . THR D 2 69 ? 67.539 11.959 47.903 1.00 42.32 69 THR C CA 1
ATOM 2958 C C . THR D 2 69 ? 67.341 10.652 48.660 1.00 40.47 69 THR C C 1
ATOM 2959 O O . THR D 2 69 ? 68.137 9.724 48.534 1.00 45.69 69 THR C O 1
ATOM 2963 N N . ILE D 2 70 ? 66.279 10.583 49.453 1.00 37.43 70 ILE C N 1
ATOM 2964 C CA . ILE D 2 70 ? 65.991 9.372 50.206 1.00 40.35 70 ILE C CA 1
ATOM 2965 C C . ILE D 2 70 ? 64.985 8.512 49.451 1.00 39.91 70 ILE C C 1
ATOM 2966 O O . ILE D 2 70 ? 64.061 9.026 48.820 1.00 51.07 70 ILE C O 1
ATOM 2971 N N . SER D 2 71 ? 65.172 7.199 49.508 1.00 39.57 71 SER C N 1
ATOM 2972 C CA . SER D 2 71 ? 64.272 6.279 48.830 1.00 38.47 71 SER C CA 1
ATOM 2973 C C . SER D 2 71 ? 64.351 4.906 49.474 1.00 38.52 71 SER C C 1
ATOM 2974 O O . SER D 2 71 ? 65.210 4.655 50.313 1.00 41.84 71 SER C O 1
ATOM 2977 N N . ARG D 2 72 ? 63.438 4.025 49.090 1.00 54.31 72 ARG C N 1
ATOM 2978 C CA . ARG D 2 72 ? 63.389 2.689 49.665 1.00 54.59 72 ARG C CA 1
ATOM 2979 C C . ARG D 2 72 ? 62.839 1.678 48.667 1.00 53.66 72 ARG C C 1
ATOM 2980 O O . ARG D 2 72 ? 62.102 2.035 47.746 1.00 47.88 72 ARG C O 1
ATOM 2988 N N . ASP D 2 73 ? 63.218 0.417 48.847 1.00 55.56 73 ASP C N 1
ATOM 2989 C CA . ASP D 2 73 ? 62.650 -0.663 48.057 1.00 65.25 73 ASP C CA 1
ATOM 2990 C C . ASP D 2 73 ? 62.164 -1.717 49.038 1.00 70.34 73 ASP C C 1
ATOM 2991 O O . ASP D 2 73 ? 62.947 -2.524 49.538 1.00 77.01 73 ASP C O 1
ATOM 2996 N N . ASN D 2 74 ? 60.870 -1.702 49.324 1.00 57.90 74 ASN C N 1
ATOM 2997 C CA . ASN D 2 74 ? 60.304 -2.598 50.323 1.00 52.01 74 ASN C CA 1
ATOM 2998 C C . ASN D 2 74 ? 60.425 -4.079 49.955 1.00 55.27 74 ASN C C 1
ATOM 2999 O O . ASN D 2 74 ? 60.399 -4.940 50.831 1.00 67.88 74 ASN C O 1
ATOM 3004 N N . SER D 2 75 ? 60.566 -4.371 48.666 1.00 62.79 75 SER C N 1
ATOM 3005 C CA . SER D 2 75 ? 60.650 -5.755 48.204 1.00 65.80 75 SER C CA 1
ATOM 3006 C C . SER D 2 75 ? 62.019 -6.395 48.465 1.00 65.07 75 SER C C 1
ATOM 3007 O O . SER D 2 75 ? 62.151 -7.618 48.427 1.00 70.85 75 SER C O 1
ATOM 3010 N N . LYS D 2 76 ? 63.033 -5.572 48.719 1.00 56.91 76 LYS C N 1
ATOM 3011 C CA . LYS D 2 76 ? 64.354 -6.074 49.096 1.00 65.89 76 LYS C CA 1
ATOM 3012 C C . LYS D 2 76 ? 64.754 -5.636 50.504 1.00 67.54 76 LYS C C 1
ATOM 3013 O O . LYS D 2 76 ? 65.882 -5.888 50.940 1.00 62.87 76 LYS C O 1
ATOM 3016 N N . ASN D 2 77 ? 63.823 -4.987 51.203 1.00 60.92 77 ASN C N 1
ATOM 3017 C CA . ASN D 2 77 ? 64.036 -4.528 52.575 1.00 61.69 77 ASN C CA 1
ATOM 3018 C C . ASN D 2 77 ? 65.226 -3.592 52.716 1.00 63.35 77 ASN C C 1
ATOM 3019 O O . ASN D 2 77 ? 66.083 -3.795 53.575 1.00 64.69 77 ASN C O 1
ATOM 3024 N N . THR D 2 78 ? 65.282 -2.566 51.875 1.00 58.08 78 THR C N 1
ATOM 3025 C CA . THR D 2 78 ? 66.433 -1.677 51.867 1.00 51.61 78 THR C CA 1
ATOM 3026 C C . THR D 2 78 ? 66.042 -0.200 51.835 1.00 46.97 78 THR C C 1
ATOM 3027 O O . THR D 2 78 ? 65.122 0.200 51.121 1.00 47.04 78 THR C O 1
ATOM 3031 N N . LEU D 2 79 ? 66.748 0.597 52.631 1.00 50.10 79 LEU C N 1
ATOM 3032 C CA . LEU D 2 79 ? 66.611 2.048 52.616 1.00 45.87 79 LEU C CA 1
ATOM 3033 C C . LEU D 2 79 ? 67.835 2.662 51.935 1.00 43.35 79 LEU C C 1
ATOM 3034 O O . LEU D 2 79 ? 68.961 2.231 52.180 1.00 50.06 79 LEU C O 1
ATOM 3039 N N . TYR D 2 80 ? 67.621 3.664 51.086 1.00 38.59 80 TYR C N 1
ATOM 3040 C CA . TYR D 2 80 ? 68.724 4.275 50.345 1.00 44.94 80 TYR C CA 1
ATOM 3041 C C . TYR D 2 80 ? 68.859 5.755 50.641 1.00 47.45 80 TYR C C 1
ATOM 3042 O O . TYR D 2 80 ? 67.887 6.418 51.001 1.00 49.78 80 TYR C O 1
ATOM 3051 N N . LEU D 2 81 ? 70.071 6.270 50.471 1.00 41.25 81 LEU C N 1
ATOM 3052 C CA . LEU D 2 81 ? 70.305 7.699 50.589 1.00 40.08 81 LEU C CA 1
ATOM 3053 C C . LEU D 2 81 ? 71.287 8.164 49.524 1.00 35.68 81 LEU C C 1
ATOM 3054 O O . LEU D 2 81 ? 72.487 7.918 49.627 1.00 48.24 81 LEU C O 1
ATOM 3059 N N . GLN D 2 82 ? 70.769 8.829 48.499 1.00 43.99 82 GLN C N 1
ATOM 3060 C CA . GLN D 2 82 ? 71.606 9.376 47.439 1.00 38.71 82 GLN C CA 1
ATOM 3061 C C . GLN D 2 82 ? 72.147 10.740 47.843 1.00 42.52 82 GLN C C 1
ATOM 3062 O O . GLN D 2 82 ? 71.383 11.669 48.101 1.00 47.11 82 GLN C O 1
ATOM 3068 N N . MET D 2 83 ? 73.468 10.852 47.914 1.00 43.03 83 MET C N 1
ATOM 3069 C CA . MET D 2 83 ? 74.097 12.095 48.335 1.00 45.57 83 MET C CA 1
ATOM 3070 C C . MET D 2 83 ? 74.851 12.749 47.179 1.00 52.33 83 MET C C 1
ATOM 3071 O O . MET D 2 83 ? 75.820 12.193 46.668 1.00 57.52 83 MET C O 1
ATOM 3076 N N . ASN D 2 84 ? 74.399 13.931 46.772 1.00 49.60 84 ASN C N 1
ATOM 3077 C CA . ASN D 2 84 ? 75.039 14.667 45.685 1.00 49.94 84 ASN C CA 1
ATOM 3078 C C . ASN D 2 84 ? 75.579 16.009 46.153 1.00 45.42 84 ASN C C 1
ATOM 3079 O O . ASN D 2 84 ? 75.094 16.568 47.138 1.00 48.25 84 ASN C O 1
ATOM 3084 N N . SER D 2 85 ? 76.569 16.524 45.426 1.00 52.64 85 SER C N 1
ATOM 3085 C CA . SER D 2 85 ? 77.198 17.804 45.744 1.00 62.29 85 SER C CA 1
ATOM 3086 C C . SER D 2 85 ? 77.676 17.850 47.193 1.00 60.20 85 SER C C 1
ATOM 3087 O O . SER D 2 85 ? 77.406 18.810 47.915 1.00 56.25 85 SER C O 1
ATOM 3090 N N . LEU D 2 86 ? 78.375 16.799 47.610 1.00 54.42 86 LEU C N 1
ATOM 3091 C CA . LEU D 2 86 ? 78.822 16.666 48.991 1.00 59.74 86 LEU C CA 1
ATOM 3092 C C . LEU D 2 86 ? 79.760 17.785 49.423 1.00 62.11 86 LEU C C 1
ATOM 3093 O O . LEU D 2 86 ? 80.594 18.253 48.648 1.00 70.57 86 LEU C O 1
ATOM 3098 N N . ARG D 2 87 ? 79.603 18.214 50.669 1.00 52.07 87 ARG C N 1
ATOM 3099 C CA . ARG D 2 87 ? 80.435 19.264 51.239 1.00 57.47 87 ARG C CA 1
ATOM 3100 C C . ARG D 2 87 ? 81.171 18.728 52.458 1.00 58.35 87 ARG C C 1
ATOM 3101 O O . ARG D 2 87 ? 80.866 17.640 52.946 1.00 61.77 87 ARG C O 1
ATOM 3109 N N . ALA D 2 88 ? 82.140 19.494 52.945 1.00 59.01 88 ALA C N 1
ATOM 3110 C CA . ALA D 2 88 ? 82.907 19.098 54.119 1.00 54.66 88 ALA C CA 1
ATOM 3111 C C . ALA D 2 88 ? 82.000 18.934 55.332 1.00 55.50 88 ALA C C 1
ATOM 3112 O O . ALA D 2 88 ? 82.177 18.017 56.131 1.00 50.49 88 ALA C O 1
ATOM 3114 N N . GLU D 2 89 ? 81.010 19.812 55.445 1.00 59.41 89 GLU C N 1
ATOM 3115 C CA . GLU D 2 89 ? 80.078 19.787 56.567 1.00 55.32 89 GLU C CA 1
ATOM 3116 C C . GLU D 2 89 ? 79.229 18.513 56.616 1.00 52.07 89 GLU C C 1
ATOM 3117 O O . GLU D 2 89 ? 78.633 18.203 57.648 1.00 61.14 89 GLU C O 1
ATOM 3123 N N . ASP D 2 90 ? 79.191 17.771 55.510 1.00 45.58 90 ASP C N 1
ATOM 3124 C CA . ASP D 2 90 ? 78.415 16.533 55.437 1.00 39.24 90 ASP C CA 1
ATOM 3125 C C . ASP D 2 90 ? 79.154 15.367 56.077 1.00 39.35 90 ASP C C 1
ATOM 3126 O O . ASP D 2 90 ? 78.589 14.285 56.241 1.00 45.20 90 ASP C O 1
ATOM 3131 N N . THR D 2 91 ? 80.413 15.594 56.439 1.00 39.51 91 THR C N 1
ATOM 3132 C CA . THR D 2 91 ? 81.231 14.570 57.082 1.00 40.22 91 THR C CA 1
ATOM 3133 C C . THR D 2 91 ? 80.628 14.166 58.415 1.00 42.98 91 THR C C 1
ATOM 3134 O O . THR D 2 91 ? 80.516 14.985 59.327 1.00 49.61 91 THR C O 1
ATOM 3138 N N . ALA D 2 92 ? 80.247 12.897 58.518 1.00 28.34 92 ALA C N 1
ATOM 3139 C CA . ALA D 2 92 ? 79.544 12.396 59.691 1.00 29.43 92 ALA C CA 1
ATOM 3140 C C . ALA D 2 92 ? 79.406 10.884 59.656 1.00 25.07 92 ALA C C 1
ATOM 3141 O O . ALA D 2 92 ? 79.728 10.242 58.657 1.00 33.96 92 ALA C O 1
ATOM 3143 N N . VAL D 2 93 ? 78.972 10.317 60.775 1.00 25.07 93 VAL C N 1
ATOM 3144 C CA . VAL D 2 93 ? 78.517 8.936 60.810 1.00 31.19 93 VAL C CA 1
ATOM 3145 C C . VAL D 2 93 ? 77.028 8.937 60.507 1.00 34.28 93 VAL C C 1
ATOM 3146 O O . VAL D 2 93 ? 76.271 9.643 61.168 1.00 43.15 93 VAL C O 1
ATOM 3150 N N . TYR D 2 94 ? 76.601 8.151 59.524 1.00 33.35 94 TYR C N 1
ATOM 3151 C CA . TYR D 2 94 ? 75.193 8.145 59.127 1.00 24.84 94 TYR C CA 1
ATOM 3152 C C . TYR D 2 94 ? 74.460 6.907 59.627 1.00 30.18 94 TYR C C 1
ATOM 3153 O O . TYR D 2 94 ? 74.850 5.780 59.327 1.00 35.78 94 TYR C O 1
ATOM 3162 N N . TYR D 2 95 ? 73.411 7.136 60.414 1.00 26.08 95 TYR C N 1
ATOM 3163 C CA . TYR D 2 95 ? 72.566 6.065 60.938 1.00 24.76 95 TYR C CA 1
ATOM 3164 C C . TYR D 2 95 ? 71.215 6.007 60.218 1.00 41.22 95 TYR C C 1
ATOM 3165 O O . TYR D 2 95 ? 70.697 7.034 59.773 1.00 31.42 95 TYR C O 1
ATOM 3174 N N . CYS D 2 96 ? 70.640 4.813 60.110 1.00 37.20 96 CYS C N 1
ATOM 3175 C CA . CYS D 2 96 ? 69.237 4.699 59.726 1.00 43.52 96 CYS C CA 1
ATOM 3176 C C . CYS D 2 96 ? 68.423 4.312 60.960 1.00 49.94 96 CYS C C 1
ATOM 3177 O O . CYS D 2 96 ? 68.808 3.420 61.715 1.00 55.45 96 CYS C O 1
ATOM 3180 N N . ALA D 2 97 ? 67.303 4.995 61.169 1.00 45.77 97 ALA C N 1
ATOM 3181 C CA . ALA D 2 97 ? 66.491 4.773 62.357 1.00 36.52 97 ALA C CA 1
ATOM 3182 C C . ALA D 2 97 ? 65.028 4.521 61.989 1.00 45.84 97 ALA C C 1
ATOM 3183 O O . ALA D 2 97 ? 64.462 5.204 61.133 1.00 51.07 97 ALA C O 1
ATOM 3185 N N . ARG D 2 98 ? 64.421 3.542 62.651 1.00 43.75 98 ARG C N 1
ATOM 3186 C CA . ARG D 2 98 ? 63.066 3.107 62.320 1.00 42.59 98 ARG C CA 1
ATOM 3187 C C . ARG D 2 98 ? 61.977 3.886 63.056 1.00 40.41 98 ARG C C 1
ATOM 3188 O O . ARG D 2 98 ? 62.115 4.192 64.239 1.00 43.19 98 ARG C O 1
ATOM 3196 N N . ASP D 2 99 ? 60.904 4.210 62.337 1.00 51.26 99 ASP C N 1
ATOM 3197 C CA . ASP D 2 99 ? 59.683 4.758 62.930 1.00 48.56 99 ASP C CA 1
ATOM 3198 C C . ASP D 2 99 ? 59.886 6.154 63.521 1.00 42.54 99 ASP C C 1
ATOM 3199 O O . ASP D 2 99 ? 60.986 6.700 63.480 1.00 54.39 99 ASP C O 1
ATOM 3204 N N . ARG D 2 100 ? 58.817 6.727 64.069 1.00 46.51 100 ARG C N 1
ATOM 3205 C CA . ARG D 2 100 ? 58.867 8.082 64.617 1.00 52.64 100 ARG C CA 1
ATOM 3206 C C . ARG D 2 100 ? 59.585 8.156 65.965 1.00 52.01 100 ARG C C 1
ATOM 3207 O O . ARG D 2 100 ? 60.007 9.235 66.384 1.00 51.36 100 ARG C O 1
ATOM 3215 N N . TYR D 2 101 ? 59.714 7.019 66.643 1.00 49.83 101 TYR C N 1
ATOM 3216 C CA . TYR D 2 101 ? 60.398 6.971 67.932 1.00 57.10 101 TYR C CA 1
ATOM 3217 C C . TYR D 2 101 ? 61.895 6.818 67.784 1.00 54.25 101 TYR C C 1
ATOM 3218 O O . TYR D 2 101 ? 62.637 6.996 68.755 1.00 57.68 101 TYR C O 1
ATOM 3227 N N . PHE D 2 102 ? 62.329 6.498 66.566 1.00 46.22 102 PHE C N 1
ATOM 3228 C CA . PHE D 2 102 ? 63.709 6.098 66.329 1.00 43.80 102 PHE C CA 1
ATOM 3229 C C . PHE D 2 102 ? 64.048 4.966 67.291 1.00 45.26 102 PHE C C 1
ATOM 3230 O O . PHE D 2 102 ? 65.031 5.029 68.031 1.00 51.09 102 PHE C O 1
ATOM 3238 N N . ASP D 2 103 ? 63.210 3.937 67.280 1.00 35.04 103 ASP C N 1
ATOM 3239 C CA . ASP D 2 103 ? 63.280 2.871 68.268 1.00 45.30 103 ASP C CA 1
ATOM 3240 C C . ASP D 2 103 ? 64.237 1.760 67.863 1.00 45.17 103 ASP C C 1
ATOM 3241 O O . ASP D 2 103 ? 64.402 0.781 68.587 1.00 44.19 103 ASP C O 1
ATOM 3246 N N . LEU D 2 104 ? 64.871 1.920 66.707 1.00 40.00 104 LEU C N 1
ATOM 3247 C CA . LEU D 2 104 ? 65.817 0.928 66.215 1.00 36.69 104 LEU C CA 1
ATOM 3248 C C . LEU D 2 104 ? 66.843 1.582 65.301 1.00 43.94 104 LEU C C 1
ATOM 3249 O O . LEU D 2 104 ? 66.491 2.227 64.313 1.00 40.76 104 LEU C O 1
ATOM 3254 N N . TRP D 2 105 ? 68.114 1.417 65.650 1.00 33.58 105 TRP C N 1
ATOM 3255 C CA . TRP D 2 105 ? 69.212 2.033 64.916 1.00 32.68 105 TRP C CA 1
ATOM 3256 C C . TRP D 2 105 ? 70.181 0.996 64.367 1.00 43.50 105 TRP C C 1
ATOM 3257 O O . TRP D 2 105 ? 70.242 -0.131 64.856 1.00 48.48 105 TRP C O 1
ATOM 3268 N N . GLY D 2 106 ? 70.939 1.381 63.347 1.00 32.28 106 GLY 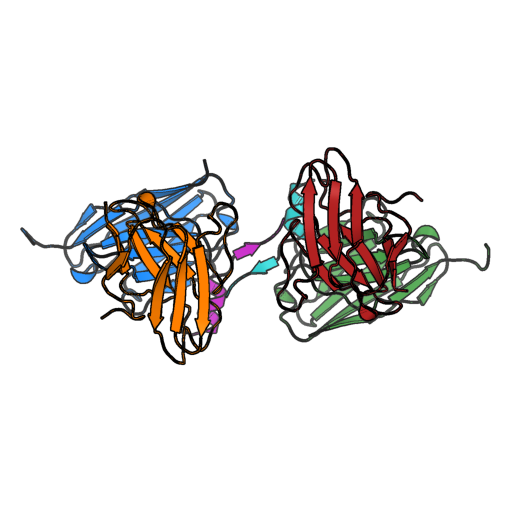C N 1
ATOM 3269 C CA . GLY D 2 106 ? 72.053 0.568 62.903 1.00 45.78 106 GLY C CA 1
ATOM 3270 C C . GLY D 2 106 ? 73.311 1.066 63.589 1.00 44.85 106 GLY C C 1
ATOM 3271 O O . GLY D 2 106 ? 73.269 2.067 64.303 1.00 44.91 106 GLY C O 1
ATOM 3272 N N . ARG D 2 107 ? 74.432 0.388 63.370 1.00 47.89 107 ARG C N 1
ATOM 3273 C CA . ARG D 2 107 ? 75.676 0.784 64.020 1.00 51.85 107 ARG C CA 1
ATOM 3274 C C . ARG D 2 107 ? 76.250 2.030 63.358 1.00 45.03 107 ARG C C 1
ATOM 3275 O O . ARG D 2 107 ? 77.044 2.756 63.955 1.00 48.70 107 ARG C O 1
ATOM 3283 N N . GLY D 2 108 ? 75.841 2.272 62.119 1.00 36.73 108 GLY C N 1
ATOM 3284 C CA . GLY D 2 108 ? 76.239 3.471 61.408 1.00 43.62 108 GLY C CA 1
ATOM 3285 C C . GLY D 2 108 ? 77.304 3.210 60.364 1.00 39.65 108 GLY C C 1
ATOM 3286 O O . GLY D 2 108 ? 78.007 2.203 60.421 1.00 42.88 108 GLY C O 1
ATOM 3287 N N . THR D 2 109 ? 77.437 4.138 59.423 1.00 38.68 109 THR C N 1
ATOM 3288 C CA . THR D 2 109 ? 78.450 4.030 58.383 1.00 40.68 109 THR C CA 1
ATOM 3289 C C . THR D 2 109 ? 79.176 5.363 58.234 1.00 40.78 109 THR C C 1
ATOM 3290 O O . THR D 2 109 ? 78.573 6.435 58.322 1.00 38.83 109 THR C O 1
ATOM 3294 N N . LEU D 2 110 ? 80.487 5.281 58.035 1.00 40.59 110 LEU C N 1
ATOM 3295 C CA . LEU D 2 110 ? 81.349 6.455 58.021 1.00 36.82 110 LEU C CA 1
ATOM 3296 C C . LEU D 2 110 ? 81.370 7.154 56.664 1.00 36.79 110 LEU C C 1
ATOM 3297 O O . LEU D 2 110 ? 81.610 6.522 55.637 1.00 42.10 110 LEU C O 1
ATOM 3302 N N . VAL D 2 111 ? 81.111 8.458 56.665 1.00 37.57 111 VAL C N 1
ATOM 3303 C CA . VAL D 2 111 ? 81.239 9.271 55.457 1.00 41.13 111 VAL C CA 1
ATOM 3304 C C . VAL D 2 111 ? 82.131 10.491 55.699 1.00 42.48 111 VAL C C 1
ATOM 3305 O O . VAL D 2 111 ? 81.807 11.357 56.514 1.00 44.58 111 VAL C O 1
ATOM 3309 N N . THR D 2 112 ? 83.262 10.549 55.006 1.00 36.84 112 THR C N 1
ATOM 3310 C CA . THR D 2 112 ? 84.181 11.670 55.162 1.00 44.68 112 THR C CA 1
ATOM 3311 C C . THR D 2 112 ? 84.367 12.429 53.852 1.00 41.37 112 THR C C 1
ATOM 3312 O O . THR D 2 112 ? 84.705 11.839 52.827 1.00 40.77 112 THR C O 1
ATOM 3316 N N . VAL D 2 113 ? 84.119 13.735 53.891 1.00 42.76 113 VAL C N 1
ATOM 3317 C CA . VAL D 2 113 ? 84.347 14.600 52.740 1.00 48.01 113 VAL C CA 1
ATOM 3318 C C . VAL D 2 113 ? 85.431 15.631 53.055 1.00 55.33 113 VAL C C 1
ATOM 3319 O O . VAL D 2 113 ? 85.187 16.582 53.798 1.00 53.46 113 VAL C O 1
ATOM 3323 N N . SER D 2 114 ? 86.621 15.449 52.490 1.00 69.55 114 SER C N 1
ATOM 3324 C CA . SER D 2 114 ? 87.718 16.392 52.706 1.00 78.65 114 SER C CA 1
ATOM 3325 C C . SER D 2 114 ? 88.746 16.327 51.581 1.00 84.83 114 SER C C 1
ATOM 3326 O O . SER D 2 114 ? 88.658 15.471 50.700 1.00 79.41 114 SER C O 1
ATOM 3329 N N . SER D 2 115 ? 89.716 17.238 51.615 1.00 98.17 115 SER C N 1
ATOM 3330 C CA . SER D 2 115 ? 90.804 17.243 50.640 1.00 103.97 115 SER C CA 1
ATOM 3331 C C . SER D 2 115 ? 92.170 17.311 51.326 1.00 111.59 115 SER C C 1
ATOM 3332 O O . SER D 2 115 ? 93.056 18.056 50.901 1.00 107.73 115 SER C O 1
ATOM 3335 N N . GLY D 2 116 ? 92.327 16.527 52.389 1.00 84.64 116 GLY C N 1
ATOM 3336 C CA . GLY D 2 116 ? 93.585 16.438 53.111 1.00 83.17 116 GLY C CA 1
ATOM 3337 C C . GLY D 2 116 ? 93.967 17.647 53.945 1.00 75.14 116 GLY C C 1
ATOM 3338 O O . GLY D 2 116 ? 95.044 17.674 54.537 1.00 64.78 116 GLY C O 1
ATOM 3339 N N . GLY D 2 117 ? 93.091 18.645 54.002 1.00 83.17 117 GLY C N 1
ATOM 3340 C CA . GLY D 2 117 ? 93.359 19.845 54.776 1.00 90.76 117 GLY C CA 1
ATOM 3341 C C . GLY D 2 117 ? 92.761 19.794 56.170 1.00 105.55 117 GLY C C 1
ATOM 3342 O O . GLY D 2 117 ? 92.091 18.825 56.533 1.00 116.18 117 GLY C O 1
ATOM 3343 N N . GLY D 2 118 ? 93.006 20.838 56.957 1.00 100.49 118 GLY C N 1
ATOM 3344 C CA . GLY D 2 118 ? 92.456 20.921 58.298 1.00 93.55 118 GLY C CA 1
ATOM 3345 C C . GLY D 2 118 ? 92.828 22.204 59.013 1.00 85.45 118 GLY C C 1
ATOM 3346 O O . GLY D 2 118 ? 93.998 22.578 59.057 1.00 82.90 118 GLY C O 1
ATOM 3347 N N . THR E 3 3 ? 41.247 -15.497 57.065 1.00 75.98 3 THR E N 1
ATOM 3348 C CA . THR E 3 3 ? 42.335 -16.073 57.847 1.00 77.92 3 THR E CA 1
ATOM 3349 C C . THR E 3 3 ? 42.986 -15.024 58.747 1.00 81.21 3 THR E C 1
ATOM 3350 O O . THR E 3 3 ? 42.565 -13.869 58.769 1.00 86.22 3 THR E O 1
ATOM 3354 N N . LEU E 3 4 ? 44.017 -15.433 59.481 1.00 89.45 4 LEU E N 1
ATOM 3355 C CA . LEU E 3 4 ? 44.719 -14.537 60.397 1.00 88.20 4 LEU E CA 1
ATOM 3356 C C . LEU E 3 4 ? 45.402 -13.395 59.650 1.00 80.46 4 LEU E C 1
ATOM 3357 O O . LEU E 3 4 ? 45.512 -12.281 60.165 1.00 77.02 4 LEU E O 1
ATOM 3362 N N . GLU E 3 5 ? 45.853 -13.675 58.433 1.00 79.94 5 GLU E N 1
ATOM 3363 C CA . GLU E 3 5 ? 46.500 -12.659 57.615 1.00 78.25 5 GLU E CA 1
ATOM 3364 C C . GLU E 3 5 ? 45.522 -11.531 57.309 1.00 71.85 5 GLU E C 1
ATOM 3365 O O . GLU E 3 5 ? 45.862 -10.354 57.429 1.00 65.42 5 GLU E O 1
ATOM 3367 N N . LYS E 3 6 ? 44.298 -11.899 56.943 1.00 78.19 6 LYS E N 1
ATOM 3368 C CA . LYS E 3 6 ? 43.274 -10.918 56.594 1.00 79.16 6 LYS E CA 1
ATOM 3369 C C . LYS E 3 6 ? 42.805 -10.126 57.816 1.00 71.67 6 LYS E C 1
ATOM 3370 O O . LYS E 3 6 ? 42.389 -8.974 57.697 1.00 68.99 6 LYS E O 1
ATOM 3372 N N . LEU E 3 7 ? 42.888 -10.741 58.991 1.00 62.51 7 LEU E N 1
ATOM 3373 C CA . LEU E 3 7 ? 42.483 -10.075 60.224 1.00 60.53 7 LEU E CA 1
ATOM 3374 C C . LEU E 3 7 ? 43.410 -8.914 60.559 1.00 58.20 7 LEU E C 1
ATOM 3375 O O . LEU E 3 7 ? 42.952 -7.828 60.908 1.00 57.00 7 LEU E O 1
ATOM 3380 N N . MET E 3 8 ? 44.713 -9.140 60.442 1.00 56.08 8 MET E N 1
ATOM 3381 C CA . MET E 3 8 ? 45.683 -8.110 60.791 1.00 57.41 8 MET E CA 1
ATOM 3382 C C . MET E 3 8 ? 45.635 -6.944 59.812 1.00 67.99 8 MET E C 1
ATOM 3383 O O . MET E 3 8 ? 45.830 -5.790 60.199 1.00 66.47 8 MET E O 1
ATOM 3388 N N . LYS E 3 9 ? 45.358 -7.248 58.547 1.00 62.47 9 LYS E N 1
ATOM 3389 C CA . LYS E 3 9 ? 45.263 -6.223 57.516 1.00 58.69 9 LYS E CA 1
ATOM 3390 C C . LYS E 3 9 ? 44.015 -5.363 57.707 1.00 53.60 9 LYS E C 1
ATOM 3391 O O . LYS E 3 9 ? 43.991 -4.196 57.323 1.00 63.62 9 LYS E O 1
ATOM 3393 N N . ALA E 3 10 ? 42.969 -5.945 58.284 1.00 53.53 10 ALA E N 1
ATOM 3394 C CA . ALA E 3 10 ? 41.718 -5.218 58.494 1.00 53.42 10 ALA E CA 1
ATOM 3395 C C . ALA E 3 10 ? 41.828 -4.185 59.617 1.00 53.47 10 ALA E C 1
ATOM 3396 O O . ALA E 3 10 ? 41.160 -3.151 59.587 1.00 56.25 10 ALA E O 1
ATOM 3398 N N . PHE E 3 11 ? 42.661 -4.481 60.609 1.00 54.25 11 PHE E N 1
ATOM 3399 C CA . PHE E 3 11 ? 42.820 -3.622 61.781 1.00 62.72 11 PHE E CA 1
ATOM 3400 C C . PHE E 3 11 ? 43.906 -2.542 61.650 1.00 56.18 11 PHE E C 1
ATOM 3401 O O . PHE E 3 11 ? 44.223 -1.878 62.635 1.00 62.94 11 PHE E O 1
ATOM 3409 N N . GLU E 3 12 ? 44.465 -2.351 60.457 1.00 60.02 12 GLU E N 1
ATOM 3410 C CA . GLU E 3 12 ? 45.595 -1.432 60.308 1.00 65.76 12 GLU E CA 1
ATOM 3411 C C . GLU E 3 12 ? 45.197 0.026 60.437 1.00 61.42 12 GLU E C 1
ATOM 3412 O O . GLU E 3 12 ? 44.140 0.450 59.973 1.00 54.02 12 GLU E O 1
ATOM 3418 N N . SER E 3 13 ? 46.075 0.789 61.072 1.00 56.84 13 SER E N 1
ATOM 3419 C CA . SER E 3 13 ? 45.877 2.216 61.241 1.00 58.01 13 SER E CA 1
ATOM 3420 C C . SER E 3 13 ? 47.159 2.952 60.839 1.00 66.35 13 SER E C 1
ATOM 3421 O O . SER E 3 13 ? 48.230 2.350 60.751 1.00 55.89 13 SER E O 1
ATOM 3424 N N . LEU E 3 14 ? 47.045 4.250 60.585 1.00 72.36 14 LEU E N 1
ATOM 3425 C CA . LEU E 3 14 ? 48.199 5.055 60.193 1.00 68.27 14 LEU E CA 1
ATOM 3426 C C . LEU E 3 14 ? 48.701 5.887 61.371 1.00 72.46 14 LEU E C 1
ATOM 3427 O O . LEU E 3 14 ? 48.057 6.855 61.776 1.00 73.17 14 LEU E O 1
ATOM 3429 N N . LYS E 3 15 ? 49.848 5.505 61.924 1.00 70.71 15 LYS E N 1
ATOM 3430 C CA . LYS E 3 15 ? 50.399 6.206 63.079 1.00 76.19 15 LYS E CA 1
ATOM 3431 C C . LYS E 3 15 ? 51.589 7.079 62.688 1.00 77.15 15 LYS E C 1
ATOM 3432 O O . LYS E 3 15 ? 52.554 6.605 62.088 1.00 78.87 15 LYS E O 1
ATOM 3434 N N . SER E 3 16 ? 51.504 8.362 63.024 1.00 74.27 16 SER E N 1
ATOM 3435 C CA . SER E 3 16 ? 52.593 9.299 62.771 1.00 73.53 16 SER E CA 1
ATOM 3436 C C . SER E 3 16 ? 52.828 10.187 63.989 1.00 74.28 16 SER E C 1
ATOM 3437 O O . SER E 3 16 ? 52.606 9.766 65.122 1.00 68.20 16 SER E O 1
ATOM 3440 N N . PHE E 3 17 ? 53.279 11.414 63.752 1.00 78.69 17 PHE E N 1
ATOM 3441 C CA . PHE E 3 17 ? 53.464 12.375 64.833 1.00 81.41 17 PHE E CA 1
ATOM 3442 C C . PHE E 3 17 ? 52.167 13.126 65.126 1.00 85.14 17 PHE E C 1
ATOM 3443 O O . PHE E 3 17 ? 51.508 13.631 64.216 1.00 90.87 17 PHE E O 1
ATOM 3451 N N . THR F 3 3 ? 55.703 21.711 54.395 1.00 99.56 3 THR F N 1
ATOM 3452 C CA . THR F 3 3 ? 54.939 22.198 55.538 1.00 101.09 3 THR F CA 1
ATOM 3453 C C . THR F 3 3 ? 54.802 21.127 56.615 1.00 102.43 3 THR F C 1
ATOM 3454 O O . THR F 3 3 ? 55.324 20.022 56.472 1.00 106.62 3 THR F O 1
ATOM 3458 N N . LEU F 3 4 ? 54.089 21.461 57.687 1.00 97.96 4 LEU F N 1
ATOM 3459 C CA . LEU F 3 4 ? 53.890 20.539 58.800 1.00 89.75 4 LEU F CA 1
ATOM 3460 C C . LEU F 3 4 ? 53.099 19.310 58.373 1.00 85.60 4 LEU F C 1
ATOM 3461 O O . LEU F 3 4 ? 53.315 18.213 58.885 1.00 86.20 4 LEU F O 1
ATOM 3463 N N . GLU F 3 5 ? 52.185 19.501 57.428 1.00 86.76 5 GLU F N 1
ATOM 3464 C CA . GLU F 3 5 ? 51.363 18.408 56.922 1.00 84.13 5 GLU F CA 1
ATOM 3465 C C . GLU F 3 5 ? 52.210 17.344 56.234 1.00 78.12 5 GLU F C 1
ATOM 3466 O O . GLU F 3 5 ? 52.025 16.148 56.461 1.00 71.26 5 GLU F O 1
ATOM 3468 N N . LYS F 3 6 ? 53.144 17.788 55.398 1.00 76.47 6 LYS F N 1
ATOM 3469 C CA . LYS F 3 6 ? 54.007 16.875 54.659 1.00 84.69 6 LYS F CA 1
ATOM 3470 C C . LYS F 3 6 ? 55.000 16.182 55.585 1.00 81.05 6 LYS F C 1
ATOM 3471 O O . LYS F 3 6 ? 55.449 15.069 55.308 1.00 70.49 6 LYS F O 1
ATOM 3473 N N . LEU F 3 7 ? 55.343 16.850 56.682 1.00 84.34 7 LEU F N 1
ATOM 3474 C CA . LEU F 3 7 ? 56.275 16.287 57.649 1.00 74.84 7 LEU F CA 1
ATOM 3475 C C . LEU F 3 7 ? 55.621 15.099 58.341 1.00 77.89 7 LEU F C 1
ATOM 3476 O O . LEU F 3 7 ? 56.230 14.037 58.485 1.00 78.51 7 LEU F O 1
ATOM 3481 N N . MET F 3 8 ? 54.373 15.280 58.761 1.00 79.39 8 MET F N 1
ATOM 3482 C CA . MET F 3 8 ? 53.660 14.232 59.474 1.00 79.63 8 MET F CA 1
ATOM 3483 C C . MET F 3 8 ? 53.348 13.076 58.542 1.00 74.54 8 MET F C 1
ATOM 3484 O O . MET F 3 8 ? 53.364 11.923 58.957 1.00 80.93 8 MET F O 1
ATOM 3489 N N . LYS F 3 9 ? 53.096 13.392 57.276 1.00 71.99 9 LYS F N 1
ATOM 3490 C CA . LYS F 3 9 ? 52.781 12.377 56.280 1.00 70.98 9 LYS F CA 1
ATOM 3491 C C . LYS F 3 9 ? 53.996 11.507 55.963 1.00 69.80 9 LYS F C 1
ATOM 3492 O O . LYS F 3 9 ? 53.861 10.330 55.630 1.00 73.41 9 LYS F O 1
ATOM 3494 N N . ALA F 3 10 ? 55.184 12.087 56.071 1.00 69.61 10 ALA F N 1
ATOM 3495 C CA . ALA F 3 10 ? 56.410 11.357 55.786 1.00 67.38 10 ALA F CA 1
ATOM 3496 C C . ALA F 3 10 ? 56.755 10.350 56.891 1.00 74.30 10 ALA F C 1
ATOM 3497 O O . ALA F 3 10 ? 57.342 9.302 56.615 1.00 67.41 10 ALA F O 1
ATOM 3499 N N . PHE F 3 11 ? 56.388 10.669 58.133 1.00 57.39 11 PHE F N 1
ATOM 3500 C CA . PHE F 3 11 ? 56.729 9.826 59.280 1.00 59.69 11 PHE F CA 1
ATOM 3501 C C . PHE F 3 11 ? 55.714 8.738 59.603 1.00 63.65 11 PHE F C 1
ATOM 3502 O O . PHE F 3 11 ? 55.837 8.058 60.632 1.00 66.23 11 PHE F O 1
ATOM 3510 N N . GLU F 3 12 ? 54.716 8.562 58.743 1.00 62.54 12 GLU F N 1
ATOM 3511 C CA . GLU F 3 12 ? 53.643 7.614 59.049 1.00 72.61 12 GLU F CA 1
ATOM 3512 C C . GLU F 3 12 ? 54.072 6.160 58.914 1.00 66.14 12 GLU F C 1
ATOM 3513 O O . GLU F 3 12 ? 54.840 5.808 58.022 1.00 57.55 12 GLU F O 1
ATOM 3519 N N . SER F 3 13 ? 53.545 5.324 59.806 1.00 60.99 13 SER F N 1
ATOM 3520 C CA . SER F 3 13 ? 53.847 3.897 59.839 1.00 66.63 13 SER F CA 1
ATOM 3521 C C . SER F 3 13 ? 52.542 3.107 59.881 1.00 73.73 13 SER F C 1
ATOM 3522 O O . SER F 3 13 ? 51.481 3.655 60.187 1.00 58.04 13 SER F O 1
ATOM 3525 N N . LEU F 3 14 ? 52.625 1.819 59.570 1.00 77.78 14 LEU F N 1
ATOM 3526 C CA . LEU F 3 14 ? 51.447 0.970 59.539 1.00 79.36 14 LEU F CA 1
ATOM 3527 C C . LEU F 3 14 ? 51.376 0.128 60.809 1.00 77.32 14 LEU F C 1
ATOM 3528 O O . LEU F 3 14 ? 52.131 -0.829 60.980 1.00 73.84 14 LEU F O 1
ATOM 3533 N N . LYS F 3 15 ? 50.465 0.503 61.702 1.00 82.33 15 LYS F N 1
ATOM 3534 C CA . LYS F 3 15 ? 50.302 -0.186 62.976 1.00 79.78 15 LYS F CA 1
ATOM 3535 C C . LYS F 3 15 ? 49.028 -1.026 63.002 1.00 74.95 15 LYS F C 1
ATOM 3536 O O . LYS F 3 15 ? 47.937 -0.528 62.726 1.00 62.36 15 LYS F O 1
ATOM 3538 N N . SER F 3 16 ? 49.179 -2.308 63.314 1.00 78.43 16 SER F N 1
ATOM 3539 C CA . SER F 3 16 ? 48.038 -3.202 63.458 1.00 79.12 16 SER F CA 1
ATOM 3540 C C . SER F 3 16 ? 48.199 -4.068 64.702 1.00 84.79 16 SER F C 1
ATOM 3541 O O . SER F 3 16 ? 48.818 -3.651 65.682 1.00 82.07 16 SER F O 1
ATOM 3544 N N . PHE F 3 17 ? 47.648 -5.276 64.656 1.00 87.54 17 PHE F N 1
ATOM 3545 C CA . PHE F 3 17 ? 47.809 -6.225 65.751 1.00 90.25 17 PHE F CA 1
ATOM 3546 C C . PHE F 3 17 ? 49.107 -7.007 65.590 1.00 99.28 17 PHE F C 1
ATOM 3547 O O . PHE F 3 17 ? 49.534 -7.291 64.472 1.00 107.19 17 PHE F O 1
#

Sequence (485 aa):
QSALTQPASVSGSPGQSITISCTGTSSDIGAYNYVSWYQQYPGKAPKLLIYDVSNRPSGISNRFSGSKSGDTASLTISGLQAEDEADYYCSSFANSGPLFGGGTKVTVLGQVQLQESGGGLVQPGGSLRLSCAASGFTFSSYSMSWVRQAPGKGLEWVAVISYDGSNKYYADSVKGRFTISRDNSKNTLYLQMNSLRAEDTAVYYCARDRYFDLWGRGTLVTVSSGGGSQSALTQPASVSGSPGQSITISCTGTSSDIGAYNYVSWYQQYPGKAPKLLIYDVSNRPSGISNRFSGSKSGDTASLTISGLQAEDEADYYCSSFANSGPLFGGGTKVTVLVQLQESGGGLVQPGGSLRLSCAASGFTFSSYSMSWVRQAPGKGLEWVAVISYDGSNKYYADSVKGRFTISRDNSKNTLYLQMNSLRAEDTAVYYCARDRYFDLWGRGTLVTVSSGGGTLEKLMKAFESLKSFTLEKLMKAFESLKSF

CATH classification: 2.60.40.10

GO terms:
  GO:1905289 regulation of CAMKK-AMPK signaling cascade (P, IMP)
  GO:1905291 positive regulation of CAMKK-AMPK signaling cascade (P, IMP)
  GO:1904504 positive regulation of lipophagy (P, IMP)
  GO:1905337 positive regulation of aggrephagy (P, IMP)
  GO:1901526 positive regulation of mitophagy (P, IMP)
  GO:0005515 protein binding (F, IPI)
  GO:0019900 kinase binding (F, IPI)
  GO:0005814 centriole (C, IDA)
  GO:0045724 positive regulation of cilium assembly (P, IMP)
  GO:0005634 nucleus (C, IDA)
  GO:0005737 cytoplasm (C, IDA)
  GO:0005769 early endosome (C, IDA)
  GO:0044325 transmembrane transporter binding (F, IDA)
  GO:0050850 positive regulation of calcium-mediated signaling (P, IDA)
  GO:0005634 nucleus (C, EXP)
  GO:0005737 cytoplasm (C, EXP)
  GO:0042297 vocal learning (P, IMP)
  GO:0004721 phosphoprotein phosphatase activity (F, IMP)
  GO:0042802 identical protein binding (F, IPI)
  GO:0005654 nucleoplasm (C, IDA)

InterPro domains:
  IPR000091 Huntingtin [PR00375] (118-138)
  IPR000091 Huntingtin [PR00375] (140-160)
  IPR000091 Huntingtin [PR00375] (1444-1463)
  IPR000091 Huntingtin [PR00375] (1470-1489)
  IPR000091 Huntingtin [PR00375] (2946-2965)
  IPR000091 Huntingtin [PR00375] (2968-2989)
  IPR011989 Armadillo-like helical [G3DSA:1.25.10.10] (81-333)
  IPR011989 Armadillo-like helical [G3DSA:1.25.10.10] (698-1031)
  IPR016024 Armadillo-type fold [SSF48371] (89-1303)
  IPR016024 Armadillo-type fold [SSF48371] (2623-3081)
  IPR024613 Huntingtin, N-terminal, HEAT repeats 2 [PF12372] (756-1631)
  IPR028426 Huntingtin family [PTHR10170] (1-3133)
  IPR048411 Huntingtin, N-terminal, HEAT repeats 1 [PF20926] (132-282)
  IPR048412 Huntingtin, bridge [PF20925] (1785-2062)
  IPR048413 Huntingtin, C-terminal HEAT repeats [PF20927] (2092-3098)

Solvent-accessible surface area: 20669 Å² total; per-residue (Å²): 160,59,63,0,88,19,44,86,73,33,66,9,54,79,52,110,69,14,76,0,44,0,62,9,72,81,62,8,0,30,59,52,99,60,1,10,0,1,13,13,84,117,71,124,34,6,114,10,4,0,59,34,18,65,69,98,34,127,77,22,52,118,41,10,54,10,64,64,92,52,56,38,0,26,0,38,0,43,34,2,71,82,105,2,64,2,47,0,10,0,5,4,3,10,74,74,1,9,45,9,1,32,11,0,78,0,36,20,97,126,116,82,99,7,122,15,58,40,30,31,134,30,125,66,56,26,63,28,128,0,24,0,51,8,56,56,49,82,2,48,21,57,1,0,0,0,0,13,22,25,95,94,118,21,10,70,10,1,0,0,2,0,33,72,22,75,51,83,40,55,15,106,50,1,57,87,25,5,65,0,38,29,60,43,116,64,66,18,0,44,0,56,0,56,61,2,133,69,86,3,26,2,41,0,10,0,0,33,14,34,52,3,48,33,15,2,84,22,18,100,0,45,5,24,70,91,81,100,150,104,49,58,0,87,18,44,87,73,37,66,9,55,84,52,110,70,16,76,0,45,0,63,12,71,92,53,11,0,33,56,55,102,61,2,10,0,2,15,16,80,121,67,94,34,6,111,12,4,0,58,35,20,67,70,103,32,129,75,19,48,117,43,9,55,9,64,59,83,56,58,42,0,26,0,41,0,42,33,2,70,82,99,2,83,8,50,0,7,1,6,5,4,8,84,69,1,10,40,7,0,32,12,0,42,2,48,23,142,123,116,11,55,22,60,38,30,32,137,32,62,75,54,22,61,42,128,0,28,0,55,6,58,63,43,93,1,53,19,59,0,0,0,0,0,12,24,34,105,91,47,11,9,70,9,1,0,0,2,0,35,76,24,76,53,84,41,47,16,139,52,0,80,80,25,6,63,0,38,30,52,46,104,90,59,18,0,44,0,54,0,58,60,2,113,66,118,1,28,4,40,0,11,0,0,31,15,38,60,3,49,30,9,0,156,24,16,120,0,48,2,49,101,84,63,134,126,72,77,45,0,79,25,0,0,27,6,20,44,26,38,128,43,74,46,2,70,22,0,0,44,6,42,42,22,29

Radius of gyration: 25.75 Å; Cα contacts (8 Å, |Δi|>4): 1350; chains: 6; bounding box: 89×49×57 Å

Secondary structure (DSSP, 8-state):
--EEEEE--EEE-TT--EEEEEEEESS-GGGS-EEEEEE-TTS-EEEEEEE-TTS--EEE-TTTBTTEEEEEETTTTEEEEEE-S--GGG-EEEEEEETTTT--BB--EEEEE-SS--/--SBB--SEEEE-TT--EEEEEE--TTTTTT-S--EEEEE-TTS--EEEEBTTTB--TTS-TTEEEEEETTEEEEEE-S--GGG-SEEEEEE--TTS-EEB--EEEEE--/-EEEEE--EEE-TT--EEEEEEEESS-GGGS-EEEEEE-TTS-EEEEEEE-TTS--EEE-TTTBTTEEEEEETTTTEEEEEE-S--GGG-EEEEEEETTTT--BB--EEEEE--S--/---SBB--SEEEE-TT--EEEEEE--TTTTTT-S--EEEEE-TTS--EEEEBTTTB--TTS-TTEEEEEETTEEEEEE-S--GGG-SEEEEEE--TT--EEB--EEEEE-/-HHHHHHHT-EEE--/-HHHHHHHT-EEE--

Nearest PDB structures (foldseek):
  4rav-assembly1_D  TM=1.007E+00  e=2.001E-22  Homo sapiens
  5m6a-assembly1_A  TM=9.871E-01  e=5.267E-18  Homo sapiens
  5mp6-assembly1_Q  TM=9.835E-01  e=5.880E-18  Homo sapiens
  3gjf-assembly1_L  TM=9.800E-01  e=5.026E-17  Homo sapiens
  3gjf-assembly2_K  TM=9.752E-01  e=5.610E-17  Homo sapiens

Foldseek 3Di:
DFQKEWDAEDEDEAQAKDKIKIFHACFKLQVALFKWKWWDAPPDDIHTAATSQFHGDDPHDPQWGKHGDHRMIMIMGGSDDDVRFTWMKMWIAGPVGIGIYPIYGYHYDD/DFAKAKDFADEDAAQDKTKMKIATDDDQQLQWKKFKWWAAVPGDIGTAKIAGSNRPDIDGDPVQPPFKDWGDDSVRRMTMIIGGRDDQVNFTWMWMAIHPVSPHIHPTHGHGYDDDPD/DAFQKEWDAEDEDEAQAKDKIKIAHDDFKVQVAQFKWKWWDAPPDDIHTADTSQFHGDDPHDPQWGKHDDHRMIMIMGGSDDDVRFTKMKMWIAGPVGIGIYPIYGYHYD/DAKAKDFADEDEAQDKTKIKIADDDDQQLQWKKFKWWAAVPGDIHTAKIAGSNRPDIDGDPVCPPFKDWGDDSVRRMTMIIGGRDDQVNFTWMWMAIHPVSPHIHPTGGHGYDDPDD/DVVVVVVVPDDDDDD/DVVVVVVVPDDDDDD